Protein AF-0000000083546753 (afdb_homodimer)

Solvent-accessible surface area (backbone atoms only — not comparable to full-atom values): 28448 Å² total; per-residue (Å²): 101,85,80,46,68,73,35,27,36,40,30,31,33,17,38,48,45,69,28,29,32,39,50,53,44,33,37,75,46,47,21,32,36,35,38,24,19,70,50,57,69,47,28,52,51,40,44,52,54,43,42,73,73,68,28,55,70,45,72,44,77,36,45,56,66,38,57,67,43,42,48,49,50,51,51,54,47,34,72,73,65,68,55,67,28,33,40,32,42,44,43,65,61,69,55,68,35,44,56,52,64,50,51,69,38,54,48,51,48,38,37,33,32,36,33,40,20,42,50,36,48,43,39,54,46,46,61,53,35,60,70,66,68,46,74,28,39,36,36,39,51,48,25,37,47,32,62,42,79,60,64,45,26,14,56,36,22,14,22,19,13,19,33,46,32,32,49,51,16,37,48,36,37,38,60,75,74,39,88,40,59,46,55,26,40,35,24,42,57,51,45,39,46,62,57,72,53,42,73,80,68,59,52,76,92,41,56,72,69,62,82,40,67,53,68,68,33,67,63,45,54,48,41,53,50,48,46,42,50,48,26,68,66,28,45,74,50,86,55,50,23,57,53,52,52,51,32,44,50,66,65,24,18,31,43,69,73,50,74,85,49,45,64,59,38,51,47,53,53,52,20,51,77,71,19,36,64,84,48,61,71,57,51,58,70,72,97,101,86,79,46,67,73,35,28,36,40,28,31,33,18,38,47,44,70,28,29,32,39,49,51,43,34,37,74,46,46,20,34,36,34,37,24,19,69,50,56,69,47,27,51,53,40,43,52,53,44,43,73,72,68,29,56,70,45,71,44,76,35,45,57,68,36,57,68,42,43,48,49,50,52,50,54,46,34,72,73,64,69,53,67,30,32,37,32,40,44,40,64,60,72,54,69,32,45,55,50,65,50,50,70,35,54,49,50,48,40,37,34,32,34,32,39,20,44,50,36,46,42,39,54,46,47,60,52,35,60,70,65,69,48,74,28,39,37,36,39,50,47,24,36,46,32,62,42,80,59,64,43,26,13,55,37,22,15,22,19,13,18,34,46,31,34,48,52,15,36,47,36,36,36,60,76,73,42,88,40,59,45,55,28,40,36,24,41,58,50,44,40,47,62,56,74,54,42,73,81,69,60,52,76,92,41,58,72,71,62,82,40,66,52,68,69,32,66,64,44,54,48,43,54,50,47,47,43,50,48,25,67,67,27,46,74,48,85,56,49,23,58,51,54,51,50,32,45,52,66,64,24,17,32,43,71,72,49,74,86,50,46,64,56,39,51,46,52,53,51,20,52,77,70,18,36,62,83,49,59,71,57,50,59,69,72,98

Organism: NCBI:txid360422

Secondary structure (DSSP, 8-state):
----TT-EEEEES-SSHHHHHHHHHHHHTT-EEEEEES-HHHHHHHHHHHHHTT--EEEEE--TT-HHHHHHHHHHHHHHHS---EEEE-------B-TTTS-HHHHHHHHIIIIIHHHHHHHHHHHHHHHHTS-EEEEEE--GGGTS--TTBHHHHHHHHHHHHHHHHHHHHHHTT-SSEEEEEEE--SB-SSGGGGGGG--GGG---TTSGGGGSHHHHHHHHHHHHHHHTSB-GGGHHHHHHHHHHTT-SEEES-GGGHHHHHHHHHHHHHT----HHHHHHH-/----TT-EEEEES-SSHHHHHHHHHHHHTT-EEEEEES-HHHHHHHHHHHHHTT--EEEEE--TT-HHHHHHHHHHHHHHHS---EEEE-------B-TTTS-HHHHHHHHIIIIIHHHHHHHHHHHHHHHHTS-EEEEEE--GGGTS--TTBHHHHHHHHHHHHHHHHHHHHHHTT-SSEEEEEEE--SB-SSGGGGGGG--GGG---TTSGGGGSHHHHHHHHHHHHHHHTSB-GGGHHHHHHHHHHTT-SEEES-GGGHHHHHHHHHHHHHT----HHHHHHH-

Structure (mmCIF, N/CA/C/O backbone):
data_AF-0000000083546753-model_v1
#
loop_
_entity.id
_entity.type
_entity.pdbx_description
1 polymer 'Short-chain dehydrogenase'
#
loop_
_atom_site.group_PDB
_atom_site.id
_atom_site.type_symbol
_atom_site.label_atom_id
_atom_site.label_alt_id
_atom_site.label_comp_id
_atom_site.label_asym_id
_atom_site.label_entity_id
_atom_site.label_seq_id
_atom_site.pdbx_PDB_ins_code
_atom_site.Cartn_x
_atom_site.Cartn_y
_atom_site.Cartn_z
_atom_site.occupancy
_atom_site.B_iso_or_equiv
_atom_site.auth_seq_id
_atom_site.auth_comp_id
_atom_site.auth_asym_id
_atom_site.auth_atom_id
_atom_site.pdbx_PDB_model_num
ATOM 1 N N . MET A 1 1 ? -2.4 -28.109 -0.722 1 92.06 1 MET A N 1
ATOM 2 C CA . MET A 1 1 ? -2.131 -28.906 -1.922 1 92.06 1 MET A CA 1
ATOM 3 C C . MET A 1 1 ? -0.886 -29.766 -1.739 1 92.06 1 MET A C 1
ATOM 5 O O . MET A 1 1 ? 0.179 -29.25 -1.384 1 92.06 1 MET A O 1
ATOM 9 N N . LYS A 1 2 ? -0.934 -30.969 -1.98 1 91.19 2 LYS A N 1
ATOM 10 C CA . LYS A 1 2 ? 0.187 -31.891 -1.77 1 91.19 2 LYS A CA 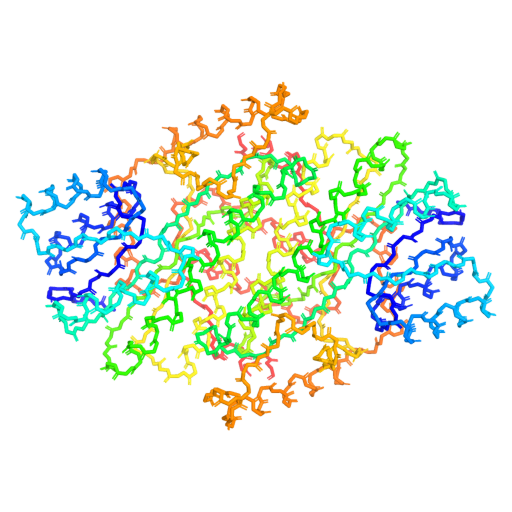1
ATOM 11 C C . LYS A 1 2 ? 0.514 -32.656 -3.043 1 91.19 2 LYS A C 1
ATOM 13 O O . LYS A 1 2 ? 1.597 -33.25 -3.166 1 91.19 2 LYS A O 1
ATOM 18 N N . GLU A 1 3 ? -0.398 -32.688 -3.908 1 94 3 GLU A N 1
ATOM 19 C CA . GLU A 1 3 ? -0.203 -33.312 -5.211 1 94 3 GLU A CA 1
ATOM 20 C C . GLU A 1 3 ? -0.16 -32.281 -6.324 1 94 3 GLU A C 1
ATOM 22 O O . GLU A 1 3 ? -1.09 -31.484 -6.473 1 94 3 GLU A O 1
ATOM 27 N N . PHE A 1 4 ? 0.877 -32.344 -7.16 1 97.38 4 PHE A N 1
ATOM 28 C CA . PHE A 1 4 ? 1.122 -31.25 -8.086 1 97.38 4 PHE A CA 1
ATOM 29 C C . PHE A 1 4 ? 1.083 -31.734 -9.531 1 97.38 4 PHE A C 1
ATOM 31 O O . PHE A 1 4 ? 0.921 -30.938 -10.453 1 97.38 4 PHE A O 1
ATOM 38 N N . LYS A 1 5 ? 1.349 -33.062 -9.703 1 97 5 LYS A N 1
ATOM 39 C CA . LYS A 1 5 ? 1.415 -33.594 -11.062 1 97 5 LYS A CA 1
ATOM 40 C C . LYS A 1 5 ? 0.145 -33.25 -11.844 1 97 5 LYS A C 1
ATOM 42 O O . LYS A 1 5 ? -0.964 -33.5 -11.375 1 97 5 LYS A O 1
ATOM 47 N N . GLY A 1 6 ? 0.341 -32.656 -12.969 1 97.19 6 GLY A N 1
ATOM 48 C CA . GLY A 1 6 ? -0.778 -32.344 -13.852 1 97.19 6 GLY A CA 1
ATOM 49 C C . GLY A 1 6 ? -1.472 -31.047 -13.516 1 97.19 6 GLY A C 1
ATOM 50 O O . GLY A 1 6 ? -2.309 -30.562 -14.289 1 97.19 6 GLY A O 1
ATOM 51 N N . LYS A 1 7 ? -1.14 -30.438 -12.406 1 98.19 7 LYS A N 1
ATOM 52 C CA . LYS A 1 7 ? -1.691 -29.125 -12.07 1 98.19 7 LYS A CA 1
ATOM 53 C C . LYS A 1 7 ? -1.203 -28.062 -13.047 1 98.19 7 LYS A C 1
ATOM 55 O O . LYS A 1 7 ? -0.251 -28.281 -13.797 1 98.19 7 LYS A O 1
ATOM 60 N N . VAL A 1 8 ? -1.862 -26.953 -13.094 1 98.75 8 VAL A N 1
ATOM 61 C CA . VAL A 1 8 ? -1.519 -25.859 -13.992 1 98.75 8 VAL A CA 1
ATOM 62 C C . VAL A 1 8 ? -1.139 -24.625 -13.172 1 98.75 8 VAL A C 1
ATOM 64 O O . VAL A 1 8 ? -1.901 -24.188 -12.312 1 98.75 8 VAL A O 1
ATOM 67 N N . ALA A 1 9 ? 0.019 -24.078 -13.461 1 98.88 9 ALA A N 1
ATOM 68 C CA . ALA A 1 9 ? 0.524 -22.891 -12.781 1 98.88 9 ALA A CA 1
ATOM 69 C C . ALA A 1 9 ? 0.661 -21.719 -13.75 1 98.88 9 ALA A C 1
ATOM 71 O O . ALA A 1 9 ? 1.163 -21.891 -14.867 1 98.88 9 ALA A O 1
ATOM 72 N N . VAL A 1 10 ? 0.171 -20.578 -13.367 1 98.94 10 VAL A N 1
ATOM 73 C CA . VAL A 1 10 ? 0.388 -19.312 -14.062 1 98.94 10 VAL A CA 1
ATOM 74 C C . VAL A 1 10 ? 1.339 -18.438 -13.258 1 98.94 10 VAL A C 1
ATOM 76 O O . VAL A 1 10 ? 1.092 -18.156 -12.078 1 98.94 10 VAL A O 1
ATOM 79 N N . ILE A 1 11 ? 2.434 -18.031 -13.898 1 98.88 11 ILE A N 1
ATOM 80 C CA . ILE A 1 11 ? 3.477 -17.281 -13.203 1 98.88 11 ILE A CA 1
ATOM 81 C C . ILE A 1 11 ? 3.768 -15.984 -13.953 1 98.88 11 ILE A C 1
ATOM 83 O O . ILE A 1 11 ? 4.215 -16.016 -15.102 1 98.88 11 ILE A O 1
ATOM 87 N N . THR A 1 12 ? 3.535 -14.859 -13.32 1 98.69 12 THR A N 1
ATOM 88 C CA . THR A 1 12 ? 3.914 -13.578 -13.914 1 98.69 12 THR A CA 1
ATOM 89 C C . THR A 1 12 ? 5.336 -13.203 -13.516 1 98.69 12 THR A C 1
ATOM 91 O O . THR A 1 12 ? 5.805 -13.578 -12.438 1 98.69 12 THR A O 1
ATOM 94 N N . GLY A 1 13 ? 5.973 -12.383 -14.359 1 97 13 GLY A N 1
ATOM 95 C CA . GLY A 1 13 ? 7.375 -12.086 -14.117 1 97 13 GLY A CA 1
ATOM 96 C C . GLY A 1 13 ? 8.258 -13.32 -14.109 1 97 13 GLY A C 1
ATOM 97 O O . GLY A 1 13 ? 9.062 -13.508 -13.195 1 97 13 GLY A O 1
ATOM 98 N N . ALA A 1 14 ? 8.086 -14.164 -15.078 1 97.38 14 ALA A N 1
ATOM 99 C CA . ALA A 1 14 ? 8.641 -15.508 -14.984 1 97.38 14 ALA A CA 1
ATOM 100 C C . ALA A 1 14 ? 9.867 -15.664 -15.875 1 97.38 14 ALA A C 1
ATOM 102 O O . ALA A 1 14 ? 10.484 -16.734 -15.922 1 97.38 14 ALA A O 1
ATOM 103 N N . ALA A 1 15 ? 10.234 -14.609 -16.594 1 94.69 15 ALA A N 1
ATOM 104 C CA . ALA A 1 15 ? 11.336 -14.727 -17.547 1 94.69 15 ALA A CA 1
ATOM 105 C C . ALA A 1 15 ? 12.68 -14.852 -16.828 1 94.69 15 ALA A C 1
ATOM 107 O O . ALA A 1 15 ? 13.625 -15.422 -17.359 1 94.69 15 ALA A O 1
ATOM 108 N N . ASN A 1 16 ? 12.75 -14.266 -15.656 1 91.25 16 ASN A N 1
ATOM 109 C CA . ASN A 1 16 ? 14 -14.25 -14.898 1 91.25 16 ASN A CA 1
ATOM 110 C C . ASN A 1 16 ? 13.742 -14.367 -13.398 1 91.25 16 ASN A C 1
ATOM 112 O O . ASN A 1 16 ? 12.594 -14.414 -12.961 1 91.25 16 ASN A O 1
ATOM 116 N N . GLY A 1 17 ? 14.781 -14.555 -12.688 1 93.31 17 GLY A N 1
ATOM 117 C CA . GLY A 1 17 ? 14.766 -14.406 -11.242 1 93.31 17 GLY A CA 1
ATOM 118 C C . GLY A 1 17 ? 13.875 -15.414 -10.547 1 93.31 17 GLY A C 1
ATOM 119 O O . GLY A 1 17 ? 13.938 -16.609 -10.828 1 93.31 17 GLY A O 1
ATOM 120 N N . ILE A 1 18 ? 13.133 -14.922 -9.602 1 95.44 18 ILE A N 1
ATOM 121 C CA . ILE A 1 18 ? 12.297 -15.742 -8.727 1 95.44 18 ILE A CA 1
ATOM 122 C C . ILE A 1 18 ? 11.219 -16.438 -9.555 1 95.44 18 ILE A C 1
ATOM 124 O O . ILE A 1 18 ? 10.945 -17.625 -9.352 1 95.44 18 ILE A O 1
ATOM 128 N N . GLY A 1 19 ? 10.609 -15.727 -10.516 1 97.62 19 GLY A N 1
ATOM 129 C CA . GLY A 1 19 ? 9.578 -16.328 -11.352 1 97.62 19 GLY A CA 1
ATOM 130 C C . GLY A 1 19 ? 10.078 -17.516 -12.141 1 97.62 19 GLY A C 1
ATOM 131 O O . GLY A 1 19 ? 9.383 -18.531 -12.25 1 97.62 19 GLY A O 1
ATOM 132 N N . PHE A 1 20 ? 11.258 -17.359 -12.672 1 97.62 20 PHE A N 1
ATOM 133 C CA . PHE A 1 20 ? 11.836 -18.453 -13.43 1 97.62 20 PHE A CA 1
ATOM 134 C C . PHE A 1 20 ? 12.18 -19.625 -12.516 1 97.62 20 PHE A C 1
ATOM 136 O O . PHE A 1 20 ? 12.008 -20.781 -12.883 1 97.62 20 PHE A O 1
ATOM 143 N N . ALA A 1 21 ? 12.664 -19.297 -11.312 1 97.38 21 ALA A N 1
ATOM 144 C CA . ALA A 1 21 ? 12.961 -20.344 -10.328 1 97.38 21 ALA A CA 1
ATOM 145 C C . ALA A 1 21 ? 11.695 -21.109 -9.953 1 97.38 21 ALA A C 1
ATOM 147 O O . ALA A 1 21 ? 11.742 -22.328 -9.781 1 97.38 21 ALA A O 1
ATOM 148 N N . ILE A 1 22 ? 10.602 -20.438 -9.82 1 98.25 22 ILE A N 1
ATOM 149 C CA . ILE A 1 22 ? 9.32 -21.078 -9.547 1 98.25 22 ILE A CA 1
ATOM 150 C C . ILE A 1 22 ? 8.938 -21.984 -10.711 1 98.25 22 ILE A C 1
ATOM 152 O O . ILE A 1 22 ? 8.531 -23.125 -10.508 1 98.25 22 ILE A O 1
ATOM 156 N N . ALA A 1 23 ? 9.109 -21.5 -11.93 1 98.5 23 ALA A N 1
ATOM 157 C CA . ALA A 1 23 ? 8.773 -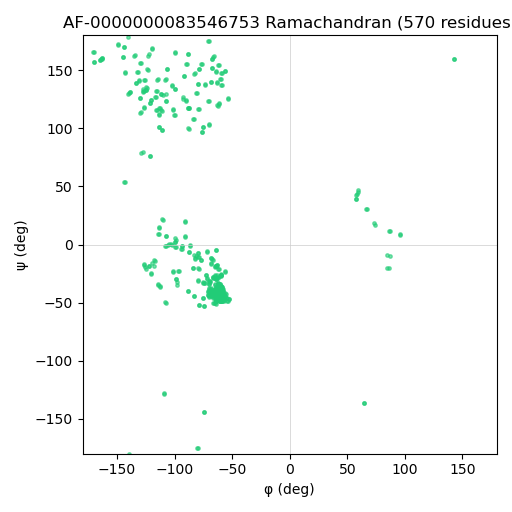22.266 -13.117 1 98.5 23 ALA A CA 1
ATOM 158 C C . ALA A 1 23 ? 9.602 -23.547 -13.203 1 98.5 23 ALA A C 1
ATOM 160 O O . ALA A 1 23 ? 9.078 -24.609 -13.547 1 98.5 23 ALA A O 1
ATOM 161 N N . LYS A 1 24 ? 10.852 -23.422 -12.891 1 98.06 24 LYS A N 1
ATOM 162 C CA . LYS A 1 24 ? 11.727 -24.594 -12.898 1 98.06 24 LYS A CA 1
ATOM 163 C C . LYS A 1 24 ? 11.25 -25.641 -11.883 1 98.06 24 LYS A C 1
ATOM 165 O O . LYS A 1 24 ? 11.258 -26.828 -12.172 1 98.06 24 LYS A O 1
ATOM 170 N N . GLU A 1 25 ? 10.898 -25.156 -10.734 1 98.06 25 GLU A N 1
ATOM 171 C CA . GLU A 1 25 ? 10.383 -26.078 -9.719 1 98.06 25 GLU A CA 1
ATOM 172 C C . GLU A 1 25 ? 9.078 -26.719 -10.164 1 98.06 25 GLU A C 1
ATOM 174 O O . GLU A 1 25 ? 8.828 -27.891 -9.891 1 98.06 25 GLU A O 1
ATOM 179 N N . CYS A 1 26 ? 8.234 -25.969 -10.852 1 98.31 26 CYS A N 1
ATOM 180 C CA . CYS A 1 26 ? 7.02 -26.516 -11.438 1 98.31 26 CYS A CA 1
ATOM 181 C C . CYS A 1 26 ? 7.34 -27.656 -12.391 1 98.31 26 CYS A C 1
ATOM 183 O O . CYS A 1 26 ? 6.691 -28.703 -12.352 1 98.31 26 CYS A O 1
ATOM 185 N N . ALA A 1 27 ? 8.305 -27.438 -13.234 1 98.06 27 ALA A N 1
ATOM 186 C CA . ALA A 1 27 ? 8.703 -28.453 -14.195 1 98.06 27 ALA A CA 1
ATOM 187 C C . ALA A 1 27 ? 9.125 -29.734 -13.492 1 98.06 27 ALA A C 1
ATOM 189 O O . ALA A 1 27 ? 8.719 -30.828 -13.891 1 98.06 27 ALA A O 1
ATOM 190 N N . ARG A 1 28 ? 9.875 -29.562 -12.453 1 97 28 ARG A N 1
ATOM 191 C CA . ARG A 1 28 ? 10.359 -30.703 -11.688 1 97 28 ARG A CA 1
ATOM 192 C C . ARG A 1 28 ? 9.195 -31.484 -11.078 1 97 28 ARG A C 1
ATOM 194 O O . ARG A 1 28 ? 9.273 -32.688 -10.914 1 97 28 ARG A O 1
ATOM 201 N N . ARG A 1 29 ? 8.148 -30.844 -10.82 1 97.06 29 ARG A N 1
ATOM 202 C CA . ARG A 1 29 ? 7.004 -31.438 -10.148 1 97.06 29 ARG A CA 1
ATOM 203 C C . ARG A 1 29 ? 5.926 -31.844 -11.148 1 97.06 29 ARG A C 1
ATOM 205 O O . ARG A 1 29 ? 4.809 -32.188 -10.766 1 97.06 29 ARG A O 1
ATOM 212 N N . GLU A 1 30 ? 6.246 -31.672 -12.445 1 97.81 30 GLU A N 1
ATOM 213 C CA . GLU A 1 30 ? 5.398 -32.094 -13.555 1 97.81 30 GLU A CA 1
ATOM 214 C C . GLU A 1 30 ? 4.105 -31.281 -13.602 1 97.81 30 GLU A C 1
ATOM 216 O O . GLU A 1 30 ? 3.029 -31.828 -13.836 1 97.81 30 GLU A O 1
ATOM 221 N N . ILE A 1 31 ? 4.199 -30.078 -13.164 1 98.25 31 ILE A N 1
ATOM 222 C CA . ILE A 1 31 ? 3.131 -29.094 -13.32 1 98.25 31 ILE A CA 1
ATOM 223 C C . ILE A 1 31 ? 3.158 -28.5 -14.727 1 98.25 31 ILE A C 1
ATOM 225 O O . ILE A 1 31 ? 4.234 -28.281 -15.289 1 98.25 31 ILE A O 1
ATOM 229 N N . LYS A 1 32 ? 2.004 -28.328 -15.344 1 98.69 32 LYS A N 1
ATOM 230 C CA . LYS A 1 32 ? 1.903 -27.562 -16.578 1 98.69 32 LYS A CA 1
ATOM 231 C C . LYS A 1 32 ? 2.049 -26.062 -16.328 1 98.69 32 LYS A C 1
ATOM 233 O O . LYS A 1 32 ? 1.502 -25.547 -15.352 1 98.69 32 LYS A O 1
ATOM 238 N N . ILE A 1 33 ? 2.811 -25.422 -17.219 1 98.75 33 ILE A N 1
ATOM 239 C CA . ILE A 1 33 ? 3.289 -24.094 -16.797 1 98.75 33 ILE A CA 1
ATOM 240 C C . ILE A 1 33 ? 2.883 -23.062 -17.844 1 98.75 33 ILE A C 1
ATOM 242 O O . ILE A 1 33 ? 3.082 -23.25 -19.047 1 98.75 33 ILE A O 1
ATOM 246 N N . VAL A 1 34 ? 2.342 -21.953 -17.406 1 98.81 34 VAL A N 1
ATOM 247 C CA . VAL A 1 34 ? 2.195 -20.719 -18.188 1 98.81 34 VAL A CA 1
ATOM 248 C C . VAL A 1 34 ? 3.08 -19.625 -17.594 1 98.81 34 VAL A C 1
ATOM 250 O O . VAL A 1 34 ? 2.85 -19.172 -16.469 1 98.81 34 VAL A O 1
ATOM 253 N N . ILE A 1 35 ? 4.109 -19.25 -18.344 1 98.75 35 ILE A N 1
ATOM 254 C CA . ILE A 1 35 ? 4.984 -18.172 -17.906 1 98.75 35 ILE A CA 1
ATOM 255 C C . ILE A 1 35 ? 4.633 -16.891 -18.656 1 98.75 35 ILE A C 1
ATOM 257 O O . ILE A 1 35 ? 4.355 -16.922 -19.859 1 98.75 35 ILE A O 1
ATOM 261 N N . ALA A 1 36 ? 4.574 -15.797 -17.938 1 98.69 36 ALA A N 1
ATOM 262 C CA . ALA A 1 36 ? 4.227 -14.492 -18.516 1 98.69 36 ALA A CA 1
ATOM 263 C C . ALA A 1 36 ? 5.23 -13.43 -18.094 1 98.69 36 ALA A C 1
ATOM 265 O O . ALA A 1 36 ? 5.695 -13.422 -16.938 1 98.69 36 ALA A O 1
ATOM 266 N N . ASP A 1 37 ? 5.555 -12.562 -19 1 97.56 37 ASP A N 1
ATOM 267 C CA . ASP A 1 37 ? 6.527 -11.5 -18.75 1 97.56 37 ASP A CA 1
ATOM 268 C C . ASP A 1 37 ? 6.453 -10.422 -19.828 1 97.56 37 ASP A C 1
ATOM 270 O O . ASP A 1 37 ? 5.934 -10.672 -20.922 1 97.56 37 ASP A O 1
ATOM 274 N N . ILE A 1 38 ? 6.953 -9.289 -19.453 1 95.5 38 ILE A N 1
ATOM 275 C CA . ILE A 1 38 ? 6.965 -8.188 -20.422 1 95.5 38 ILE A CA 1
ATOM 276 C C . ILE A 1 38 ? 8.188 -8.297 -21.312 1 95.5 38 ILE A C 1
ATOM 278 O O . ILE A 1 38 ? 8.211 -7.738 -22.422 1 95.5 38 ILE A O 1
ATOM 282 N N . ASP A 1 39 ? 9.211 -9.023 -20.891 1 94.25 39 ASP A N 1
ATOM 283 C CA . ASP A 1 39 ? 10.461 -9.18 -21.641 1 94.25 39 ASP A CA 1
ATOM 284 C C . ASP A 1 39 ? 10.367 -10.344 -22.609 1 94.25 39 ASP A C 1
ATOM 286 O O . ASP A 1 39 ? 10.719 -11.477 -22.281 1 94.25 39 ASP A O 1
ATOM 290 N N . ALA A 1 40 ? 10.133 -10.047 -23.828 1 95.31 40 ALA A N 1
ATOM 291 C CA . ALA A 1 40 ? 9.875 -11.07 -24.828 1 95.31 40 ALA A CA 1
ATOM 292 C C . ALA A 1 40 ? 11.109 -11.945 -25.047 1 95.31 40 ALA A C 1
ATOM 294 O O . ALA A 1 40 ? 11 -13.164 -25.172 1 95.31 40 ALA A O 1
ATOM 295 N N . LYS A 1 41 ? 12.227 -11.336 -25.109 1 95.94 41 LYS A N 1
ATOM 296 C CA . LYS A 1 41 ? 13.461 -12.07 -25.391 1 95.94 41 LYS A CA 1
ATOM 297 C C . LYS A 1 41 ? 13.773 -13.062 -24.281 1 95.94 41 LYS A C 1
ATOM 299 O O . LYS A 1 41 ? 13.984 -14.25 -24.547 1 95.94 41 LYS A O 1
ATOM 304 N N . ASP A 1 42 ? 13.766 -12.617 -23.078 1 96 42 ASP A N 1
ATOM 305 C CA . ASP A 1 42 ? 14.078 -13.492 -21.938 1 96 42 ASP A CA 1
ATOM 306 C C . ASP A 1 42 ? 12.969 -14.523 -21.719 1 96 42 ASP A C 1
ATOM 308 O O . ASP A 1 42 ? 13.234 -15.641 -21.281 1 96 42 ASP A O 1
ATOM 312 N N . LEU A 1 43 ? 11.766 -14.125 -22.047 1 97.75 43 LEU A N 1
ATOM 313 C CA . LEU A 1 43 ? 10.633 -15.031 -21.922 1 97.75 43 LEU A CA 1
ATOM 314 C C . LEU A 1 43 ? 10.789 -16.219 -22.875 1 97.75 43 LEU A C 1
ATOM 316 O O . LEU A 1 43 ? 10.539 -17.359 -22.484 1 97.75 43 LEU A O 1
ATOM 320 N N . LYS A 1 44 ? 11.172 -15.93 -24.078 1 97.81 44 LYS A N 1
ATOM 321 C CA . LYS A 1 44 ? 11.398 -17 -25.047 1 97.81 44 LYS A CA 1
ATOM 322 C C . LYS A 1 44 ? 12.531 -17.922 -24.609 1 97.81 44 LYS A C 1
ATOM 324 O O . LYS A 1 44 ? 12.43 -19.141 -24.719 1 97.81 44 LYS A O 1
ATOM 329 N N . ARG A 1 45 ? 13.555 -17.312 -24.109 1 97.81 45 ARG A N 1
ATOM 330 C CA . ARG A 1 45 ? 14.664 -18.094 -23.578 1 97.81 45 ARG A CA 1
ATOM 331 C C . ARG A 1 45 ? 14.195 -19.016 -22.453 1 97.81 45 ARG A C 1
ATOM 333 O O . ARG A 1 45 ? 14.555 -20.203 -22.406 1 97.81 45 ARG A O 1
ATOM 340 N N . ALA A 1 46 ? 13.414 -18.484 -21.516 1 97.81 46 ALA A N 1
ATOM 341 C CA . ALA A 1 46 ? 12.883 -19.266 -20.406 1 97.81 46 ALA A CA 1
ATOM 342 C C . ALA A 1 46 ? 12.008 -20.406 -20.891 1 97.81 46 ALA A C 1
ATOM 344 O O . ALA A 1 46 ? 12.125 -21.531 -20.406 1 97.81 46 ALA A O 1
ATOM 345 N N . GLU A 1 47 ? 11.172 -20.141 -21.828 1 98.38 47 GLU A N 1
ATOM 346 C CA . GLU A 1 47 ? 10.297 -21.172 -22.391 1 98.38 47 GLU A CA 1
ATOM 347 C C . GLU A 1 47 ? 11.109 -22.312 -23 1 98.38 47 GLU A C 1
ATOM 349 O O . GLU A 1 47 ? 10.805 -23.484 -22.75 1 98.38 47 GLU A O 1
ATOM 354 N N . GLU A 1 48 ? 12.094 -21.953 -23.781 1 98.25 48 GLU A N 1
ATOM 355 C CA . GLU A 1 48 ? 12.93 -22.953 -24.438 1 98.25 48 GLU A CA 1
ATOM 356 C C . GLU A 1 48 ? 13.656 -23.828 -23.422 1 98.25 48 GLU A C 1
ATOM 358 O O . GLU A 1 48 ? 13.742 -25.031 -23.594 1 98.25 48 GLU A O 1
ATOM 363 N N . GLN A 1 49 ? 14.133 -23.188 -22.438 1 97.94 49 GLN A N 1
ATOM 364 C CA . GLN A 1 49 ? 14.844 -23.922 -21.406 1 97.94 49 GLN A CA 1
ATOM 365 C C . GLN A 1 49 ? 13.906 -24.906 -20.688 1 97.94 49 GLN A C 1
ATOM 367 O O . GLN A 1 49 ? 14.273 -26.047 -20.438 1 97.94 49 GLN A O 1
ATOM 372 N N . LEU A 1 50 ? 12.742 -24.469 -20.328 1 98.12 50 LEU A N 1
ATOM 373 C CA . LEU A 1 50 ? 11.773 -25.297 -19.641 1 98.12 50 LEU A CA 1
ATOM 374 C C . LEU A 1 50 ? 11.328 -26.453 -20.531 1 98.12 50 LEU A C 1
ATOM 376 O O . LEU A 1 50 ? 11.18 -27.594 -20.047 1 98.12 50 LEU A O 1
ATOM 380 N N . LYS A 1 51 ? 11.141 -26.234 -21.766 1 97.69 51 LYS A N 1
ATOM 381 C CA . LYS A 1 51 ? 10.773 -27.281 -22.719 1 97.69 51 LYS A CA 1
ATOM 382 C C . LYS A 1 51 ? 11.883 -28.328 -22.844 1 97.69 51 LYS A C 1
ATOM 384 O O . LYS A 1 51 ? 11.609 -29.516 -22.922 1 97.69 51 LYS A O 1
ATOM 389 N N . ALA A 1 52 ? 13.047 -27.766 -22.875 1 97.06 52 ALA A N 1
ATOM 390 C CA . ALA A 1 52 ? 14.195 -28.656 -22.969 1 97.06 52 ALA A CA 1
ATOM 391 C C . ALA A 1 52 ? 14.258 -29.594 -21.766 1 97.06 52 ALA A C 1
ATOM 393 O O . ALA A 1 52 ? 14.719 -30.734 -21.875 1 97.06 52 ALA A O 1
ATOM 394 N N . ASP A 1 53 ? 13.711 -29.156 -20.672 1 93.94 53 ASP A N 1
ATOM 395 C CA . ASP A 1 53 ? 13.68 -29.953 -19.453 1 93.94 53 ASP A CA 1
ATOM 396 C C . ASP A 1 53 ? 12.469 -30.875 -19.422 1 93.94 53 ASP A C 1
ATOM 398 O O . ASP A 1 53 ? 12.242 -31.594 -18.453 1 93.94 53 ASP A O 1
ATOM 402 N N . GLY A 1 54 ? 11.641 -30.828 -20.453 1 95.81 54 GLY A N 1
ATOM 403 C CA . GLY A 1 54 ? 10.531 -31.75 -20.609 1 95.81 54 GLY A CA 1
ATOM 404 C C . GLY A 1 54 ? 9.219 -31.203 -20.094 1 95.81 54 GLY A C 1
ATOM 405 O O . GLY A 1 54 ? 8.219 -31.922 -20.016 1 95.81 54 GLY A O 1
ATOM 406 N N . ALA A 1 55 ? 9.195 -29.969 -19.766 1 97 55 ALA A N 1
ATOM 407 C CA . ALA A 1 55 ? 7.992 -29.375 -19.188 1 97 55 ALA A CA 1
ATOM 408 C C . ALA A 1 55 ? 7 -28.984 -20.281 1 97 55 ALA A C 1
ATOM 410 O O . ALA A 1 55 ? 7.398 -28.672 -21.406 1 97 55 ALA A O 1
ATOM 411 N N . GLU A 1 56 ? 5.754 -29.062 -19.984 1 97.88 56 GLU A N 1
ATOM 412 C CA . GLU A 1 56 ? 4.719 -28.422 -20.812 1 97.88 56 GLU A CA 1
ATOM 413 C C . GLU A 1 56 ? 4.555 -26.953 -20.438 1 97.88 56 GLU A C 1
ATOM 415 O O . GLU A 1 56 ? 4 -26.625 -19.391 1 97.88 56 GLU A O 1
ATOM 420 N N . VAL A 1 57 ? 5.023 -26.125 -21.328 1 98.06 57 VAL A N 1
ATOM 421 C CA . VAL A 1 57 ? 5.09 -24.703 -20.969 1 98.06 57 VAL A CA 1
ATOM 422 C C . VAL A 1 57 ? 4.535 -23.844 -22.109 1 98.06 57 VAL A C 1
ATOM 424 O O . VAL A 1 57 ? 4.734 -24.156 -23.281 1 98.06 57 VAL A O 1
ATOM 427 N N . LEU A 1 58 ? 3.807 -22.859 -21.766 1 97.88 58 LEU A N 1
ATOM 428 C CA . LEU A 1 58 ? 3.303 -21.797 -22.641 1 97.88 58 LEU A CA 1
ATOM 429 C C . LEU A 1 58 ? 3.801 -20.438 -22.172 1 97.88 58 LEU A C 1
ATOM 431 O O . LEU A 1 58 ? 3.672 -20.094 -21 1 97.88 58 LEU A O 1
ATOM 435 N N . ALA A 1 59 ? 4.477 -19.719 -23.109 1 98.56 59 ALA A N 1
ATOM 436 C CA . ALA A 1 59 ? 4.953 -18.375 -22.797 1 98.56 59 ALA A CA 1
ATOM 437 C C . ALA A 1 59 ? 4.016 -17.312 -23.359 1 98.56 59 ALA A C 1
ATOM 439 O O . ALA A 1 59 ? 3.582 -17.422 -24.516 1 98.56 59 ALA A O 1
ATOM 440 N N . VAL A 1 60 ? 3.676 -16.312 -22.562 1 98.62 60 VAL A N 1
ATOM 441 C CA . VAL A 1 60 ? 2.785 -15.242 -22.984 1 98.62 60 VAL A CA 1
ATOM 442 C C . VAL A 1 60 ? 3.418 -13.891 -22.656 1 98.62 60 VAL A C 1
ATOM 444 O O . VAL A 1 60 ? 3.637 -13.562 -21.5 1 98.62 60 VAL A O 1
ATOM 447 N N . GLU A 1 61 ? 3.762 -13.141 -23.688 1 98.31 61 GLU A N 1
ATOM 448 C CA . GLU A 1 61 ? 4.219 -11.773 -23.469 1 98.31 61 GLU A CA 1
ATOM 449 C C . GLU A 1 61 ? 3.072 -10.867 -23.016 1 98.31 61 GLU A C 1
ATOM 451 O O . GLU A 1 61 ? 2.057 -10.758 -23.719 1 98.31 61 GLU A O 1
ATOM 456 N N . MET A 1 62 ? 3.26 -10.242 -21.891 1 97.94 62 MET A N 1
ATOM 457 C CA . MET A 1 62 ? 2.191 -9.398 -21.359 1 97.94 62 MET A CA 1
ATOM 458 C C . MET A 1 62 ? 2.725 -8.445 -20.297 1 97.94 62 MET A C 1
ATOM 460 O O . MET A 1 62 ? 3.852 -8.602 -19.828 1 97.94 62 MET A O 1
ATOM 464 N N . ASP A 1 63 ? 1.965 -7.422 -20.062 1 97.81 63 ASP A N 1
ATOM 465 C CA . ASP A 1 63 ? 2.238 -6.418 -19.031 1 97.81 63 ASP A CA 1
ATOM 466 C C . ASP A 1 63 ? 1.208 -6.484 -17.906 1 97.81 63 ASP A C 1
ATOM 468 O O . ASP A 1 63 ? 0.031 -6.188 -18.125 1 97.81 63 ASP A O 1
ATOM 472 N N . VAL A 1 64 ? 1.716 -6.84 -16.719 1 98.06 64 VAL A N 1
ATOM 473 C CA . VAL A 1 64 ? 0.801 -7.059 -15.609 1 98.06 64 VAL A CA 1
ATOM 474 C C . VAL A 1 64 ? 0.071 -5.762 -15.273 1 98.06 64 VAL A C 1
ATOM 476 O O . VAL A 1 64 ? -0.956 -5.777 -14.586 1 98.06 64 VAL A O 1
ATOM 479 N N . MET A 1 65 ? 0.574 -4.605 -15.711 1 97.5 65 MET A N 1
ATOM 480 C CA . MET A 1 65 ? -0.046 -3.316 -15.422 1 97.5 65 MET A CA 1
ATOM 481 C C . MET A 1 65 ? -1.273 -3.09 -16.297 1 97.5 65 MET A C 1
ATOM 483 O O . MET A 1 65 ? -2.061 -2.176 -16.047 1 97.5 65 MET A O 1
ATOM 487 N N . LYS A 1 66 ? -1.44 -3.875 -17.312 1 97.56 66 LYS A N 1
ATOM 488 C CA . LYS A 1 66 ? -2.602 -3.807 -18.203 1 97.56 66 LYS A CA 1
ATOM 489 C C . LYS A 1 66 ? -3.609 -4.902 -17.859 1 97.56 66 LYS A C 1
ATOM 491 O O . LYS A 1 66 ? -3.35 -6.086 -18.094 1 97.56 66 LYS A O 1
ATOM 496 N N . PHE A 1 67 ? -4.742 -4.547 -17.453 1 98.38 67 PHE A N 1
ATOM 497 C CA . PHE A 1 67 ? -5.766 -5.504 -17.031 1 98.38 67 PHE A CA 1
ATOM 498 C C . PHE A 1 67 ? -6.145 -6.426 -18.188 1 98.38 67 PHE A C 1
ATOM 500 O O . PHE A 1 67 ? -6.332 -7.629 -18 1 98.38 67 PHE A O 1
ATOM 507 N N . GLU A 1 68 ? -6.27 -5.863 -19.344 1 98.44 68 GLU A N 1
ATOM 508 C CA . GLU A 1 68 ? -6.66 -6.641 -20.516 1 98.44 68 GLU A CA 1
ATOM 509 C C . GLU A 1 68 ? -5.629 -7.719 -20.828 1 98.44 68 GLU A C 1
ATOM 511 O O . GLU A 1 68 ? -5.98 -8.797 -21.312 1 98.44 68 GLU A O 1
ATOM 516 N N . ASP A 1 69 ? -4.367 -7.426 -20.578 1 98.69 69 ASP A N 1
ATOM 517 C CA . ASP A 1 69 ? -3.332 -8.438 -20.766 1 98.69 69 ASP A CA 1
ATOM 518 C C . ASP A 1 69 ? -3.521 -9.602 -19.797 1 98.69 69 ASP A C 1
ATOM 520 O O . ASP A 1 69 ? -3.281 -10.758 -20.156 1 98.69 69 ASP A O 1
ATOM 524 N N . MET A 1 70 ? -3.908 -9.297 -18.562 1 98.69 70 MET A N 1
ATOM 525 C CA . MET A 1 70 ? -4.145 -10.344 -17.562 1 98.69 70 MET A CA 1
ATOM 526 C C . MET A 1 70 ? -5.324 -11.219 -17.969 1 98.69 70 MET A C 1
ATOM 528 O O . MET A 1 70 ? -5.273 -12.445 -17.812 1 98.69 70 MET A O 1
ATOM 532 N N . GLU A 1 71 ? -6.359 -10.578 -18.484 1 98.69 71 GLU A N 1
ATOM 533 C CA . GLU A 1 71 ? -7.496 -11.336 -19 1 98.69 71 GLU A CA 1
ATOM 534 C C . GLU A 1 71 ? -7.074 -12.258 -20.141 1 98.69 71 GLU A C 1
ATOM 536 O O . GLU A 1 71 ? -7.492 -13.414 -20.203 1 98.69 71 GLU A O 1
ATOM 541 N N . MET A 1 72 ? -6.289 -11.68 -21 1 98.75 72 MET A N 1
ATOM 542 C CA . MET A 1 72 ? -5.777 -12.453 -22.125 1 98.75 72 MET A CA 1
ATOM 543 C C . MET A 1 72 ? -4.953 -13.641 -21.641 1 98.75 72 MET A C 1
ATOM 545 O O . MET A 1 72 ? -5.094 -14.75 -22.156 1 98.75 72 MET A O 1
ATOM 549 N N . LEU A 1 73 ? -4.148 -13.438 -20.625 1 98.81 73 LEU A N 1
ATOM 550 C CA . LEU A 1 73 ? -3.328 -14.5 -20.047 1 98.81 73 LEU A CA 1
ATOM 551 C C . LEU A 1 73 ? -4.195 -15.648 -19.547 1 98.81 73 LEU A C 1
ATOM 553 O O . LEU A 1 73 ? -3.902 -16.812 -19.812 1 98.81 73 LEU A O 1
ATOM 557 N N . ALA A 1 74 ? -5.238 -15.32 -18.859 1 98.81 74 ALA A N 1
ATOM 558 C CA . ALA A 1 74 ? -6.148 -16.328 -18.328 1 98.81 74 ALA A CA 1
ATOM 559 C C . ALA A 1 74 ? -6.84 -17.094 -19.453 1 98.81 74 ALA A C 1
ATOM 561 O O . ALA A 1 74 ? -6.98 -18.312 -19.391 1 98.81 74 ALA A O 1
ATOM 562 N N . LYS A 1 75 ? -7.281 -16.312 -20.406 1 98.62 75 LYS A N 1
ATOM 563 C CA . LYS A 1 75 ? -7.961 -16.922 -21.547 1 98.62 75 LYS A CA 1
ATOM 564 C C . LYS A 1 75 ? -7.059 -17.953 -22.234 1 98.62 75 LYS A C 1
ATOM 566 O O . LYS A 1 75 ? -7.477 -19.078 -22.5 1 98.62 75 LYS A O 1
ATOM 571 N N . ILE A 1 76 ? -5.828 -17.594 -22.516 1 98.38 76 ILE A N 1
ATOM 572 C CA . ILE A 1 76 ? -4.871 -18.438 -23.203 1 98.38 76 ILE A CA 1
ATOM 573 C C . ILE A 1 76 ? -4.566 -19.672 -22.359 1 98.38 76 ILE A C 1
ATOM 575 O O . ILE A 1 76 ? -4.512 -20.797 -22.859 1 98.38 76 ILE A O 1
ATOM 579 N N . ALA A 1 77 ? -4.383 -19.469 -21.047 1 98.5 77 ALA A N 1
ATOM 580 C CA . ALA A 1 77 ? -4.102 -20.578 -20.141 1 98.5 77 ALA A CA 1
ATOM 581 C C . ALA A 1 77 ? -5.246 -21.578 -20.125 1 98.5 77 ALA A C 1
ATOM 583 O O . ALA A 1 77 ? -5.02 -22.797 -20.203 1 98.5 77 ALA A O 1
ATOM 584 N N . LEU A 1 78 ? -6.465 -21.109 -20.078 1 98.44 78 LEU A N 1
ATOM 585 C CA . LEU A 1 78 ? -7.641 -21.969 -20 1 98.44 78 LEU A CA 1
ATOM 586 C C . LEU A 1 78 ? -7.875 -22.703 -21.328 1 98.44 78 LEU A C 1
ATOM 588 O O . LEU A 1 78 ? -8.328 -23.844 -21.328 1 98.44 78 LEU A O 1
ATOM 592 N N . GLU A 1 79 ? -7.66 -21.953 -22.375 1 98.25 79 GLU A N 1
ATOM 593 C CA . GLU A 1 79 ? -7.809 -22.594 -23.672 1 98.25 79 GLU A CA 1
ATOM 594 C C . GLU A 1 79 ? -6.848 -23.766 -23.828 1 98.25 79 GLU A C 1
ATOM 596 O O . GLU A 1 79 ? -7.207 -24.797 -24.391 1 98.25 79 GLU A O 1
ATOM 601 N N . ARG A 1 80 ? -5.695 -23.594 -23.281 1 97.94 80 ARG A N 1
ATOM 602 C CA . ARG A 1 80 ? -4.656 -24.609 -23.453 1 97.94 80 ARG A CA 1
ATOM 603 C C . ARG A 1 80 ? -4.816 -25.734 -22.453 1 97.94 80 ARG A C 1
ATOM 605 O O . ARG A 1 80 ? -4.668 -26.906 -22.797 1 97.94 80 ARG A O 1
ATOM 612 N N . PHE A 1 81 ? -5.086 -25.422 -21.172 1 97.94 81 PHE A N 1
ATOM 613 C CA . PHE A 1 81 ? -4.922 -26.422 -20.125 1 97.94 81 PHE A CA 1
ATOM 614 C C . PHE A 1 81 ? -6.246 -26.688 -19.422 1 97.94 81 PHE A C 1
ATOM 616 O O . PHE A 1 81 ? -6.34 -27.594 -18.594 1 97.94 81 PHE A O 1
ATOM 623 N N . LYS A 1 82 ? -7.238 -25.812 -19.578 1 97.5 82 LYS A N 1
ATOM 624 C CA . LYS A 1 82 ? -8.641 -26.016 -19.219 1 97.5 82 LYS A CA 1
ATOM 625 C C . LYS A 1 82 ? -8.883 -25.703 -17.734 1 97.5 82 LYS A C 1
ATOM 627 O O . LYS A 1 82 ? -10.023 -25.547 -17.312 1 97.5 82 LYS A O 1
ATOM 632 N N . HIS A 1 83 ? -7.891 -25.703 -16.938 1 97.62 83 HIS A N 1
ATOM 633 C CA . HIS A 1 83 ? -8.023 -25.344 -15.531 1 97.62 83 HIS A CA 1
ATOM 634 C C . HIS A 1 83 ? -6.785 -24.594 -15.031 1 97.62 83 HIS A C 1
ATOM 636 O O . HIS A 1 83 ? -5.758 -24.562 -15.719 1 97.62 83 HIS A O 1
ATOM 642 N N . ILE A 1 84 ? -6.891 -23.891 -13.938 1 98.44 84 ILE A N 1
ATOM 643 C CA . ILE A 1 84 ? -5.805 -23.172 -13.281 1 98.44 84 ILE A CA 1
ATOM 644 C C . ILE A 1 84 ? -5.77 -23.531 -11.797 1 98.44 84 ILE A C 1
ATOM 646 O O . ILE A 1 84 ? -6.742 -23.297 -11.078 1 98.44 84 ILE A O 1
ATOM 650 N N . ASP A 1 85 ? -4.637 -23.969 -11.32 1 98.69 85 ASP A N 1
ATOM 651 C CA . ASP A 1 85 ? -4.547 -24.469 -9.953 1 98.69 85 ASP A CA 1
ATOM 652 C C . ASP A 1 85 ? -3.648 -23.578 -9.102 1 98.69 85 ASP A C 1
ATOM 654 O O . ASP A 1 85 ? -3.85 -23.453 -7.891 1 98.69 85 ASP A O 1
ATOM 658 N N . LEU A 1 86 ? -2.621 -23.031 -9.734 1 98.81 86 LEU A N 1
ATOM 659 C CA . LEU A 1 86 ? -1.644 -22.203 -9.047 1 98.81 86 LEU A CA 1
ATOM 660 C C . LEU A 1 86 ? -1.472 -20.859 -9.758 1 98.81 86 LEU A C 1
ATOM 662 O O . LEU A 1 86 ? -1.359 -20.828 -10.984 1 98.81 86 LEU A O 1
ATOM 666 N N . LEU A 1 87 ? -1.521 -19.812 -9.023 1 98.94 87 LEU A N 1
ATOM 667 C CA . LEU A 1 87 ? -1.215 -18.484 -9.523 1 98.94 87 LEU A CA 1
ATOM 668 C C . LEU A 1 87 ? -0.065 -17.859 -8.734 1 98.94 87 LEU A C 1
ATOM 670 O O . LEU A 1 87 ? -0.111 -17.797 -7.504 1 98.94 87 LEU A O 1
ATOM 674 N N . PHE A 1 88 ? 0.955 -17.516 -9.445 1 98.88 88 PHE A N 1
ATOM 675 C CA . PHE A 1 88 ? 2.064 -16.781 -8.852 1 98.88 88 PHE A CA 1
ATOM 676 C C . PHE A 1 88 ? 2.117 -15.359 -9.391 1 98.88 88 PHE A C 1
ATOM 678 O O . PHE A 1 88 ? 2.617 -15.125 -10.492 1 98.88 88 PHE A O 1
ATOM 685 N N . ASN A 1 89 ? 1.572 -14.43 -8.633 1 98.75 89 ASN A N 1
ATOM 686 C CA . ASN A 1 89 ? 1.805 -13.016 -8.906 1 98.75 89 ASN A CA 1
ATOM 687 C C . ASN A 1 89 ? 3.193 -12.578 -8.453 1 98.75 89 ASN A C 1
ATOM 689 O O . ASN A 1 89 ? 3.385 -12.211 -7.293 1 98.75 89 ASN A O 1
ATOM 693 N N . ASN A 1 90 ? 4.109 -12.562 -9.406 1 98 90 ASN A N 1
ATOM 694 C CA . ASN A 1 90 ? 5.512 -12.43 -9.031 1 98 90 ASN A CA 1
ATOM 695 C C . ASN A 1 90 ? 6.156 -11.211 -9.68 1 98 90 ASN A C 1
ATOM 697 O O . ASN A 1 90 ? 7.188 -10.727 -9.211 1 98 90 ASN A O 1
ATOM 701 N N . ALA A 1 91 ? 5.543 -10.68 -10.742 1 94.75 91 ALA A N 1
ATOM 702 C CA . ALA A 1 91 ? 6.121 -9.531 -11.438 1 94.75 91 ALA A CA 1
ATOM 703 C C . ALA A 1 91 ? 6.27 -8.336 -10.492 1 94.75 91 ALA A C 1
ATOM 705 O O . ALA A 1 91 ? 5.391 -8.078 -9.672 1 94.75 91 ALA A O 1
ATOM 706 N N . GLY A 1 92 ? 7.406 -7.664 -10.594 1 93.19 92 GLY A N 1
ATOM 707 C CA . GLY A 1 92 ? 7.629 -6.484 -9.766 1 93.19 92 GLY A CA 1
ATOM 708 C C . GLY A 1 92 ? 8.867 -5.707 -10.164 1 93.19 92 GLY A C 1
ATOM 709 O O . GLY A 1 92 ? 9.672 -6.18 -10.969 1 93.19 92 GLY A O 1
ATOM 710 N N . VAL A 1 93 ? 8.953 -4.52 -9.664 1 93.75 93 VAL A N 1
ATOM 711 C CA . VAL A 1 93 ? 10.094 -3.646 -9.922 1 93.75 93 VAL A CA 1
ATOM 712 C C . VAL A 1 93 ? 10.555 -2.994 -8.617 1 93.75 93 VAL A C 1
ATOM 714 O O . VAL A 1 93 ? 9.844 -3.029 -7.613 1 93.75 93 VAL A O 1
ATOM 717 N N . VAL A 1 94 ? 11.758 -2.486 -8.664 1 92.75 94 VAL A N 1
ATOM 718 C CA . VAL A 1 94 ? 12.312 -1.803 -7.496 1 92.75 94 VAL A CA 1
ATOM 719 C C . VAL A 1 94 ? 12.812 -0.417 -7.898 1 92.75 94 VAL A C 1
ATOM 721 O O . VAL A 1 94 ? 13.367 -0.241 -8.984 1 92.75 94 VAL A O 1
ATOM 724 N N . ILE A 1 95 ? 12.461 0.555 -7.152 1 90.12 95 ILE A N 1
ATOM 725 C CA . ILE A 1 95 ? 12.914 1.932 -7.305 1 90.12 95 ILE A CA 1
ATOM 726 C C . ILE A 1 95 ? 13.555 2.41 -6.004 1 90.12 95 ILE A C 1
ATOM 728 O O . ILE A 1 95 ? 13.008 2.191 -4.918 1 90.12 95 ILE A O 1
ATOM 732 N N . ALA A 1 96 ? 14.703 3.066 -6.156 1 90 96 ALA A N 1
ATOM 733 C CA . ALA A 1 96 ? 15.406 3.572 -4.977 1 90 96 ALA A CA 1
ATOM 734 C C . ALA A 1 96 ? 15.297 5.094 -4.887 1 90 96 ALA A C 1
ATOM 736 O O . ALA A 1 96 ? 15.359 5.785 -5.906 1 90 96 ALA A O 1
ATOM 737 N N . GLY A 1 97 ? 15.148 5.598 -3.645 1 93.12 97 GLY A N 1
ATOM 738 C CA . GLY A 1 97 ? 15.156 7.031 -3.398 1 93.12 97 GLY A CA 1
ATOM 739 C C . GLY A 1 97 ? 14.172 7.453 -2.324 1 93.12 97 GLY A C 1
ATOM 740 O O . GLY A 1 97 ? 13.211 6.738 -2.033 1 93.12 97 GLY A O 1
ATOM 741 N N . PRO A 1 98 ? 14.422 8.633 -1.76 1 95.12 98 PRO A N 1
ATOM 742 C CA . PRO A 1 98 ? 13.477 9.18 -0.785 1 95.12 98 PRO A CA 1
ATOM 743 C C . PRO A 1 98 ? 12.141 9.57 -1.413 1 95.12 98 PRO A C 1
ATOM 745 O O . PRO A 1 98 ? 12.094 9.953 -2.584 1 95.12 98 PRO A O 1
ATOM 748 N N . ALA A 1 99 ? 11.133 9.516 -0.623 1 95.69 99 ALA A N 1
ATOM 749 C CA . ALA A 1 99 ? 9.758 9.688 -1.091 1 95.69 99 ALA A CA 1
ATOM 750 C C . ALA A 1 99 ? 9.594 11.016 -1.828 1 95.69 99 ALA A C 1
ATOM 752 O O . ALA A 1 99 ? 8.969 11.07 -2.887 1 95.69 99 ALA A O 1
ATOM 753 N N . TRP A 1 100 ? 10.188 12.07 -1.31 1 97.06 100 TRP A N 1
ATOM 754 C CA . TRP A 1 100 ? 9.891 13.406 -1.812 1 97.06 100 TRP A CA 1
ATOM 755 C C . TRP A 1 100 ? 10.789 13.75 -2.998 1 97.06 100 TRP A C 1
ATOM 757 O O . TRP A 1 100 ? 10.57 14.758 -3.676 1 97.06 100 TRP A O 1
ATOM 767 N N . LEU A 1 101 ? 11.766 12.891 -3.312 1 96.12 101 LEU A N 1
ATOM 768 C CA . LEU A 1 101 ? 12.68 13.156 -4.418 1 96.12 101 LEU A CA 1
ATOM 769 C C . LEU A 1 101 ? 12.289 12.352 -5.652 1 96.12 101 LEU A C 1
ATOM 771 O O . LEU A 1 101 ? 12.625 12.727 -6.777 1 96.12 101 LEU A O 1
ATOM 775 N N . LEU A 1 102 ? 11.594 11.266 -5.453 1 96.12 102 LEU A N 1
ATOM 776 C CA . LEU A 1 102 ? 11.18 10.414 -6.562 1 96.12 102 LEU A CA 1
ATOM 777 C C . LEU A 1 102 ? 10.148 11.117 -7.434 1 96.12 102 LEU A C 1
ATOM 779 O O . LEU A 1 102 ? 9.266 11.812 -6.926 1 96.12 102 LEU A O 1
ATOM 783 N N . SER A 1 103 ? 10.273 10.945 -8.711 1 96.56 103 SER A N 1
ATOM 784 C CA . SER A 1 103 ? 9.289 11.516 -9.633 1 96.56 103 SER A CA 1
ATOM 785 C C . SER A 1 103 ? 7.934 10.836 -9.477 1 96.56 103 SER A C 1
ATOM 787 O O . SER A 1 103 ? 7.844 9.727 -8.953 1 96.56 103 SER A O 1
ATOM 789 N N . LEU A 1 104 ? 6.922 11.539 -9.93 1 96.75 104 LEU A N 1
ATOM 790 C CA . LEU A 1 104 ? 5.598 10.922 -9.938 1 96.75 104 LEU A CA 1
ATOM 791 C C . LEU A 1 104 ? 5.562 9.719 -10.875 1 96.75 104 LEU A C 1
ATOM 793 O O . LEU A 1 104 ? 4.824 8.766 -10.633 1 96.75 104 LEU A O 1
ATOM 797 N N . ASN A 1 105 ? 6.363 9.734 -11.914 1 96.94 105 ASN A N 1
ATOM 798 C CA . ASN A 1 105 ? 6.469 8.578 -12.797 1 96.94 105 ASN A CA 1
ATOM 799 C C . ASN A 1 105 ? 7.039 7.363 -12.07 1 96.94 105 ASN A C 1
ATOM 801 O O . ASN A 1 105 ? 6.598 6.234 -12.297 1 96.94 105 ASN A O 1
ATOM 805 N N . ASP A 1 106 ? 8.031 7.602 -11.227 1 96.62 106 ASP A N 1
ATOM 806 C CA . ASP A 1 106 ? 8.578 6.527 -10.398 1 96.62 106 ASP A CA 1
ATOM 807 C C . ASP A 1 106 ? 7.492 5.914 -9.516 1 96.62 106 ASP A C 1
ATOM 809 O O . ASP A 1 106 ? 7.336 4.691 -9.477 1 96.62 106 ASP A O 1
ATOM 813 N N . TRP A 1 107 ? 6.777 6.781 -8.867 1 97.62 107 TRP A N 1
ATOM 814 C CA . TRP A 1 107 ? 5.723 6.336 -7.961 1 97.62 107 TRP A CA 1
ATOM 815 C C . TRP A 1 107 ? 4.656 5.547 -8.711 1 97.62 107 TRP A C 1
ATOM 817 O O . TRP A 1 107 ? 4.254 4.465 -8.273 1 97.62 107 TRP A O 1
ATOM 827 N N . GLU A 1 108 ? 4.227 6.09 -9.789 1 97 108 GLU A N 1
ATOM 828 C CA . GLU A 1 108 ? 3.174 5.434 -10.562 1 97 108 GLU A CA 1
ATOM 829 C C . GLU A 1 108 ? 3.633 4.074 -11.07 1 97 108 GLU A C 1
ATOM 831 O O . GLU A 1 108 ? 2.893 3.09 -10.984 1 97 108 GLU A O 1
ATOM 836 N N . TRP A 1 109 ? 4.82 4.016 -11.602 1 96.81 109 TRP A N 1
ATOM 837 C CA . TRP A 1 109 ? 5.336 2.775 -12.18 1 96.81 109 TRP A CA 1
ATOM 838 C C . TRP A 1 109 ? 5.41 1.676 -11.125 1 96.81 109 TRP A C 1
ATOM 840 O O . TRP A 1 109 ? 4.891 0.575 -11.328 1 96.81 109 TRP A O 1
ATOM 850 N N . VAL A 1 110 ? 5.965 1.974 -9.977 1 97 110 VAL A N 1
ATOM 851 C CA . VAL A 1 110 ? 6.199 0.956 -8.953 1 97 110 VAL A CA 1
ATOM 852 C C . VAL A 1 110 ? 4.867 0.503 -8.359 1 97 110 VAL A C 1
ATOM 854 O O . VAL A 1 110 ? 4.66 -0.688 -8.117 1 97 110 VAL A O 1
ATOM 857 N N . MET A 1 111 ? 3.938 1.392 -8.133 1 97.75 111 MET A N 1
ATOM 858 C CA . MET A 1 111 ? 2.646 1.031 -7.559 1 97.75 111 MET A CA 1
ATOM 859 C C . MET A 1 111 ? 1.82 0.206 -8.539 1 97.75 111 MET A C 1
ATOM 861 O O . MET A 1 111 ? 1.165 -0.76 -8.148 1 97.75 111 MET A O 1
ATOM 865 N N . ARG A 1 112 ? 1.867 0.6 -9.773 1 97.25 112 ARG A N 1
ATOM 866 C CA . ARG A 1 112 ? 1.098 -0.124 -10.781 1 97.25 112 ARG A CA 1
ATOM 867 C C . ARG A 1 112 ? 1.662 -1.524 -11 1 97.25 112 ARG A C 1
ATOM 869 O O . ARG A 1 112 ? 0.907 -2.486 -11.148 1 97.25 112 ARG A O 1
ATOM 876 N N . ALA A 1 113 ? 2.912 -1.646 -11.008 1 97.44 113 ALA A N 1
ATOM 877 C CA . ALA A 1 113 ? 3.547 -2.936 -11.258 1 97.44 113 ALA A CA 1
ATOM 878 C C . ALA A 1 113 ? 3.418 -3.855 -10.047 1 97.44 113 ALA A C 1
ATOM 880 O O . ALA A 1 113 ? 2.941 -4.988 -10.172 1 97.44 113 ALA A O 1
ATOM 881 N N . ASN A 1 114 ? 3.832 -3.334 -8.875 1 98.06 114 ASN A N 1
ATOM 882 C CA . ASN A 1 114 ? 3.988 -4.176 -7.691 1 98.06 114 ASN A CA 1
ATOM 883 C C . ASN A 1 114 ? 2.646 -4.449 -7.016 1 98.06 114 ASN A C 1
ATOM 885 O O . ASN A 1 114 ? 2.473 -5.484 -6.371 1 98.06 114 ASN A O 1
ATOM 889 N N . VAL A 1 115 ? 1.708 -3.49 -7.109 1 98.38 115 VAL A N 1
ATOM 890 C CA . VAL A 1 115 ? 0.412 -3.633 -6.453 1 98.38 115 VAL A CA 1
ATOM 891 C C . VAL A 1 115 ? -0.67 -3.893 -7.5 1 98.38 115 VAL A C 1
ATOM 893 O O . VAL A 1 115 ? -1.441 -4.848 -7.383 1 98.38 115 VAL A O 1
ATOM 896 N N . GLY A 1 116 ? -0.672 -3.055 -8.516 1 98.25 116 GLY A N 1
ATOM 897 C CA . GLY A 1 116 ? -1.653 -3.209 -9.578 1 98.25 116 GLY A CA 1
ATOM 898 C C . GLY A 1 116 ? -1.594 -4.566 -10.25 1 98.25 116 GLY A C 1
ATOM 899 O O . GLY A 1 116 ? -2.629 -5.145 -10.594 1 98.25 116 GLY A O 1
ATOM 900 N N . GLY A 1 117 ? -0.417 -5.074 -10.477 1 98.5 117 GLY A N 1
ATOM 901 C CA . GLY A 1 117 ? -0.264 -6.391 -11.07 1 98.5 117 GLY A CA 1
ATOM 902 C C . GLY A 1 117 ? -0.93 -7.488 -10.266 1 98.5 117 GLY A C 1
ATOM 903 O O . GLY A 1 117 ? -1.564 -8.383 -10.828 1 98.5 117 GLY A O 1
ATOM 904 N N . ILE A 1 118 ? -0.801 -7.461 -8.953 1 98.69 118 ILE A N 1
ATOM 905 C CA . ILE A 1 118 ? -1.414 -8.453 -8.078 1 98.69 118 ILE A CA 1
ATOM 906 C C . ILE A 1 118 ? -2.934 -8.305 -8.109 1 98.69 118 ILE A C 1
ATOM 908 O O . ILE A 1 118 ? -3.66 -9.297 -8.188 1 98.69 118 ILE A O 1
ATOM 912 N N . VAL A 1 119 ? -3.406 -7.039 -8.055 1 98.69 119 VAL A N 1
ATOM 913 C CA . VAL A 1 119 ? -4.84 -6.77 -8.109 1 98.69 119 VAL A CA 1
ATOM 914 C C . VAL A 1 119 ? -5.43 -7.352 -9.391 1 98.69 119 VAL A C 1
ATOM 916 O O . VAL A 1 119 ? -6.457 -8.031 -9.359 1 98.69 119 VAL A O 1
ATOM 919 N N . HIS A 1 120 ? -4.766 -7.094 -10.516 1 98.75 120 HIS A N 1
ATOM 920 C CA . HIS A 1 120 ? -5.23 -7.621 -11.789 1 98.75 120 HIS A CA 1
ATOM 921 C C . HIS A 1 120 ? -5.281 -9.141 -11.773 1 98.75 120 HIS A C 1
ATOM 923 O O . HIS A 1 120 ? -6.258 -9.742 -12.234 1 98.75 120 HIS A O 1
ATOM 929 N N . GLY A 1 121 ? -4.238 -9.758 -11.242 1 98.81 121 GLY A N 1
ATOM 930 C CA . GLY A 1 121 ? -4.211 -11.203 -11.141 1 98.81 121 GLY A CA 1
ATOM 931 C C . GLY A 1 121 ? -5.355 -11.766 -10.32 1 98.81 121 GLY A C 1
ATOM 932 O O . GLY A 1 121 ? -6.043 -12.695 -10.75 1 98.81 121 GLY A O 1
ATOM 933 N N . GLU A 1 122 ? -5.555 -11.188 -9.164 1 98.56 122 GLU A N 1
ATOM 934 C CA . GLU A 1 122 ? -6.609 -11.672 -8.281 1 98.56 122 GLU A CA 1
ATOM 935 C C . GLU A 1 122 ? -7.988 -11.469 -8.898 1 98.56 122 GLU A C 1
ATOM 937 O O . GLU A 1 122 ? -8.859 -12.336 -8.789 1 98.56 122 GLU A O 1
ATOM 942 N N . LYS A 1 123 ? -8.188 -10.352 -9.547 1 98.25 123 LYS A N 1
ATOM 943 C CA . LYS A 1 123 ? -9.477 -10.047 -10.164 1 98.25 123 LYS A CA 1
ATOM 944 C C . LYS A 1 123 ? -9.797 -11.031 -11.289 1 98.25 123 LYS A C 1
ATOM 946 O O . LYS A 1 123 ? -10.961 -11.391 -11.492 1 98.25 123 LYS A O 1
ATOM 951 N N . VAL A 1 124 ? -8.805 -11.438 -11.977 1 98.75 124 VAL A N 1
ATOM 952 C CA . VAL A 1 124 ? -9.039 -12.266 -13.148 1 98.75 124 VAL A CA 1
ATOM 953 C C . VAL A 1 124 ? -9.086 -13.742 -12.734 1 98.75 124 VAL A C 1
ATOM 955 O O . VAL A 1 124 ? -9.977 -14.477 -13.164 1 98.75 124 VAL A O 1
ATOM 958 N N . PHE A 1 125 ? -8.234 -14.18 -11.828 1 98.88 125 PHE A N 1
ATOM 959 C CA . PHE A 1 125 ? -8.016 -15.609 -11.664 1 98.88 125 PHE A CA 1
ATOM 960 C C . PHE A 1 125 ? -8.836 -16.141 -10.492 1 98.88 125 PHE A C 1
ATOM 962 O O . PHE A 1 125 ? -9.219 -17.312 -10.492 1 98.88 125 PHE A O 1
ATOM 969 N N . ILE A 1 126 ? -9.117 -15.336 -9.469 1 98.69 126 ILE A N 1
ATOM 970 C CA . ILE A 1 126 ? -9.859 -15.836 -8.312 1 98.69 126 ILE A CA 1
ATOM 971 C C . ILE A 1 126 ? -11.25 -16.297 -8.75 1 98.69 1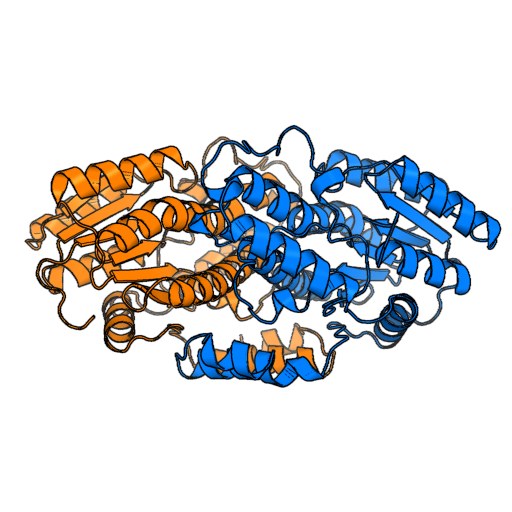26 ILE A C 1
ATOM 973 O O . ILE A 1 126 ? -11.68 -17.406 -8.414 1 98.69 126 ILE A O 1
ATOM 977 N N . PRO A 1 127 ? -11.984 -15.461 -9.594 1 98.31 127 PRO A N 1
ATOM 978 C CA . PRO A 1 127 ? -13.289 -15.938 -10.031 1 98.31 127 PRO A CA 1
ATOM 979 C C . PRO A 1 127 ? -13.211 -17.266 -10.805 1 98.31 127 PRO A C 1
ATOM 981 O O . PRO A 1 127 ? -14.094 -18.109 -10.68 1 98.31 127 PRO A O 1
ATOM 984 N N . ILE A 1 128 ? -12.195 -17.453 -11.57 1 98.62 128 ILE A N 1
ATOM 985 C CA . ILE A 1 128 ? -11.992 -18.672 -12.328 1 98.62 128 ILE A CA 1
ATOM 986 C C . ILE A 1 128 ? -11.797 -19.844 -11.367 1 98.62 128 ILE A C 1
ATOM 988 O O . ILE A 1 128 ? -12.438 -20.891 -11.508 1 98.62 128 ILE A O 1
ATOM 992 N N . MET A 1 129 ? -10.969 -19.672 -10.375 1 98.69 129 MET A N 1
ATOM 993 C CA . MET A 1 129 ? -10.664 -20.719 -9.391 1 98.69 129 MET A CA 1
ATOM 994 C C . MET A 1 129 ? -11.891 -21.062 -8.562 1 98.69 129 MET A C 1
ATOM 996 O O . MET A 1 129 ? -12.125 -22.234 -8.242 1 98.69 129 MET A O 1
ATOM 1000 N N . LEU A 1 130 ? -12.617 -20.016 -8.203 1 98.19 130 LEU A N 1
ATOM 1001 C CA . LEU A 1 130 ? -13.844 -20.25 -7.449 1 98.19 130 LEU A CA 1
ATOM 1002 C C . LEU A 1 130 ? -14.82 -21.094 -8.242 1 98.19 130 LEU A C 1
ATOM 1004 O O . LEU A 1 130 ? -15.438 -22.016 -7.695 1 98.19 130 LEU A O 1
ATOM 1008 N N . LYS A 1 131 ? -14.914 -20.766 -9.508 1 97.75 131 LYS A N 1
ATOM 1009 C CA . LYS A 1 131 ? -15.812 -21.516 -10.383 1 97.75 131 LYS A CA 1
ATOM 1010 C C . LYS A 1 131 ? -15.352 -22.953 -10.539 1 97.75 131 LYS A C 1
ATOM 1012 O O . LYS A 1 131 ? -16.172 -23.875 -10.578 1 97.75 131 LYS A O 1
ATOM 1017 N N . GLN A 1 132 ? -14.055 -23.188 -10.656 1 97.44 132 GLN A N 1
ATOM 1018 C CA . GLN A 1 132 ? -13.469 -24.516 -10.781 1 97.44 132 GLN A CA 1
ATOM 1019 C C . GLN A 1 132 ? -13.773 -25.375 -9.547 1 97.44 132 GLN A C 1
ATOM 1021 O O . GLN A 1 132 ? -13.891 -26.594 -9.648 1 97.44 132 GLN A O 1
ATOM 1026 N N . ASP A 1 133 ? -13.797 -24.75 -8.414 1 97.44 133 ASP A N 1
ATOM 1027 C CA . ASP A 1 133 ? -14.117 -25.391 -7.148 1 97.44 133 ASP A CA 1
ATOM 1028 C C . ASP A 1 133 ? -13.164 -26.547 -6.867 1 97.44 133 ASP A C 1
ATOM 1030 O O . ASP A 1 133 ? -13.602 -27.641 -6.477 1 97.44 133 ASP A O 1
ATOM 1034 N N . THR A 1 134 ? -11.938 -26.359 -7.184 1 96.81 134 THR A N 1
ATOM 1035 C CA . THR A 1 134 ? -10.867 -27.312 -6.895 1 96.81 134 THR A CA 1
ATOM 1036 C C . THR A 1 134 ? -9.812 -26.688 -6 1 96.81 134 THR A C 1
ATOM 1038 O O . THR A 1 134 ? -9.844 -25.484 -5.746 1 96.81 134 THR A O 1
ATOM 1041 N N . ASP A 1 135 ? -8.93 -27.531 -5.496 1 97.62 135 ASP A N 1
ATOM 1042 C CA . ASP A 1 135 ? -7.836 -27 -4.684 1 97.62 135 ASP A CA 1
ATOM 1043 C C . ASP A 1 135 ? -6.941 -26.078 -5.5 1 97.62 135 ASP A C 1
ATOM 1045 O O . ASP A 1 135 ? -6.391 -26.484 -6.527 1 97.62 135 ASP A O 1
ATOM 1049 N N . CYS A 1 136 ? -6.863 -24.859 -5.055 1 98.5 136 CYS A N 1
ATOM 1050 C CA . CYS A 1 136 ? -6.02 -23.859 -5.703 1 98.5 136 CYS A CA 1
ATOM 1051 C C . CYS A 1 136 ? -5.137 -23.156 -4.688 1 98.5 136 CYS A C 1
ATOM 1053 O O . CYS A 1 136 ? -5.406 -23.203 -3.484 1 98.5 136 CYS A O 1
ATOM 1055 N N . HIS A 1 137 ? -4.027 -22.609 -5.148 1 98.81 137 HIS A N 1
ATOM 1056 C CA . HIS A 1 137 ? -3.141 -21.828 -4.301 1 98.81 137 HIS A CA 1
ATOM 1057 C C . HIS A 1 137 ? -2.631 -20.578 -5.035 1 98.81 137 HIS A C 1
ATOM 1059 O O . HIS A 1 137 ? -2.244 -20.672 -6.203 1 98.81 137 HIS A O 1
ATOM 1065 N N . ILE A 1 138 ? -2.723 -19.484 -4.402 1 98.81 138 ILE A N 1
ATOM 1066 C CA . ILE A 1 138 ? -2.213 -18.234 -4.938 1 98.81 138 ILE A CA 1
ATOM 1067 C C . ILE A 1 138 ? -1.015 -17.766 -4.109 1 98.81 138 ILE A C 1
ATOM 1069 O O . ILE A 1 138 ? -1.064 -17.766 -2.877 1 98.81 138 ILE A O 1
ATOM 1073 N N . VAL A 1 139 ? 0.084 -17.438 -4.758 1 98.88 139 VAL A N 1
ATOM 1074 C CA . VAL A 1 139 ? 1.239 -16.844 -4.094 1 98.88 139 VAL A CA 1
ATOM 1075 C C . VAL A 1 139 ? 1.471 -15.438 -4.625 1 98.88 139 VAL A C 1
ATOM 1077 O O . VAL A 1 139 ? 1.702 -15.25 -5.82 1 98.88 139 VAL A O 1
ATOM 1080 N N . ASN A 1 140 ? 1.328 -14.445 -3.773 1 98.62 140 ASN A N 1
ATOM 1081 C CA . ASN A 1 140 ? 1.731 -13.07 -4.078 1 98.62 140 ASN A CA 1
ATOM 1082 C C . ASN A 1 140 ? 3.154 -12.789 -3.602 1 98.62 140 ASN A C 1
ATOM 1084 O O . ASN A 1 140 ? 3.48 -13.016 -2.436 1 98.62 140 ASN A O 1
ATOM 1088 N N . THR A 1 141 ? 3.957 -12.305 -4.527 1 96.62 141 THR A N 1
ATOM 1089 C CA . THR A 1 141 ? 5.324 -11.969 -4.145 1 96.62 141 THR A CA 1
ATOM 1090 C C . THR A 1 141 ? 5.406 -10.531 -3.639 1 96.62 141 THR A C 1
ATOM 1092 O O . THR A 1 141 ? 5.09 -9.594 -4.371 1 96.62 141 THR A O 1
ATOM 1095 N N . SER A 1 142 ? 5.758 -10.414 -2.443 1 94.69 142 SER A N 1
ATOM 1096 C CA . SER A 1 142 ? 6.113 -9.133 -1.842 1 94.69 142 SER A CA 1
ATOM 1097 C C . SER A 1 142 ? 7.609 -9.055 -1.561 1 94.69 142 SER A C 1
ATOM 1099 O O . SER A 1 142 ? 8.43 -9.18 -2.475 1 94.69 142 SER A O 1
ATOM 1101 N N . SER A 1 143 ? 8 -8.727 -0.396 1 88.5 143 SER A N 1
ATOM 1102 C CA . SER A 1 143 ? 9.375 -8.586 0.08 1 88.5 143 SER A CA 1
ATOM 1103 C C . SER A 1 143 ? 9.422 -8.414 1.595 1 88.5 143 SER A C 1
ATOM 1105 O O . SER A 1 143 ? 8.398 -8.117 2.221 1 88.5 143 SER A O 1
ATOM 1107 N N . VAL A 1 144 ? 10.555 -8.75 2.109 1 85.88 144 VAL A N 1
ATOM 1108 C CA . VAL A 1 144 ? 10.75 -8.352 3.5 1 85.88 144 VAL A CA 1
ATOM 1109 C C . VAL A 1 144 ? 10.562 -6.844 3.643 1 85.88 144 VAL A C 1
ATOM 1111 O O . VAL A 1 144 ? 10.172 -6.359 4.703 1 85.88 144 VAL A O 1
ATOM 1114 N N . ALA A 1 145 ? 10.742 -6.148 2.578 1 84.25 145 ALA A N 1
ATOM 1115 C CA . ALA A 1 145 ? 10.492 -4.711 2.512 1 84.25 145 ALA A CA 1
ATOM 1116 C C . ALA A 1 145 ? 9.016 -4.395 2.727 1 84.25 145 ALA A C 1
ATOM 1118 O O . ALA A 1 145 ? 8.641 -3.23 2.869 1 84.25 145 ALA A O 1
ATOM 1119 N N . GLY A 1 146 ? 8.188 -5.355 2.838 1 90.25 146 GLY A N 1
ATOM 1120 C CA . GLY A 1 146 ? 6.785 -5.199 3.184 1 90.25 146 GLY A CA 1
ATOM 1121 C C . GLY A 1 146 ? 6.492 -5.492 4.645 1 90.25 146 GLY A C 1
ATOM 1122 O O . GLY A 1 146 ? 5.34 -5.449 5.07 1 90.25 146 GLY A O 1
ATOM 1123 N N . LEU A 1 147 ? 7.59 -5.797 5.395 1 87.38 147 LEU A N 1
ATOM 1124 C CA . LEU A 1 147 ? 7.426 -6.18 6.793 1 87.38 147 LEU A CA 1
ATOM 1125 C C . LEU A 1 147 ? 8.297 -5.316 7.699 1 87.38 147 LEU A C 1
ATOM 1127 O O . LEU A 1 147 ? 8.094 -5.289 8.914 1 87.38 147 LEU A O 1
ATOM 1131 N N . LEU A 1 148 ? 9.273 -4.68 7.02 1 83.38 148 LEU A N 1
ATOM 1132 C CA . LEU A 1 148 ? 10.188 -3.779 7.715 1 83.38 148 LEU A CA 1
ATOM 1133 C C . LEU A 1 148 ? 10.656 -2.666 6.785 1 83.38 148 LEU A C 1
ATOM 1135 O O . LEU A 1 148 ? 10.359 -2.68 5.59 1 83.38 148 LEU A O 1
ATOM 1139 N N . HIS A 1 149 ? 11.367 -1.7 7.43 1 86.62 149 HIS A N 1
ATOM 1140 C CA . HIS A 1 149 ? 11.789 -0.575 6.605 1 86.62 149 HIS A CA 1
ATOM 1141 C C . HIS A 1 149 ? 13.297 -0.352 6.703 1 86.62 149 HIS A C 1
ATOM 1143 O O . HIS A 1 149 ? 13.891 -0.554 7.762 1 86.62 149 HIS A O 1
ATOM 1149 N N . LEU A 1 150 ? 13.781 -0.029 5.551 1 81.38 150 LEU A N 1
ATOM 1150 C CA . LEU A 1 150 ? 15.102 0.571 5.422 1 81.38 150 LEU A CA 1
ATOM 1151 C C . LEU A 1 150 ? 15.023 1.92 4.719 1 81.38 150 LEU A C 1
ATOM 1153 O O . LEU A 1 150 ? 13.992 2.252 4.121 1 81.38 150 LEU A O 1
ATOM 1157 N N . ASN A 1 151 ? 16.062 2.67 4.848 1 84.44 151 ASN A N 1
ATOM 1158 C CA . ASN A 1 151 ? 16.062 3.963 4.172 1 84.44 151 ASN A CA 1
ATOM 1159 C C . ASN A 1 151 ? 16.344 3.811 2.678 1 84.44 151 ASN A C 1
ATOM 1161 O O . ASN A 1 151 ? 16.938 2.818 2.246 1 84.44 151 ASN A O 1
ATOM 1165 N N . GLY A 1 152 ? 15.875 4.805 1.944 1 88.12 152 GLY A N 1
ATOM 1166 C CA . GLY A 1 152 ? 16.266 4.98 0.557 1 88.12 152 GLY A CA 1
ATOM 1167 C C . GLY A 1 152 ? 15.414 4.188 -0.414 1 88.12 152 GLY A C 1
ATOM 1168 O O . GLY A 1 152 ? 15.766 4.051 -1.589 1 88.12 152 GLY A O 1
ATOM 1169 N N . MET A 1 153 ? 14.312 3.643 0.031 1 91.38 153 MET A N 1
ATOM 1170 C CA . MET A 1 153 ? 13.453 2.846 -0.843 1 91.38 153 MET A CA 1
ATOM 1171 C C . MET A 1 153 ? 11.984 3.062 -0.505 1 91.38 153 MET A C 1
ATOM 1173 O O . MET A 1 153 ? 11.234 2.1 -0.339 1 91.38 153 MET A O 1
ATOM 1177 N N . SER A 1 154 ? 11.625 4.254 -0.503 1 93.56 154 SER A N 1
ATOM 1178 C CA . SER A 1 154 ? 10.32 4.645 0.031 1 93.56 154 SER A CA 1
ATOM 1179 C C . SER A 1 154 ? 9.188 4.086 -0.821 1 93.56 154 SER A C 1
ATOM 1181 O O . SER A 1 154 ? 8.258 3.467 -0.299 1 93.56 154 SER A O 1
ATOM 1183 N N . ALA A 1 155 ? 9.273 4.301 -2.15 1 94.88 155 ALA A N 1
ATOM 1184 C CA . ALA A 1 155 ? 8.203 3.832 -3.027 1 94.88 155 ALA A CA 1
ATOM 1185 C C . ALA A 1 155 ? 8.125 2.307 -3.035 1 94.88 155 ALA A C 1
ATOM 1187 O O . ALA A 1 155 ? 7.035 1.734 -3.068 1 94.88 155 ALA A O 1
ATOM 1188 N N . TYR A 1 156 ? 9.266 1.698 -3.027 1 94.38 156 TYR A N 1
ATOM 1189 C CA . TYR A 1 156 ? 9.312 0.24 -3.008 1 94.38 156 TYR A CA 1
ATOM 1190 C C . TYR A 1 156 ? 8.703 -0.309 -1.723 1 94.38 156 TYR A C 1
ATOM 1192 O O . TYR A 1 156 ? 7.84 -1.189 -1.764 1 94.38 156 TYR A O 1
ATOM 1200 N N . HIS A 1 157 ? 9.094 0.22 -0.553 1 94.56 157 HIS A N 1
ATOM 1201 C CA . HIS A 1 157 ? 8.508 -0.192 0.716 1 94.56 157 HIS A CA 1
ATOM 1202 C C . HIS A 1 157 ? 6.996 0.019 0.715 1 94.56 157 HIS A C 1
ATOM 1204 O O . HIS A 1 157 ? 6.238 -0.864 1.13 1 94.56 157 HIS A O 1
ATOM 1210 N N . THR A 1 158 ? 6.59 1.171 0.279 1 96.62 158 THR A N 1
ATOM 1211 C CA . THR A 1 158 ? 5.168 1.483 0.198 1 96.62 158 THR A CA 1
ATOM 1212 C C . THR A 1 158 ? 4.422 0.408 -0.585 1 96.62 158 THR A C 1
ATOM 1214 O O . THR A 1 158 ? 3.402 -0.11 -0.123 1 96.62 158 THR A O 1
ATOM 1217 N N . SER A 1 159 ? 4.941 0.024 -1.724 1 97.12 159 SER A N 1
ATOM 1218 C CA . SER A 1 159 ? 4.297 -0.946 -2.602 1 97.12 159 SER A CA 1
ATOM 1219 C C . SER A 1 159 ? 4.273 -2.334 -1.971 1 97.12 159 SER A C 1
ATOM 1221 O O . SER A 1 159 ? 3.285 -3.062 -2.092 1 97.12 159 SER A O 1
ATOM 1223 N N . LYS A 1 160 ? 5.324 -2.68 -1.371 1 96.5 160 LYS A N 1
ATOM 1224 C CA . LYS A 1 160 ? 5.418 -4.035 -0.831 1 96.5 160 LYS A CA 1
ATOM 1225 C C . LYS A 1 160 ? 4.59 -4.176 0.444 1 96.5 160 LYS A C 1
ATOM 1227 O O . LYS A 1 160 ? 4.035 -5.238 0.714 1 96.5 160 LYS A O 1
ATOM 1232 N N . PHE A 1 161 ? 4.484 -3.115 1.248 1 96.38 161 PHE A N 1
ATOM 1233 C CA . PHE A 1 161 ? 3.523 -3.115 2.344 1 96.38 161 PHE A CA 1
ATOM 1234 C C . PHE A 1 161 ? 2.102 -3.258 1.813 1 96.38 161 PHE A C 1
ATOM 1236 O O . PHE A 1 161 ? 1.298 -4.008 2.373 1 96.38 161 PHE A O 1
ATOM 1243 N N . ALA A 1 162 ? 1.838 -2.541 0.795 1 97.5 162 ALA A N 1
ATOM 1244 C CA . ALA A 1 162 ? 0.53 -2.654 0.154 1 97.5 162 ALA A CA 1
ATOM 1245 C C . ALA A 1 162 ? 0.256 -4.09 -0.283 1 97.5 162 ALA A C 1
ATOM 1247 O O . ALA A 1 162 ? -0.851 -4.602 -0.096 1 97.5 162 ALA A O 1
ATOM 1248 N N . ALA A 1 163 ? 1.262 -4.73 -0.859 1 97.81 163 ALA A N 1
ATOM 1249 C CA . ALA A 1 163 ? 1.122 -6.102 -1.347 1 97.81 163 ALA A CA 1
ATOM 1250 C C . ALA A 1 163 ? 0.797 -7.059 -0.205 1 97.81 163 ALA A C 1
ATOM 1252 O O . ALA A 1 163 ? -0.042 -7.953 -0.354 1 97.81 163 ALA A O 1
ATOM 1253 N N . VAL A 1 164 ? 1.472 -6.887 0.911 1 97.25 164 VAL A N 1
ATOM 1254 C CA . VAL A 1 164 ? 1.207 -7.73 2.07 1 97.25 164 VAL A CA 1
ATOM 1255 C C . VAL A 1 164 ? -0.218 -7.496 2.566 1 97.25 164 VAL A C 1
ATOM 1257 O O . VAL A 1 164 ? -0.965 -8.453 2.799 1 97.25 164 VAL A O 1
ATOM 1260 N N . GLY A 1 165 ? -0.609 -6.219 2.73 1 96.44 165 GLY A N 1
ATOM 1261 C CA . GLY A 1 165 ? -1.962 -5.902 3.162 1 96.44 165 GLY A CA 1
ATOM 1262 C C . GLY A 1 165 ? -3.027 -6.453 2.234 1 96.44 165 GLY A C 1
ATOM 1263 O O . GLY A 1 165 ? -4.035 -7 2.689 1 96.44 165 GLY A O 1
ATOM 1264 N N . LEU A 1 166 ? -2.789 -6.328 0.959 1 97.31 166 LEU A N 1
ATOM 1265 C CA . LEU A 1 166 ? -3.691 -6.859 -0.057 1 97.31 166 LEU A CA 1
ATOM 1266 C C . LEU A 1 166 ? -3.846 -8.367 0.087 1 97.31 166 LEU A C 1
ATOM 1268 O O . LEU A 1 166 ? -4.961 -8.891 0.039 1 97.31 166 LEU A O 1
ATOM 1272 N N . SER A 1 167 ? -2.746 -9.039 0.278 1 97.81 167 SER A N 1
ATOM 1273 C CA . SER A 1 167 ? -2.75 -10.5 0.385 1 97.81 167 SER A CA 1
ATOM 1274 C C . SER A 1 167 ? -3.533 -10.961 1.609 1 97.81 167 SER A C 1
ATOM 1276 O O . SER A 1 167 ? -4.363 -11.867 1.516 1 97.81 167 SER A O 1
ATOM 1278 N N . GLU A 1 168 ? -3.27 -10.367 2.734 1 96.38 168 GLU A N 1
ATOM 1279 C CA . GLU A 1 168 ? -3.951 -10.742 3.969 1 96.38 168 GLU A CA 1
ATOM 1280 C C . GLU A 1 168 ? -5.457 -10.523 3.859 1 96.38 168 GLU A C 1
ATOM 1282 O O . GLU A 1 168 ? -6.246 -11.398 4.227 1 96.38 168 GLU A O 1
ATOM 1287 N N . SER A 1 169 ? -5.82 -9.375 3.396 1 95.38 169 SER A N 1
ATOM 1288 C CA . SER A 1 169 ? -7.234 -9.039 3.289 1 95.38 169 SER A CA 1
ATOM 1289 C C . SER A 1 169 ? -7.949 -9.961 2.305 1 95.38 169 SER A C 1
ATOM 1291 O O . SER A 1 169 ? -9.062 -10.422 2.568 1 95.38 169 SER A O 1
ATOM 1293 N N . THR A 1 170 ? -7.348 -10.211 1.185 1 97.12 170 THR A N 1
ATOM 1294 C CA . THR A 1 170 ? -7.938 -11.094 0.18 1 97.12 170 THR A CA 1
ATOM 1295 C C . THR A 1 170 ? -8.141 -12.492 0.742 1 97.12 170 THR A C 1
ATOM 1297 O O . THR A 1 170 ? -9.18 -13.117 0.508 1 97.12 170 THR A O 1
ATOM 1300 N N . TYR A 1 171 ? -7.145 -12.977 1.438 1 97.62 171 TYR A N 1
ATOM 1301 C CA . TYR A 1 171 ? -7.25 -14.328 1.974 1 97.62 171 TYR A CA 1
ATOM 1302 C C . TYR A 1 171 ? -8.398 -14.43 2.965 1 97.62 171 TYR A C 1
ATOM 1304 O O . TYR A 1 171 ? -9.109 -15.438 2.996 1 97.62 171 TYR A O 1
ATOM 1312 N N . LEU A 1 172 ? -8.578 -13.406 3.805 1 95.56 172 LEU A N 1
ATOM 1313 C CA . LEU A 1 172 ? -9.719 -13.391 4.719 1 95.56 172 LEU A CA 1
ATOM 1314 C C . LEU A 1 172 ? -11.031 -13.422 3.953 1 95.56 172 LEU A C 1
ATOM 1316 O O . LEU A 1 172 ? -11.953 -14.156 4.328 1 95.56 172 LEU A O 1
ATOM 1320 N N . ASP A 1 173 ? -11.117 -12.695 2.902 1 95.62 173 ASP A N 1
ATOM 1321 C CA . ASP A 1 173 ? -12.32 -12.695 2.08 1 95.62 173 ASP A CA 1
ATOM 1322 C C . ASP A 1 173 ? -12.555 -14.062 1.441 1 95.62 173 ASP A C 1
ATOM 1324 O O . ASP A 1 173 ? -13.688 -14.523 1.352 1 95.62 173 ASP A O 1
ATOM 1328 N N . LEU A 1 174 ? -11.484 -14.656 0.975 1 96.94 174 LEU A N 1
ATOM 1329 C CA . LEU A 1 174 ? -11.586 -15.977 0.366 1 96.94 174 LEU A CA 1
ATOM 1330 C C . LEU A 1 174 ? -12.109 -17 1.371 1 96.94 174 LEU A C 1
ATOM 1332 O O . LEU A 1 174 ? -12.906 -17.875 1.019 1 96.94 174 LEU A O 1
ATOM 1336 N N . GLN A 1 175 ? -11.664 -16.891 2.619 1 96.19 175 GLN A N 1
ATOM 1337 C CA . GLN A 1 175 ? -12.109 -17.812 3.66 1 96.19 175 GLN A CA 1
ATOM 1338 C C . GLN A 1 175 ? -13.625 -17.734 3.84 1 96.19 175 GLN A C 1
ATOM 1340 O O . GLN A 1 175 ? -14.25 -18.703 4.262 1 96.19 175 GLN A O 1
ATOM 1345 N N . CYS A 1 176 ? -14.172 -16.578 3.488 1 94.31 176 CYS A N 1
ATOM 1346 C CA . CYS A 1 176 ? -15.617 -16.406 3.59 1 94.31 176 CYS A CA 1
ATOM 1347 C C . CYS A 1 176 ? -16.328 -17.047 2.4 1 94.31 176 CYS A C 1
ATOM 1349 O O . CYS A 1 176 ? -17.547 -17.219 2.422 1 94.31 176 CYS A O 1
ATOM 1351 N N . GLU A 1 177 ? -15.555 -17.438 1.393 1 95.06 177 GLU A N 1
ATOM 1352 C CA . GLU A 1 177 ? -16.156 -17.938 0.155 1 95.06 177 GLU A CA 1
ATOM 1353 C C . GLU A 1 177 ? -15.875 -19.422 -0.032 1 95.06 177 GLU A C 1
ATOM 1355 O O . GLU A 1 177 ? -16.703 -20.156 -0.576 1 95.06 177 GLU A O 1
ATOM 1360 N N . THR A 1 178 ? -14.688 -19.859 0.39 1 96.88 178 THR A N 1
ATOM 1361 C CA . THR A 1 178 ? -14.281 -21.234 0.12 1 96.88 178 THR A CA 1
ATOM 1362 C C . THR A 1 178 ? -13.109 -21.641 1.015 1 96.88 178 THR A C 1
ATOM 1364 O O . THR A 1 178 ? -12.406 -20.781 1.553 1 96.88 178 THR A O 1
ATOM 1367 N N . ASP A 1 179 ? -12.914 -22.859 1.181 1 95.44 179 ASP A N 1
ATOM 1368 C CA . ASP A 1 179 ? -11.734 -23.375 1.872 1 95.44 179 ASP A CA 1
ATOM 1369 C C . ASP A 1 179 ? -10.766 -24.031 0.891 1 95.44 179 ASP A C 1
ATOM 1371 O O . ASP A 1 179 ? -9.727 -24.562 1.295 1 95.44 179 ASP A O 1
ATOM 1375 N N . LYS A 1 180 ? -11.062 -23.891 -0.406 1 97.5 180 LYS A N 1
ATOM 1376 C CA . LYS A 1 180 ? -10.289 -24.625 -1.408 1 97.5 180 LYS A CA 1
ATOM 1377 C C . LYS A 1 180 ? -9.188 -23.734 -1.993 1 97.5 180 LYS A C 1
ATOM 1379 O O . LYS A 1 180 ? -8.227 -24.25 -2.586 1 97.5 180 LYS A O 1
ATOM 1384 N N . ILE A 1 181 ? -9.367 -22.484 -1.91 1 98.19 181 ILE A N 1
ATOM 1385 C CA . ILE A 1 181 ? -8.344 -21.578 -2.412 1 98.19 181 ILE A CA 1
ATOM 1386 C C . ILE A 1 181 ? -7.508 -21.062 -1.248 1 98.19 181 ILE A C 1
ATOM 1388 O O . ILE A 1 181 ? -8.008 -20.312 -0.403 1 98.19 181 ILE A O 1
ATOM 1392 N N . LYS A 1 182 ? -6.262 -21.484 -1.221 1 98.31 182 LYS A N 1
ATOM 1393 C CA . LYS A 1 182 ? -5.312 -21 -0.223 1 98.31 182 LYS A CA 1
ATOM 1394 C C . LYS A 1 182 ? -4.418 -19.906 -0.8 1 98.31 182 LYS A C 1
ATOM 1396 O O . LYS A 1 182 ? -4.395 -19.703 -2.014 1 98.31 182 LYS A O 1
ATOM 1401 N N . MET A 1 183 ? -3.77 -19.234 0.132 1 98.19 183 MET A N 1
ATOM 1402 C CA . MET A 1 183 ? -2.936 -18.125 -0.316 1 98.19 183 MET A CA 1
ATOM 1403 C C . MET A 1 183 ? -1.666 -18.031 0.524 1 98.19 183 MET A C 1
ATOM 1405 O O . MET A 1 183 ? -1.666 -18.391 1.702 1 98.19 183 MET A O 1
ATOM 1409 N N . SER A 1 184 ? -0.628 -17.578 -0.13 1 98.56 184 SER A N 1
ATOM 1410 C CA . SER A 1 184 ? 0.62 -17.234 0.538 1 98.56 184 SER A CA 1
ATOM 1411 C C . SER A 1 184 ? 1.13 -15.867 0.07 1 98.56 184 SER A C 1
ATOM 1413 O O . SER A 1 184 ? 0.831 -15.438 -1.046 1 98.56 184 SER A O 1
ATOM 1415 N N . VAL A 1 185 ? 1.771 -15.211 0.96 1 98.25 185 VAL A N 1
ATOM 1416 C CA . VAL A 1 185 ? 2.557 -14.039 0.594 1 98.25 185 VAL A CA 1
ATOM 1417 C C . VAL A 1 185 ? 4.043 -14.32 0.811 1 98.25 185 VAL A C 1
ATOM 1419 O O . VAL A 1 185 ? 4.457 -14.664 1.918 1 98.25 185 VAL A O 1
ATOM 1422 N N . PHE A 1 186 ? 4.816 -14.281 -0.308 1 98.19 186 PHE A N 1
ATOM 1423 C CA . PHE A 1 186 ? 6.25 -14.547 -0.291 1 98.19 186 PHE A CA 1
ATOM 1424 C C . PHE A 1 186 ? 7.031 -13.266 -0.011 1 98.19 186 PHE A C 1
ATOM 1426 O O . PHE A 1 186 ? 6.969 -12.312 -0.789 1 98.19 186 PHE A O 1
ATOM 1433 N N . CYS A 1 187 ? 7.75 -13.227 1.077 1 96.44 187 CYS A N 1
ATOM 1434 C CA . CYS A 1 187 ? 8.477 -12.047 1.538 1 96.44 187 CYS A CA 1
ATOM 1435 C C . CYS A 1 187 ? 9.961 -12.336 1.668 1 96.44 187 CYS A C 1
ATOM 1437 O O . CYS A 1 187 ? 10.508 -12.344 2.775 1 96.44 187 CYS A O 1
ATOM 1439 N N . PRO A 1 188 ? 10.609 -12.375 0.55 1 93.88 188 PRO A N 1
ATOM 1440 C CA . PRO A 1 188 ? 12.047 -12.672 0.593 1 93.88 188 PRO A CA 1
ATOM 1441 C C . PRO A 1 188 ? 12.891 -11.461 0.986 1 93.88 188 PRO A C 1
ATOM 1443 O O . PRO A 1 188 ? 12.477 -10.32 0.766 1 93.88 188 PRO A O 1
ATOM 1446 N N . GLY A 1 189 ? 14.016 -11.766 1.608 1 91.38 189 GLY A N 1
ATOM 1447 C CA . GLY A 1 189 ? 15.062 -10.75 1.675 1 91.38 189 GLY A CA 1
ATOM 1448 C C . GLY A 1 189 ? 15.781 -10.547 0.355 1 91.38 189 GLY A C 1
ATOM 1449 O O . GLY A 1 189 ? 15.148 -10.539 -0.706 1 91.38 189 GLY A O 1
ATOM 1450 N N . PHE A 1 190 ? 17.016 -10.305 0.435 1 87.06 190 PHE A N 1
ATOM 1451 C CA . PHE A 1 190 ? 17.766 -10.086 -0.79 1 87.06 190 PHE A CA 1
ATOM 1452 C C . PHE A 1 190 ? 18.109 -11.406 -1.468 1 87.06 190 PHE A C 1
ATOM 1454 O O . PHE A 1 190 ? 18.719 -12.289 -0.859 1 87.06 190 PHE A O 1
ATOM 1461 N N . ILE A 1 191 ? 17.562 -11.547 -2.639 1 88.06 191 ILE A N 1
ATOM 1462 C CA . ILE A 1 191 ? 17.828 -12.711 -3.475 1 88.06 191 ILE A CA 1
ATOM 1463 C C . ILE A 1 191 ? 18.562 -12.289 -4.738 1 88.06 191 ILE A C 1
ATOM 1465 O O . ILE A 1 191 ? 18.266 -11.242 -5.32 1 88.06 191 ILE A O 1
ATOM 1469 N N . GLN A 1 192 ? 19.453 -13.094 -5.133 1 86.88 192 GLN A N 1
ATOM 1470 C CA . GLN A 1 192 ? 20.188 -12.805 -6.355 1 86.88 192 GLN A CA 1
ATOM 1471 C C . GLN A 1 192 ? 19.297 -12.945 -7.586 1 86.88 192 GLN A C 1
ATOM 1473 O O . GLN A 1 192 ? 18.969 -14.062 -7.984 1 86.88 192 GLN A O 1
ATOM 1478 N N . THR A 1 193 ? 18.891 -11.82 -8.102 1 88.12 193 THR A N 1
ATOM 1479 C CA . THR A 1 193 ? 18.047 -11.75 -9.289 1 88.12 193 THR A CA 1
ATOM 1480 C C . THR A 1 193 ? 18.484 -10.602 -10.195 1 88.12 193 THR A C 1
ATOM 1482 O O . THR A 1 193 ? 19.484 -9.938 -9.922 1 88.12 193 THR A O 1
ATOM 1485 N N . ASP A 1 194 ? 17.797 -10.516 -11.242 1 83.62 194 ASP A N 1
ATOM 1486 C CA . ASP A 1 194 ? 18.031 -9.406 -12.156 1 83.62 194 ASP A CA 1
ATOM 1487 C C . ASP A 1 194 ? 17.141 -8.211 -11.828 1 83.62 194 ASP A C 1
ATOM 1489 O O . ASP A 1 194 ? 16.938 -7.328 -12.656 1 83.62 194 ASP A O 1
ATOM 1493 N N . LEU A 1 195 ? 16.641 -8.164 -10.641 1 80.94 195 LEU A N 1
ATOM 1494 C CA . LEU A 1 195 ? 15.711 -7.125 -10.227 1 80.94 195 LEU A CA 1
ATOM 1495 C C . LEU A 1 195 ? 16.375 -5.754 -10.25 1 80.94 195 LEU A C 1
ATOM 1497 O O . LEU A 1 195 ? 15.719 -4.746 -10.516 1 80.94 195 LEU A O 1
ATOM 1501 N N . ASP A 1 196 ? 17.656 -5.695 -10.047 1 84.81 196 ASP A N 1
ATOM 1502 C CA . ASP A 1 196 ? 18.406 -4.441 -10.016 1 84.81 196 ASP A CA 1
ATOM 1503 C C . ASP A 1 196 ? 18.453 -3.799 -11.398 1 84.81 196 ASP A C 1
ATOM 1505 O O . ASP A 1 196 ? 18.781 -2.619 -11.531 1 84.81 196 ASP A O 1
ATOM 1509 N N . ASN A 1 197 ? 18.047 -4.539 -12.414 1 86.06 197 ASN A N 1
ATOM 1510 C CA . ASN A 1 197 ? 18.094 -4.031 -13.781 1 86.06 197 ASN A CA 1
ATOM 1511 C C . ASN A 1 197 ? 16.688 -3.795 -14.328 1 86.06 197 ASN A C 1
ATOM 1513 O O . ASN A 1 197 ? 16.5 -3.717 -15.547 1 86.06 197 ASN A O 1
ATOM 1517 N N . CYS A 1 198 ? 15.773 -3.641 -13.5 1 85.31 198 CYS A N 1
ATOM 1518 C CA . CYS A 1 198 ? 14.383 -3.541 -13.93 1 85.31 198 CYS A CA 1
ATOM 1519 C C . CYS A 1 198 ? 14.156 -2.285 -14.766 1 85.31 198 CYS A C 1
ATOM 1521 O O . CYS A 1 198 ? 13.227 -2.227 -15.57 1 85.31 198 CYS A O 1
ATOM 1523 N N . GLU A 1 199 ? 15 -1.312 -14.688 1 88.81 199 GLU A N 1
ATOM 1524 C CA . GLU A 1 199 ? 14.859 -0.062 -15.43 1 88.81 199 GLU A CA 1
ATOM 1525 C C . GLU A 1 199 ? 14.828 -0.316 -16.938 1 88.81 199 GLU A C 1
ATOM 1527 O O . GLU A 1 199 ? 14.234 0.459 -17.688 1 88.81 199 GLU A O 1
ATOM 1532 N N . ARG A 1 200 ? 15.422 -1.406 -17.328 1 86.81 200 ARG A N 1
ATOM 1533 C CA . ARG A 1 200 ? 15.492 -1.758 -18.75 1 86.81 200 ARG A CA 1
ATOM 1534 C C . ARG A 1 200 ? 14.094 -2.014 -19.312 1 86.81 200 ARG A C 1
ATOM 1536 O O . ARG A 1 200 ? 13.898 -1.967 -20.531 1 86.81 200 ARG A O 1
ATOM 1543 N N . HIS A 1 201 ? 13.117 -2.256 -18.438 1 89 201 HIS A N 1
ATOM 1544 C CA . HIS A 1 201 ? 11.789 -2.633 -18.875 1 89 201 HIS A CA 1
ATOM 1545 C C . HIS A 1 201 ? 10.758 -1.56 -18.531 1 89 201 HIS A C 1
ATOM 1547 O O . HIS A 1 201 ? 9.555 -1.786 -18.641 1 89 201 HIS A O 1
ATOM 1553 N N . ARG A 1 202 ? 11.258 -0.435 -18.078 1 92.31 202 ARG A N 1
ATOM 1554 C CA . ARG A 1 202 ? 10.352 0.668 -17.781 1 92.31 202 ARG A CA 1
ATOM 1555 C C . ARG A 1 202 ? 9.602 1.115 -19.031 1 92.31 202 ARG A C 1
ATOM 1557 O O . ARG A 1 202 ? 10.227 1.487 -20.031 1 92.31 202 ARG A O 1
ATOM 1564 N N . PRO A 1 203 ? 8.328 1.044 -18.969 1 93.12 203 PRO A N 1
ATOM 1565 C CA . PRO A 1 203 ? 7.578 1.527 -20.125 1 93.12 203 PRO A CA 1
ATOM 1566 C C . PRO A 1 203 ? 7.801 3.014 -20.406 1 93.12 203 PRO A C 1
ATOM 1568 O O . PRO A 1 203 ? 7.969 3.797 -19.453 1 93.12 203 PRO A O 1
ATOM 1571 N N . ASP A 1 204 ? 7.633 3.451 -21.641 1 93.38 204 ASP A N 1
ATOM 1572 C CA . ASP A 1 204 ? 7.887 4.824 -22.062 1 93.38 204 ASP A CA 1
ATOM 1573 C C . ASP A 1 204 ? 6.992 5.809 -21.312 1 93.38 204 ASP A C 1
ATOM 1575 O O . ASP A 1 204 ? 7.414 6.918 -20.984 1 93.38 204 ASP A O 1
ATOM 1579 N N . ILE A 1 205 ? 5.844 5.387 -21.031 1 92.88 205 ILE A N 1
ATOM 1580 C CA . ILE A 1 205 ? 4.875 6.285 -20.422 1 92.88 205 ILE A CA 1
ATOM 1581 C C . ILE A 1 205 ? 5.316 6.633 -19 1 92.88 205 ILE A C 1
ATOM 1583 O O . ILE A 1 205 ? 4.859 7.625 -18.422 1 92.88 205 ILE A O 1
ATOM 1587 N N . TYR A 1 206 ? 6.242 5.867 -18.438 1 94.88 206 TYR A N 1
ATOM 1588 C CA . TYR A 1 206 ? 6.707 6.109 -17.078 1 94.88 206 TYR A CA 1
ATOM 1589 C C . TYR A 1 206 ? 8.172 6.551 -17.078 1 94.88 206 TYR A C 1
ATOM 1591 O O . TYR A 1 206 ? 8.836 6.5 -16.031 1 94.88 206 TYR A O 1
ATOM 1599 N N . LYS A 1 207 ? 8.695 6.941 -18.203 1 93.75 207 LYS A N 1
ATOM 1600 C CA . LYS A 1 207 ? 10.07 7.41 -18.281 1 93.75 207 LYS A CA 1
ATOM 1601 C C . LYS A 1 207 ? 10.289 8.641 -17.406 1 93.75 207 LYS A C 1
ATOM 1603 O O . LYS A 1 207 ? 9.422 9.508 -17.312 1 93.75 207 LYS A O 1
ATOM 1608 N N . ASN A 1 208 ? 11.422 8.648 -16.828 1 92.12 208 ASN A N 1
ATOM 1609 C CA . ASN A 1 208 ? 11.773 9.797 -15.984 1 92.12 208 ASN A CA 1
ATOM 1610 C C . ASN A 1 208 ? 12.508 10.867 -16.781 1 92.12 208 ASN A C 1
ATOM 1612 O O . ASN A 1 208 ? 13.25 10.555 -17.719 1 92.12 208 ASN A O 1
ATOM 1616 N N . ASP A 1 209 ? 12.219 12.062 -16.391 1 91.38 209 ASP A N 1
ATOM 1617 C CA . ASP A 1 209 ? 13.086 13.141 -16.859 1 91.38 209 ASP A CA 1
ATOM 1618 C C . ASP A 1 209 ? 14.422 13.141 -16.109 1 91.38 209 ASP A C 1
ATOM 1620 O O . ASP A 1 209 ? 14.531 13.711 -15.031 1 91.38 209 ASP A O 1
ATOM 1624 N N . MET A 1 210 ? 15.391 12.625 -16.75 1 91.44 210 MET A N 1
ATOM 1625 C CA . MET A 1 210 ? 16.688 12.383 -16.109 1 91.44 210 MET A CA 1
ATOM 1626 C C . MET A 1 210 ? 17.422 13.695 -15.859 1 91.44 210 MET A C 1
ATOM 1628 O O . MET A 1 210 ? 18.438 13.719 -15.164 1 91.44 210 MET A O 1
ATOM 1632 N N . SER A 1 211 ? 16.875 14.828 -16.344 1 92.25 211 SER A N 1
ATOM 1633 C CA . SER A 1 211 ? 17.5 16.125 -16.125 1 92.25 211 SER A CA 1
ATOM 1634 C C . SER A 1 211 ? 17.109 16.688 -14.758 1 92.25 211 SER A C 1
ATOM 1636 O O . SER A 1 211 ? 17.719 17.656 -14.281 1 92.25 211 SER A O 1
ATOM 1638 N N . GLN A 1 212 ? 16.172 16.047 -14.117 1 91.12 212 GLN A N 1
ATOM 1639 C CA . GLN A 1 212 ? 15.781 16.484 -12.789 1 91.12 212 GLN A CA 1
ATOM 1640 C C . GLN A 1 212 ? 16.938 16.344 -11.797 1 91.12 212 GLN A C 1
ATOM 1642 O O . GLN A 1 212 ? 17.719 15.398 -11.891 1 91.12 212 GLN A O 1
ATOM 1647 N N . SER A 1 213 ? 16.953 17.188 -10.859 1 91.75 213 SER A N 1
ATOM 1648 C CA . SER A 1 213 ? 18.094 17.344 -9.945 1 91.75 213 SER A CA 1
ATOM 1649 C C . SER A 1 213 ? 18.391 16.047 -9.211 1 91.75 213 SER A C 1
ATOM 1651 O O . SER A 1 213 ? 19.547 15.688 -9.023 1 91.75 213 SER A O 1
ATOM 1653 N N . TYR A 1 214 ? 17.391 15.375 -8.852 1 92.69 214 TYR A N 1
ATOM 1654 C CA . TYR A 1 214 ? 17.609 14.148 -8.094 1 92.69 214 TYR A CA 1
ATOM 1655 C C . TYR A 1 214 ? 18.375 13.117 -8.922 1 92.69 214 TYR A C 1
ATOM 1657 O O . TYR A 1 214 ? 19.344 12.531 -8.453 1 92.69 214 TYR A O 1
ATOM 1665 N N . TYR A 1 215 ? 18.062 12.977 -10.148 1 93.56 215 TYR A N 1
ATOM 1666 C CA . TYR A 1 215 ? 18.609 11.914 -10.984 1 93.56 215 TYR A CA 1
ATOM 1667 C C . TYR A 1 215 ? 20 12.266 -11.469 1 93.56 215 TYR A C 1
ATOM 1669 O O . TYR A 1 215 ? 20.703 11.422 -12.031 1 93.56 215 TYR A O 1
ATOM 1677 N N . GLN A 1 216 ? 20.406 13.5 -11.188 1 94.06 216 GLN A N 1
ATOM 1678 C CA . GLN A 1 216 ? 21.766 13.945 -11.477 1 94.06 216 GLN A CA 1
ATOM 1679 C C . GLN A 1 216 ? 22.625 13.969 -10.203 1 94.06 216 GLN A C 1
ATOM 1681 O O . GLN A 1 216 ? 23.812 14.289 -10.258 1 94.06 216 GLN A O 1
ATOM 1686 N N . SER A 1 217 ? 22.078 13.625 -9.133 1 94.12 217 SER A N 1
ATOM 1687 C CA . SER A 1 217 ? 22.719 13.812 -7.832 1 94.12 217 SER A CA 1
ATOM 1688 C C . SER A 1 217 ? 23.594 12.617 -7.477 1 94.12 217 SER A C 1
ATOM 1690 O O . SER A 1 217 ? 23.422 11.523 -8.016 1 94.12 217 SER A O 1
ATOM 1692 N N . ASP A 1 218 ? 24.469 12.82 -6.5 1 93.69 218 ASP A N 1
ATOM 1693 C CA . ASP A 1 218 ? 25.281 11.742 -5.941 1 93.69 218 ASP A CA 1
ATOM 1694 C C . ASP A 1 218 ? 24.406 10.766 -5.141 1 93.69 218 ASP A C 1
ATOM 1696 O O . ASP A 1 218 ? 24.688 9.57 -5.113 1 93.69 218 ASP A O 1
ATOM 1700 N N . LEU A 1 219 ? 23.469 11.352 -4.609 1 91.75 219 LEU A N 1
ATOM 1701 C CA . LEU A 1 219 ? 22.562 10.508 -3.832 1 91.75 219 LEU A CA 1
ATOM 1702 C C . LEU A 1 219 ? 21.922 9.438 -4.715 1 91.75 219 LEU A C 1
ATOM 1704 O O . LEU A 1 219 ? 21.844 8.273 -4.328 1 91.75 219 LEU A O 1
ATOM 1708 N N . TYR A 1 220 ? 21.422 9.852 -5.824 1 91.88 220 TYR A N 1
ATOM 1709 C CA . TYR A 1 220 ? 20.812 8.914 -6.758 1 91.88 220 TYR A CA 1
ATOM 1710 C C . TYR A 1 220 ? 21.797 7.82 -7.156 1 91.88 220 TYR A C 1
ATOM 1712 O O . TYR A 1 220 ? 21.453 6.637 -7.156 1 91.88 220 TYR A O 1
ATOM 1720 N N . LYS A 1 221 ? 23.016 8.203 -7.473 1 92.44 221 LYS A N 1
ATOM 1721 C CA . LYS A 1 221 ? 24.047 7.25 -7.863 1 92.44 221 LYS A CA 1
ATOM 1722 C C . LYS A 1 221 ? 24.359 6.266 -6.734 1 92.44 221 LYS A C 1
ATOM 1724 O O . LYS A 1 221 ? 24.531 5.07 -6.977 1 92.44 221 LYS A O 1
ATOM 1729 N N . GLU A 1 222 ? 24.391 6.797 -5.605 1 91.81 222 GLU A N 1
ATOM 1730 C CA . GLU A 1 222 ? 24.672 5.969 -4.438 1 91.81 222 GLU A CA 1
ATOM 1731 C C . GLU A 1 222 ? 23.547 4.965 -4.195 1 91.81 222 GLU A C 1
ATOM 1733 O O . GLU A 1 222 ? 23.812 3.797 -3.887 1 91.81 222 GLU A O 1
ATOM 1738 N N . GLU A 1 223 ? 22.406 5.453 -4.277 1 88.56 223 GLU A N 1
ATOM 1739 C CA . GLU A 1 223 ? 21.25 4.578 -4.074 1 88.56 223 GLU A CA 1
ATOM 1740 C C . GLU A 1 223 ? 21.203 3.475 -5.129 1 88.56 223 GLU A C 1
ATOM 1742 O O . GLU A 1 223 ? 20.891 2.324 -4.82 1 88.56 223 GLU A O 1
ATOM 1747 N N . GLU A 1 224 ? 21.469 3.779 -6.332 1 88 224 GLU A N 1
ATOM 1748 C CA . GLU A 1 224 ? 21.5 2.799 -7.414 1 88 224 GLU A CA 1
ATOM 1749 C C . GLU A 1 224 ? 22.578 1.754 -7.188 1 88 224 GLU A C 1
ATOM 1751 O O . GLU A 1 224 ? 22.375 0.563 -7.422 1 88 224 GLU A O 1
ATOM 1756 N N . GLN A 1 225 ? 23.719 2.221 -6.734 1 89.19 225 GLN A N 1
ATOM 1757 C CA . GLN A 1 225 ? 24.812 1.299 -6.453 1 89.19 225 GLN A CA 1
ATOM 1758 C C . GLN A 1 225 ? 24.469 0.355 -5.309 1 89.19 225 GLN A C 1
ATOM 1760 O O . GLN A 1 225 ? 24.781 -0.834 -5.355 1 89.19 225 GLN A O 1
ATOM 1765 N N . LYS A 1 226 ? 23.891 0.917 -4.32 1 86.75 226 LYS A N 1
ATOM 1766 C CA . LYS A 1 226 ? 23.484 0.108 -3.18 1 86.75 226 LYS A CA 1
ATOM 1767 C C . LYS A 1 226 ? 22.469 -0.962 -3.602 1 86.75 226 LYS A C 1
ATOM 1769 O O . LYS A 1 226 ? 22.547 -2.107 -3.152 1 86.75 226 LYS A O 1
ATOM 1774 N N . LYS A 1 227 ? 21.562 -0.529 -4.402 1 85.69 227 LYS A N 1
ATOM 1775 C CA . LYS A 1 227 ? 20.562 -1.451 -4.941 1 85.69 227 LYS A CA 1
ATOM 1776 C C . LYS A 1 227 ? 21.234 -2.633 -5.641 1 85.69 227 LYS A C 1
ATOM 1778 O O . LYS A 1 227 ? 20.875 -3.787 -5.391 1 85.69 227 LYS A O 1
ATOM 1783 N N . HIS A 1 228 ? 22.188 -2.408 -6.445 1 87.94 228 HIS A N 1
ATOM 1784 C CA . HIS A 1 228 ? 22.922 -3.457 -7.152 1 87.94 228 HIS A CA 1
ATOM 1785 C C . HIS A 1 228 ? 23.688 -4.348 -6.18 1 87.94 228 HIS A C 1
ATOM 1787 O O . HIS A 1 228 ? 23.656 -5.574 -6.301 1 87.94 228 HIS A O 1
ATOM 1793 N N . LYS A 1 229 ? 24.297 -3.689 -5.242 1 87.31 229 LYS A N 1
ATOM 1794 C CA . LYS A 1 229 ? 25.141 -4.41 -4.293 1 87.31 229 LYS A CA 1
ATOM 1795 C C . LYS A 1 229 ? 24.328 -5.371 -3.443 1 87.31 229 LYS A C 1
ATOM 1797 O O . LYS A 1 229 ? 24.703 -6.527 -3.26 1 87.31 229 LYS A O 1
ATOM 1802 N N . VAL A 1 230 ? 23.172 -4.922 -2.98 1 84.19 230 VAL A N 1
ATOM 1803 C CA . VAL A 1 230 ? 22.391 -5.727 -2.049 1 84.19 230 VAL A CA 1
ATOM 1804 C C . VAL A 1 230 ? 21.734 -6.891 -2.793 1 84.19 230 VAL A C 1
ATOM 1806 O O . VAL A 1 230 ? 21.609 -7.988 -2.248 1 84.19 230 VAL A O 1
ATOM 1809 N N . ILE A 1 231 ? 21.375 -6.715 -3.979 1 86.06 231 ILE A N 1
ATOM 1810 C CA . ILE A 1 231 ? 20.734 -7.773 -4.75 1 86.06 231 ILE A CA 1
ATOM 1811 C C . ILE A 1 231 ? 21.781 -8.805 -5.176 1 86.06 231 ILE A C 1
ATOM 1813 O O . ILE A 1 231 ? 21.578 -10.008 -4.992 1 86.06 231 ILE A O 1
ATOM 1817 N N . LYS A 1 232 ? 22.891 -8.375 -5.66 1 86.06 232 LYS A N 1
ATOM 1818 C CA . LYS A 1 232 ? 23.953 -9.281 -6.109 1 86.06 232 LYS A CA 1
ATOM 1819 C C . LYS A 1 232 ? 24.547 -10.055 -4.934 1 86.06 232 LYS A C 1
ATOM 1821 O O . LYS A 1 232 ? 25.016 -11.188 -5.102 1 86.06 232 LYS A O 1
ATOM 1826 N N . GLY A 1 233 ? 24.5 -9.43 -3.781 1 85.81 233 GLY A N 1
ATOM 1827 C CA . GLY A 1 233 ? 25.047 -10.055 -2.59 1 85.81 233 GLY A CA 1
ATOM 1828 C C . GLY A 1 233 ? 24.031 -10.883 -1.825 1 85.81 233 GLY A C 1
ATOM 1829 O O . GLY A 1 233 ? 24.328 -11.406 -0.752 1 85.81 233 GLY A O 1
ATOM 1830 N N . GLY A 1 234 ? 22.859 -11.062 -2.348 1 88.69 234 GLY A N 1
ATOM 1831 C CA . GLY A 1 234 ? 21.797 -11.75 -1.646 1 88.69 234 GLY A CA 1
ATOM 1832 C C . GLY A 1 234 ? 21.922 -13.266 -1.697 1 88.69 234 GLY A C 1
ATOM 1833 O O . GLY A 1 234 ? 22.938 -13.789 -2.15 1 88.69 234 GLY A O 1
ATOM 1834 N N . MET A 1 235 ? 20.891 -13.93 -1.138 1 90.75 235 MET A N 1
ATOM 1835 C CA . MET A 1 235 ? 20.812 -15.383 -1.109 1 90.75 235 MET A CA 1
ATOM 1836 C C . MET A 1 235 ? 20.734 -15.953 -2.521 1 90.75 235 MET A C 1
ATOM 1838 O O . MET A 1 235 ? 20.062 -15.391 -3.387 1 90.75 235 MET A O 1
ATOM 1842 N N . PRO A 1 236 ? 21.422 -17.047 -2.74 1 92.31 236 PRO A N 1
ATOM 1843 C CA . PRO A 1 236 ? 21.297 -17.688 -4.051 1 92.31 236 PRO A CA 1
ATOM 1844 C C . PRO A 1 236 ? 19.859 -18.109 -4.367 1 92.31 236 PRO A C 1
ATOM 1846 O O . PRO A 1 236 ? 19.125 -18.516 -3.467 1 92.31 236 PRO A O 1
ATOM 1849 N N . ILE A 1 237 ? 19.531 -18.062 -5.625 1 93.75 237 ILE A N 1
ATOM 1850 C CA . ILE A 1 237 ? 18.156 -18.203 -6.098 1 93.75 237 ILE A CA 1
ATOM 1851 C C . ILE A 1 237 ? 17.781 -19.688 -6.176 1 93.75 237 ILE A C 1
ATOM 1853 O O . ILE A 1 237 ? 16.609 -20.047 -6.246 1 93.75 237 ILE A O 1
ATOM 1857 N N . ASP A 1 238 ? 18.656 -20.625 -6.094 1 91.81 238 ASP A N 1
ATOM 1858 C CA . ASP A 1 238 ? 18.516 -22.031 -6.469 1 91.81 238 ASP A CA 1
ATOM 1859 C C . ASP A 1 238 ? 17.516 -22.75 -5.574 1 91.81 238 ASP A C 1
ATOM 1861 O O . ASP A 1 238 ? 16.859 -23.703 -6.004 1 91.81 238 ASP A O 1
ATOM 1865 N N . THR A 1 239 ? 17.375 -22.25 -4.324 1 93.5 239 THR A N 1
ATOM 1866 C CA . THR A 1 239 ? 16.531 -22.969 -3.391 1 93.5 239 THR A CA 1
ATOM 1867 C C . THR A 1 239 ? 15.156 -22.328 -3.295 1 93.5 239 THR A C 1
ATOM 1869 O O . THR A 1 239 ? 14.258 -22.844 -2.621 1 93.5 239 THR A O 1
ATOM 1872 N N . ILE A 1 240 ? 14.93 -21.25 -3.99 1 95.69 240 ILE A N 1
ATOM 1873 C CA . ILE A 1 240 ? 13.758 -20.422 -3.762 1 95.69 240 ILE A CA 1
ATOM 1874 C C . ILE A 1 240 ? 12.5 -21.156 -4.23 1 95.69 240 ILE A C 1
ATOM 1876 O O . ILE A 1 240 ? 11.484 -21.156 -3.533 1 95.69 240 ILE A O 1
ATOM 1880 N N . GLY A 1 241 ? 12.547 -21.781 -5.41 1 97.44 241 GLY A N 1
ATOM 1881 C CA . GLY A 1 241 ? 11.406 -22.547 -5.883 1 97.44 241 GLY A CA 1
ATOM 1882 C C . GLY A 1 241 ? 10.945 -23.594 -4.895 1 97.44 241 GLY A C 1
ATOM 1883 O O . GLY A 1 241 ? 9.766 -23.672 -4.559 1 97.44 241 GLY A O 1
ATOM 1884 N N . ALA A 1 242 ? 11.906 -24.359 -4.402 1 97.31 242 ALA A N 1
ATOM 1885 C CA . ALA A 1 242 ? 11.609 -25.422 -3.443 1 97.31 242 ALA A CA 1
ATOM 1886 C C . ALA A 1 242 ? 11.031 -24.844 -2.152 1 97.31 242 ALA A C 1
ATOM 1888 O O . ALA A 1 242 ? 10.133 -25.438 -1.55 1 97.31 242 ALA A O 1
ATOM 1889 N N . THR A 1 243 ? 11.602 -23.766 -1.753 1 97.12 243 THR A N 1
ATOM 1890 C CA . THR A 1 243 ? 11.133 -23.094 -0.54 1 97.12 243 THR A CA 1
ATOM 1891 C C . THR A 1 243 ? 9.664 -22.719 -0.664 1 97.12 243 THR A C 1
ATOM 1893 O O . THR A 1 243 ? 8.875 -22.938 0.255 1 97.12 243 THR A O 1
ATOM 1896 N N . ILE A 1 244 ? 9.266 -22.188 -1.756 1 98.06 244 ILE A N 1
ATOM 1897 C CA . ILE A 1 244 ? 7.902 -21.719 -1.979 1 98.06 244 ILE A CA 1
ATOM 1898 C C . ILE A 1 244 ? 6.953 -22.922 -2.023 1 98.06 244 ILE A C 1
ATOM 1900 O O . ILE A 1 244 ? 5.898 -22.906 -1.39 1 98.06 244 ILE A O 1
ATOM 1904 N N . PHE A 1 245 ? 7.301 -23.984 -2.705 1 98.56 245 PHE A N 1
ATOM 1905 C CA . PHE A 1 245 ? 6.41 -25.141 -2.842 1 98.56 245 PHE A CA 1
ATOM 1906 C C . PHE A 1 245 ? 6.281 -25.891 -1.521 1 98.56 245 PHE A C 1
ATOM 1908 O O . PHE A 1 245 ? 5.223 -26.438 -1.213 1 98.56 245 PHE A O 1
ATOM 1915 N N . LYS A 1 246 ? 7.395 -25.906 -0.743 1 98.06 246 LYS A N 1
ATOM 1916 C CA . LYS A 1 246 ? 7.273 -26.469 0.599 1 98.06 246 LYS A CA 1
ATOM 1917 C C . LYS A 1 246 ? 6.25 -25.703 1.426 1 98.06 246 LYS A C 1
ATOM 1919 O O . LYS A 1 246 ? 5.461 -26.297 2.16 1 98.06 246 LYS A O 1
ATOM 1924 N N . ALA A 1 247 ? 6.312 -24.422 1.324 1 97.88 247 ALA A N 1
ATOM 1925 C CA . ALA A 1 247 ? 5.348 -23.578 2.037 1 97.88 247 ALA A CA 1
ATOM 1926 C C . ALA A 1 247 ? 3.926 -23.859 1.564 1 97.88 247 ALA A C 1
ATOM 1928 O O . ALA A 1 247 ? 2.988 -23.875 2.367 1 97.88 247 ALA A O 1
ATOM 1929 N N . ILE A 1 248 ? 3.719 -24.047 0.245 1 98.25 248 ILE A N 1
ATOM 1930 C CA . ILE A 1 248 ? 2.408 -24.375 -0.31 1 98.25 248 ILE A CA 1
ATOM 1931 C C . ILE A 1 248 ? 1.912 -25.688 0.281 1 98.25 248 ILE A C 1
ATOM 1933 O O . ILE A 1 248 ? 0.769 -25.781 0.733 1 98.25 248 ILE A O 1
ATOM 1937 N N . GLU A 1 249 ? 2.801 -26.672 0.333 1 98.06 249 GLU A N 1
ATOM 1938 C CA . GLU A 1 249 ? 2.461 -27.984 0.891 1 98.06 249 GLU A CA 1
ATOM 1939 C C . GLU A 1 249 ? 2.059 -27.859 2.359 1 98.06 249 GLU A C 1
ATOM 1941 O O . GLU A 1 249 ? 1.17 -28.578 2.822 1 98.06 249 GLU A O 1
ATOM 1946 N N . GLU A 1 250 ? 2.682 -26.953 3.002 1 97.44 250 GLU A N 1
ATOM 1947 C CA . GLU A 1 250 ? 2.451 -26.797 4.434 1 97.44 250 GLU A CA 1
ATOM 1948 C C . GLU A 1 250 ? 1.376 -25.75 4.707 1 97.44 250 GLU A C 1
ATOM 1950 O O . GLU A 1 250 ? 1.096 -25.422 5.863 1 97.44 250 GLU A O 1
ATOM 1955 N N . GLU A 1 251 ? 0.856 -25.156 3.693 1 97 251 GLU A N 1
ATOM 1956 C CA . GLU A 1 251 ? -0.194 -24.141 3.758 1 97 251 GLU A CA 1
ATOM 1957 C C . GLU A 1 251 ? 0.235 -22.953 4.609 1 97 251 GLU A C 1
ATOM 1959 O O . GLU A 1 251 ? -0.528 -22.484 5.457 1 97 251 GLU A O 1
ATOM 1964 N N . LYS A 1 252 ? 1.452 -22.578 4.395 1 97.62 252 LYS A N 1
ATOM 1965 C CA . LYS A 1 252 ? 1.956 -21.375 5.059 1 97.62 252 LYS A CA 1
ATOM 1966 C C . LYS A 1 252 ? 1.513 -20.109 4.32 1 97.62 252 LYS A C 1
ATOM 1968 O O . LYS A 1 252 ? 1.674 -20 3.104 1 97.62 252 LYS A O 1
ATOM 1973 N N . PHE A 1 253 ? 0.995 -19.219 5.098 1 98.12 253 PHE A N 1
ATOM 1974 C CA . PHE A 1 253 ? 0.612 -17.953 4.492 1 98.12 253 PHE A CA 1
ATOM 1975 C C . PHE A 1 253 ? 1.831 -17.062 4.285 1 98.12 253 PHE A C 1
ATOM 1977 O O . PHE A 1 253 ? 2.049 -16.531 3.191 1 98.12 253 PHE A O 1
ATOM 1984 N N . TYR A 1 254 ? 2.586 -16.875 5.332 1 97.62 254 TYR A N 1
ATOM 1985 C CA . TYR A 1 254 ? 3.822 -16.109 5.23 1 97.62 254 TYR A CA 1
ATOM 1986 C C . TYR A 1 254 ? 4.996 -17.016 4.883 1 97.62 254 TYR A C 1
ATOM 1988 O O . TYR A 1 254 ? 5.258 -18 5.574 1 97.62 254 TYR A O 1
ATOM 1996 N N . ILE A 1 255 ? 5.664 -16.656 3.799 1 97.62 255 ILE A N 1
ATOM 1997 C CA . ILE A 1 255 ? 6.895 -17.328 3.4 1 97.62 255 ILE A CA 1
ATOM 1998 C C . ILE A 1 255 ? 8.07 -16.359 3.518 1 97.62 255 ILE A C 1
ATOM 2000 O O . ILE A 1 255 ? 8.266 -15.508 2.652 1 97.62 255 ILE A O 1
ATOM 2004 N N . LEU A 1 256 ? 8.812 -16.484 4.539 1 95.56 256 LEU A N 1
ATOM 2005 C CA . LEU A 1 256 ? 9.992 -15.656 4.762 1 95.56 256 LEU A CA 1
ATOM 2006 C C . LEU A 1 256 ? 11.266 -16.453 4.531 1 95.56 256 LEU A C 1
ATOM 2008 O O . LEU A 1 256 ? 11.312 -17.656 4.789 1 95.56 256 LEU A O 1
ATOM 2012 N N . THR A 1 257 ? 12.305 -15.789 4.121 1 93.69 257 THR A N 1
ATOM 2013 C CA . THR A 1 257 ? 13.539 -16.5 3.791 1 93.69 257 THR A CA 1
ATOM 2014 C C . THR A 1 257 ? 14.672 -16.062 4.711 1 93.69 257 THR A C 1
ATOM 2016 O O . THR A 1 257 ? 15.727 -16.703 4.754 1 93.69 257 THR A O 1
ATOM 2019 N N . HIS A 1 258 ? 14.539 -14.969 5.473 1 92.19 258 HIS A N 1
ATOM 2020 C CA . HIS A 1 258 ? 15.625 -14.359 6.227 1 92.19 258 HIS A CA 1
ATOM 2021 C C . HIS A 1 258 ? 15.227 -14.141 7.684 1 92.19 258 HIS A C 1
ATOM 2023 O O . HIS A 1 258 ? 15.039 -13 8.109 1 92.19 258 HIS A O 1
ATOM 2029 N N . ALA A 1 259 ? 15.281 -15.211 8.43 1 89.75 259 ALA A N 1
ATOM 2030 C CA . ALA A 1 259 ? 14.844 -15.188 9.82 1 89.75 259 ALA A CA 1
ATOM 2031 C C . ALA A 1 259 ? 15.68 -14.211 10.641 1 89.75 259 ALA A C 1
ATOM 2033 O O . ALA A 1 259 ? 15.227 -13.727 11.688 1 89.75 259 ALA A O 1
ATOM 2034 N N . GLU A 1 260 ? 16.859 -13.891 10.148 1 88.62 260 GLU A N 1
ATOM 2035 C CA . GLU A 1 260 ? 17.734 -12.977 10.875 1 88.62 260 GLU A CA 1
ATOM 2036 C C . GLU A 1 260 ? 17.156 -11.57 10.914 1 88.62 260 GLU A C 1
ATOM 2038 O O . GLU A 1 260 ? 17.594 -10.734 11.711 1 88.62 260 GLU A O 1
ATOM 2043 N N . LEU A 1 261 ? 16.156 -11.289 10.125 1 89.62 261 LEU A N 1
ATOM 2044 C CA . LEU A 1 261 ? 15.531 -9.969 10.094 1 89.62 261 LEU A CA 1
ATOM 2045 C C . LEU A 1 261 ? 14.328 -9.914 11.023 1 89.62 261 LEU A C 1
ATOM 2047 O O . LEU A 1 261 ? 13.75 -8.844 11.242 1 89.62 261 LEU A O 1
ATOM 2051 N N . ASN A 1 262 ? 13.969 -11.031 11.648 1 90.56 262 ASN A N 1
ATOM 2052 C CA . ASN A 1 262 ? 12.781 -11.125 12.492 1 90.56 262 ASN A CA 1
ATOM 2053 C C . ASN A 1 262 ? 12.828 -10.125 13.641 1 90.56 262 ASN A C 1
ATOM 2055 O O . ASN A 1 262 ? 11.805 -9.523 13.992 1 90.56 262 ASN A O 1
ATOM 2059 N N . PRO A 1 263 ? 14.016 -9.898 14.234 1 88.75 263 PRO A N 1
ATOM 2060 C CA . PRO A 1 263 ? 14.047 -8.93 15.328 1 88.75 263 PRO A CA 1
ATOM 2061 C C . PRO A 1 263 ? 13.641 -7.523 14.891 1 88.75 263 PRO A C 1
ATOM 2063 O O . PRO A 1 263 ? 13 -6.793 15.648 1 88.75 263 PRO A O 1
ATOM 2066 N N . LEU A 1 264 ? 13.953 -7.16 13.68 1 90.75 264 LEU A N 1
ATOM 2067 C CA . LEU A 1 264 ? 13.555 -5.852 13.172 1 90.75 264 LEU A CA 1
ATOM 2068 C C . LEU A 1 264 ? 12.047 -5.789 12.961 1 90.75 264 LEU A C 1
ATOM 2070 O O . LEU A 1 264 ? 11.43 -4.75 13.203 1 90.75 264 LEU A O 1
ATOM 2074 N N . ILE A 1 265 ? 11.5 -6.887 12.492 1 92 265 ILE A N 1
ATOM 2075 C CA . ILE A 1 265 ? 10.055 -6.973 12.328 1 92 265 ILE A CA 1
ATOM 2076 C C . ILE A 1 265 ? 9.367 -6.863 13.688 1 92 265 ILE A C 1
ATOM 2078 O O . ILE A 1 265 ? 8.367 -6.156 13.828 1 92 265 ILE A O 1
ATOM 2082 N N . GLY A 1 266 ? 9.953 -7.559 14.656 1 90.69 266 GLY A N 1
ATOM 2083 C CA . GLY A 1 266 ? 9.414 -7.492 16 1 90.69 266 GLY A CA 1
ATOM 2084 C C . GLY A 1 266 ? 9.508 -6.105 16.609 1 90.69 266 GLY A C 1
ATOM 2085 O O . GLY A 1 266 ? 8.586 -5.664 17.312 1 90.69 266 GLY A O 1
ATOM 2086 N N . LEU A 1 267 ? 10.609 -5.422 16.359 1 91.19 267 LEU A N 1
ATOM 2087 C CA . LEU A 1 267 ? 10.812 -4.078 16.875 1 91.19 267 LEU A CA 1
ATOM 2088 C C . LEU A 1 267 ? 9.766 -3.115 16.328 1 91.19 267 LEU A C 1
ATOM 2090 O O . LEU A 1 267 ? 9.328 -2.197 17.031 1 91.19 267 LEU A O 1
ATOM 2094 N N . ARG A 1 268 ? 9.414 -3.291 15.141 1 92.25 268 ARG A N 1
ATOM 2095 C CA . ARG A 1 268 ? 8.375 -2.461 14.531 1 92.25 268 ARG A CA 1
ATOM 2096 C C . ARG A 1 268 ? 7.07 -2.559 15.32 1 92.25 268 ARG A C 1
ATOM 2098 O O . ARG A 1 268 ? 6.41 -1.547 15.562 1 92.25 268 ARG A O 1
ATOM 2105 N N . VAL A 1 269 ? 6.727 -3.703 15.719 1 91.38 269 VAL A N 1
ATOM 2106 C CA . VAL A 1 269 ? 5.492 -3.926 16.469 1 91.38 269 VAL A CA 1
ATOM 2107 C C . VAL A 1 269 ? 5.605 -3.309 17.859 1 91.38 269 VAL A C 1
ATOM 2109 O O . VAL A 1 269 ? 4.652 -2.713 18.359 1 91.38 269 VAL A O 1
ATOM 2112 N N . LYS A 1 270 ? 6.777 -3.514 18.438 1 91.06 270 LYS A N 1
ATOM 2113 C CA . LYS A 1 270 ? 7.008 -2.855 19.719 1 91.06 270 LYS A CA 1
ATOM 2114 C C . LYS A 1 270 ? 6.82 -1.345 19.594 1 91.06 270 LYS A C 1
ATOM 2116 O O . LYS A 1 270 ? 6.211 -0.721 20.469 1 91.06 270 LYS A O 1
ATOM 2121 N N . ASN A 1 271 ? 7.355 -0.781 18.562 1 93.62 271 ASN A N 1
ATOM 2122 C CA . ASN A 1 271 ? 7.203 0.651 18.328 1 93.62 271 ASN A CA 1
ATOM 2123 C C . ASN A 1 271 ? 5.734 1.047 18.219 1 93.62 271 ASN A C 1
ATOM 2125 O O . ASN A 1 271 ? 5.332 2.104 18.703 1 93.62 271 ASN A O 1
ATOM 2129 N N . MET A 1 272 ? 4.941 0.199 17.562 1 93.38 272 MET A N 1
ATOM 2130 C CA . MET A 1 272 ? 3.514 0.479 17.422 1 93.38 272 MET A CA 1
ATOM 2131 C C . MET A 1 272 ? 2.85 0.591 18.797 1 93.38 272 MET A C 1
ATOM 2133 O O . MET A 1 272 ? 2.094 1.531 19.047 1 93.38 272 MET A O 1
ATOM 2137 N N . PHE A 1 273 ? 3.145 -0.322 19.672 1 92.56 273 PHE A N 1
ATOM 2138 C CA . PHE A 1 273 ? 2.477 -0.41 20.969 1 92.56 273 PHE A CA 1
ATOM 2139 C C . PHE A 1 273 ? 2.928 0.717 21.891 1 92.56 273 PHE A C 1
ATOM 2141 O O . PHE A 1 273 ? 2.146 1.211 22.703 1 92.56 273 PHE A O 1
ATOM 2148 N N . GLU A 1 274 ? 4.141 1.21 21.656 1 92.94 274 GLU A N 1
ATOM 2149 C CA . GLU A 1 274 ? 4.719 2.162 22.594 1 92.94 274 GLU A CA 1
ATOM 2150 C C . GLU A 1 274 ? 4.75 3.57 22.016 1 92.94 274 GLU A C 1
ATOM 2152 O O . GLU A 1 274 ? 5.156 4.52 22.688 1 92.94 274 GLU A O 1
ATOM 2157 N N . GLY A 1 275 ? 4.285 3.654 20.781 1 93.81 275 GLY A N 1
ATOM 2158 C CA . GLY A 1 275 ? 4.391 4.93 20.094 1 93.81 275 GLY A CA 1
ATOM 2159 C C . GLY A 1 275 ? 5.805 5.258 19.641 1 93.81 275 GLY A C 1
ATOM 2160 O O . GLY A 1 275 ? 6.141 6.426 19.438 1 93.81 275 GLY A O 1
ATOM 2161 N N . GLY A 1 276 ? 6.641 4.238 19.609 1 94.44 276 GLY A N 1
ATOM 2162 C CA . GLY A 1 276 ? 8.023 4.422 19.203 1 94.44 276 GLY A CA 1
ATOM 2163 C C . GLY A 1 276 ? 8.18 4.73 17.719 1 94.44 276 GLY A C 1
ATOM 2164 O O . GLY A 1 276 ? 7.184 4.809 17 1 94.44 276 GLY A O 1
ATOM 2165 N N . SER A 1 277 ? 9.391 5.008 17.281 1 94.12 277 SER A N 1
ATOM 2166 C CA . SER A 1 277 ? 9.648 5.391 15.898 1 94.12 277 SER A CA 1
ATOM 2167 C C . SER A 1 277 ? 10.664 4.465 15.25 1 94.12 277 SER A C 1
ATOM 2169 O O . SER A 1 277 ? 11.484 3.85 15.938 1 94.12 277 SER A O 1
ATOM 2171 N N . PRO A 1 278 ? 10.5 4.309 13.922 1 92.94 278 PRO A N 1
ATOM 2172 C CA . PRO A 1 278 ? 11.672 3.75 13.242 1 92.94 278 PRO A CA 1
ATOM 2173 C C . PRO A 1 278 ? 12.938 4.57 13.469 1 92.94 278 PRO A C 1
ATOM 2175 O O . PRO A 1 278 ? 12.859 5.785 13.672 1 92.94 278 PRO A O 1
ATOM 2178 N N . SER A 1 279 ? 14.055 3.902 13.461 1 93.94 279 SER A N 1
ATOM 2179 C CA . SER A 1 279 ? 15.297 4.586 13.812 1 93.94 279 SER A CA 1
ATOM 2180 C C . SER A 1 279 ? 16.438 4.129 12.922 1 93.94 279 SER A C 1
ATOM 2182 O O . SER A 1 279 ? 16.719 2.934 12.805 1 93.94 279 SER A O 1
ATOM 2184 N N . MET A 1 280 ? 17.109 5.09 12.375 1 90.81 280 MET A N 1
ATOM 2185 C CA . MET A 1 280 ? 18.297 4.789 11.57 1 90.81 280 MET A CA 1
ATOM 2186 C C . MET A 1 280 ? 19.391 4.152 12.422 1 90.81 280 MET A C 1
ATOM 2188 O O . MET A 1 280 ? 20.172 3.344 11.922 1 90.81 280 MET A O 1
ATOM 2192 N N . ASP A 1 281 ? 19.375 4.5 13.68 1 88.44 281 ASP A N 1
ATOM 2193 C CA . ASP A 1 281 ? 20.359 3.916 14.578 1 88.44 281 ASP A CA 1
ATOM 2194 C C . ASP A 1 281 ? 20.172 2.406 14.695 1 88.44 281 ASP A C 1
ATOM 2196 O O . ASP A 1 281 ? 21.156 1.658 14.758 1 88.44 281 ASP A O 1
ATOM 2200 N N . VAL A 1 282 ? 18.969 2.039 14.711 1 85.25 282 VAL A N 1
ATOM 2201 C CA . VAL A 1 282 ? 18.656 0.614 14.797 1 85.25 282 VAL A CA 1
ATOM 2202 C C . VAL A 1 282 ? 19.016 -0.068 13.477 1 85.25 282 VAL A C 1
ATOM 2204 O O . VAL A 1 282 ? 19.656 -1.125 13.469 1 85.25 282 VAL A O 1
ATOM 2207 N N . ILE A 1 283 ? 18.672 0.557 12.383 1 82.5 283 ILE A N 1
ATOM 2208 C CA . ILE A 1 283 ? 18.891 -0.012 11.062 1 82.5 283 ILE A CA 1
ATOM 2209 C C . ILE A 1 283 ? 20.391 -0.178 10.812 1 82.5 283 ILE A C 1
ATOM 2211 O O . ILE A 1 283 ? 20.828 -1.208 10.289 1 82.5 283 ILE A O 1
ATOM 2215 N N . LYS A 1 284 ? 21.188 0.8 11.172 1 78.56 284 LYS A N 1
ATOM 2216 C CA . LYS A 1 284 ? 22.625 0.753 10.992 1 78.56 284 LYS A CA 1
ATOM 2217 C C . LYS A 1 284 ? 23.25 -0.345 11.844 1 78.56 284 LYS A C 1
ATOM 2219 O O . LYS A 1 284 ? 24.281 -0.922 11.469 1 78.56 284 LYS A O 1
ATOM 2224 N N . GLY A 1 285 ? 22.625 -0.683 12.906 1 67.88 285 GLY A N 1
ATOM 2225 C CA . GLY A 1 285 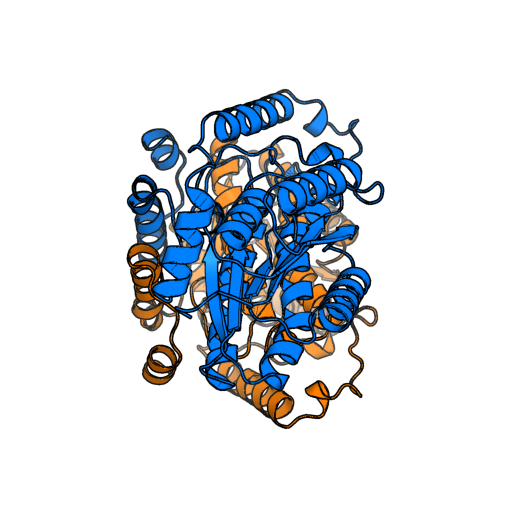? 23.141 -1.7 13.805 1 67.88 285 GLY A CA 1
ATOM 2226 C C . GLY A 1 285 ? 22.891 -3.115 13.32 1 67.88 285 GLY A C 1
ATOM 2227 O O . GLY A 1 285 ? 23.547 -4.059 13.758 1 67.88 285 GLY A O 1
ATOM 2228 N N . VAL A 1 286 ? 21.953 -3.189 12.484 1 66.31 286 VAL A N 1
ATOM 2229 C CA . VAL A 1 286 ? 21.562 -4.52 12.023 1 66.31 286 VAL A CA 1
ATOM 2230 C C . VAL A 1 286 ? 22.219 -4.812 10.68 1 66.31 286 VAL A C 1
ATOM 2232 O O . VAL A 1 286 ? 22.547 -5.965 10.375 1 66.31 286 VAL A O 1
ATOM 2235 N N . LYS A 1 287 ? 22.344 -3.619 9.969 1 59.19 287 LYS A N 1
ATOM 2236 C CA . LYS A 1 287 ? 23.016 -3.82 8.688 1 59.19 287 LYS A CA 1
ATOM 2237 C C . LYS A 1 287 ? 24.5 -4.055 8.883 1 59.19 287 LYS A C 1
ATOM 2239 O O . LYS A 1 287 ? 25.141 -3.4 9.711 1 59.19 287 LYS A O 1
ATOM 2244 N N . MET B 1 1 ? 8.078 19.141 19.047 1 92.25 1 MET B N 1
ATOM 2245 C CA . MET B 1 1 ? 7.5 20.484 19.094 1 92.25 1 MET B CA 1
ATOM 2246 C C . MET B 1 1 ? 6.648 20.656 20.344 1 92.25 1 MET B C 1
ATOM 2248 O O . MET B 1 1 ? 5.754 19.859 20.609 1 92.25 1 MET B O 1
ATOM 2252 N N . LYS B 1 2 ? 6.855 21.625 21.078 1 91.12 2 LYS B N 1
ATOM 2253 C CA . LYS B 1 2 ? 6.137 21.828 22.328 1 91.12 2 LYS B CA 1
ATOM 2254 C C . LYS B 1 2 ? 5.469 23.203 22.344 1 91.12 2 LYS B C 1
ATOM 2256 O O . LYS B 1 2 ? 4.566 23.453 23.156 1 91.12 2 LYS B O 1
ATOM 2261 N N . GLU B 1 3 ? 5.926 24.062 21.562 1 94.06 3 GLU B N 1
ATOM 2262 C CA . GLU B 1 3 ? 5.332 25.391 21.406 1 94.06 3 GLU B CA 1
ATOM 2263 C C . GLU B 1 3 ? 4.613 25.516 20.062 1 94.06 3 GLU B C 1
ATOM 2265 O O . GLU B 1 3 ? 5.211 25.281 19 1 94.06 3 GLU B O 1
ATOM 2270 N N . PHE B 1 4 ? 3.363 25.969 20.094 1 97.38 4 PHE B N 1
ATOM 2271 C CA . PHE B 1 4 ? 2.533 25.875 18.906 1 97.38 4 PHE B CA 1
ATOM 2272 C C . PHE B 1 4 ? 2.061 27.266 18.469 1 97.38 4 PHE B C 1
ATOM 2274 O O . PHE B 1 4 ? 1.649 27.453 17.328 1 97.38 4 PHE B O 1
ATOM 2281 N N . LYS B 1 5 ? 2.014 28.203 19.469 1 97 5 LYS B N 1
ATOM 2282 C CA . LYS B 1 5 ? 1.494 29.531 19.156 1 97 5 LYS B CA 1
ATOM 2283 C C . LYS B 1 5 ? 2.227 30.141 17.969 1 97 5 LYS B C 1
ATOM 2285 O O . LYS B 1 5 ? 3.459 30.188 17.938 1 97 5 LYS B O 1
ATOM 2290 N N . GLY B 1 6 ? 1.468 30.531 17 1 97.19 6 GLY B N 1
ATOM 2291 C CA . GLY B 1 6 ? 2.033 31.219 15.852 1 97.19 6 GLY B CA 1
ATOM 2292 C C . GLY B 1 6 ? 2.52 30.266 14.773 1 97.19 6 GLY B C 1
ATOM 2293 O O . GLY B 1 6 ? 2.842 30.703 13.656 1 97.19 6 GLY B O 1
ATOM 2294 N N . LYS B 1 7 ? 2.566 28.984 15.055 1 98.25 7 LYS B N 1
ATOM 2295 C CA . LYS B 1 7 ? 2.93 28 14.031 1 98.25 7 LYS B CA 1
ATOM 2296 C C . LYS B 1 7 ? 1.87 27.922 12.938 1 98.25 7 LYS B C 1
ATOM 2298 O O . LYS B 1 7 ? 0.757 28.422 13.109 1 98.25 7 LYS B O 1
ATOM 2303 N N . VAL B 1 8 ? 2.211 27.391 11.828 1 98.75 8 VAL B N 1
ATOM 2304 C CA . VAL B 1 8 ? 1.309 27.266 10.688 1 98.75 8 VAL B CA 1
ATOM 2305 C C . VAL B 1 8 ? 1.066 25.781 10.375 1 98.75 8 VAL B C 1
ATOM 2307 O O . VAL B 1 8 ? 2.016 25.016 10.188 1 98.75 8 VAL B O 1
ATOM 2310 N N . ALA B 1 9 ? -0.19 25.406 10.312 1 98.88 9 ALA B N 1
ATOM 2311 C CA . ALA B 1 9 ? -0.591 24.047 10.016 1 98.88 9 ALA B CA 1
ATOM 2312 C C . ALA B 1 9 ? -1.356 23.969 8.695 1 98.88 9 ALA B C 1
ATOM 2314 O O . ALA B 1 9 ? -2.234 24.797 8.438 1 98.88 9 ALA B O 1
ATOM 2315 N N . VAL B 1 10 ? -0.991 23.047 7.855 1 98.94 10 VAL B N 1
ATOM 2316 C CA . VAL B 1 10 ? -1.731 22.703 6.648 1 98.94 10 VAL B CA 1
ATOM 2317 C C . VAL B 1 10 ? -2.412 21.344 6.828 1 98.94 10 VAL B C 1
ATOM 2319 O O . VAL B 1 10 ? -1.754 20.344 7.148 1 98.94 10 VAL B O 1
ATOM 2322 N N . ILE B 1 11 ? -3.729 21.328 6.648 1 98.88 11 ILE B N 1
ATOM 2323 C CA . ILE B 1 11 ? -4.512 20.125 6.906 1 98.88 11 ILE B CA 1
ATOM 2324 C C . ILE B 1 11 ? -5.348 19.781 5.676 1 98.88 11 ILE B C 1
ATOM 2326 O O . ILE B 1 11 ? -6.219 20.547 5.273 1 98.88 11 ILE B O 1
ATOM 2330 N N . THR B 1 12 ? -5.113 18.625 5.09 1 98.69 12 THR B N 1
ATOM 2331 C CA . THR B 1 12 ? -5.957 18.156 3.994 1 98.69 12 THR B CA 1
ATOM 2332 C C . THR B 1 12 ? -7.121 17.328 4.527 1 98.69 12 THR B C 1
ATOM 2334 O O . THR B 1 12 ? -7.008 16.703 5.574 1 98.69 12 THR B O 1
ATOM 2337 N N . GLY B 1 13 ? -8.203 17.281 3.744 1 97.06 13 GLY B N 1
ATOM 2338 C CA . GLY B 1 13 ? -9.406 16.625 4.242 1 97.06 13 GLY B CA 1
ATOM 2339 C C . GLY B 1 13 ? -9.938 17.25 5.52 1 97.06 13 GLY B C 1
ATOM 2340 O O . GLY B 1 13 ? -10.227 16.547 6.484 1 97.06 13 GLY B O 1
ATOM 2341 N N . ALA B 1 14 ? -10 18.547 5.551 1 97.38 14 ALA B N 1
ATOM 2342 C CA . ALA B 1 14 ? -10.18 19.234 6.828 1 97.38 14 ALA B CA 1
ATOM 2343 C C . ALA B 1 14 ? -11.609 19.75 6.977 1 97.38 14 ALA B C 1
ATOM 2345 O O . ALA B 1 14 ? -11.961 20.344 7.996 1 97.38 14 ALA B O 1
ATOM 2346 N N . ALA B 1 15 ? -12.453 19.516 5.98 1 94.69 15 ALA B N 1
ATOM 2347 C CA . ALA B 1 15 ? -13.805 20.078 6.02 1 94.69 15 ALA B CA 1
ATOM 2348 C C . ALA B 1 15 ? -14.664 19.359 7.059 1 94.69 15 ALA B C 1
ATOM 2350 O O . ALA B 1 15 ? -15.609 19.938 7.594 1 94.69 15 ALA B O 1
ATOM 2351 N N . ASN B 1 16 ? -14.359 18.109 7.277 1 91.25 16 ASN B N 1
ATOM 2352 C CA . ASN B 1 16 ? -15.148 17.281 8.195 1 91.25 16 ASN B CA 1
ATOM 2353 C C . ASN B 1 16 ? -14.273 16.312 8.969 1 91.25 16 ASN B C 1
ATOM 2355 O O . ASN B 1 16 ? -13.055 16.25 8.758 1 91.25 16 ASN B O 1
ATOM 2359 N N . GLY B 1 17 ? -14.859 15.695 9.93 1 93.44 17 GLY B N 1
ATOM 2360 C CA . GLY B 1 17 ? -14.266 14.539 10.578 1 93.44 17 GLY B CA 1
ATOM 2361 C C . GLY B 1 17 ? -12.977 14.867 11.312 1 93.44 17 GLY B C 1
ATOM 2362 O O . GLY B 1 17 ? -12.914 15.836 12.07 1 93.44 17 GLY B O 1
ATOM 2363 N N . ILE B 1 18 ? -12.008 14.008 11.148 1 95.56 18 ILE B N 1
ATOM 2364 C CA . ILE B 1 18 ? -10.742 14.07 11.859 1 95.56 18 ILE B CA 1
ATOM 2365 C C . ILE B 1 18 ? -9.992 15.344 11.484 1 95.56 18 ILE B C 1
ATOM 2367 O O . ILE B 1 18 ? -9.43 16.016 12.352 1 95.56 18 ILE B O 1
ATOM 2371 N N . GLY B 1 19 ? -10.008 15.703 10.188 1 97.62 19 GLY B N 1
ATOM 2372 C CA . GLY B 1 19 ? -9.328 16.906 9.75 1 97.62 19 GLY B CA 1
ATOM 2373 C C . GLY B 1 19 ? -9.867 18.172 10.414 1 97.62 19 GLY B C 1
ATOM 2374 O O . GLY B 1 19 ? -9.094 19.047 10.805 1 97.62 19 GLY B O 1
ATOM 2375 N N . PHE B 1 20 ? -11.156 18.219 10.508 1 97.62 20 PHE B N 1
ATOM 2376 C CA . PHE B 1 20 ? -11.766 19.359 11.156 1 97.62 20 PHE B CA 1
ATOM 2377 C C . PHE B 1 20 ? -11.461 19.375 12.648 1 97.62 20 PHE B C 1
ATOM 2379 O O . PHE B 1 20 ? -11.227 20.438 13.234 1 97.62 20 PHE B O 1
ATOM 2386 N N . ALA B 1 21 ? -11.438 18.188 13.258 1 97.44 21 ALA B N 1
ATOM 2387 C CA . ALA B 1 21 ? -11.078 18.078 14.664 1 97.44 21 ALA B CA 1
ATOM 2388 C C . ALA B 1 21 ? -9.656 18.562 14.906 1 97.44 21 ALA B C 1
ATOM 2390 O O . ALA B 1 21 ? -9.375 19.219 15.914 1 97.44 21 ALA B O 1
ATOM 2391 N N . ILE B 1 22 ? -8.766 18.25 14.016 1 98.25 22 ILE B N 1
ATOM 2392 C CA . ILE B 1 22 ? -7.387 18.719 14.094 1 98.25 22 ILE B CA 1
ATOM 2393 C C . ILE B 1 22 ? -7.355 20.25 13.977 1 98.25 22 ILE B C 1
ATOM 2395 O O . ILE B 1 22 ? -6.676 20.922 14.758 1 98.25 22 ILE B O 1
ATOM 2399 N N . ALA B 1 23 ? -8.125 20.781 13.047 1 98.5 23 ALA B N 1
ATOM 2400 C CA . ALA B 1 23 ? -8.164 22.234 12.836 1 98.5 23 ALA B CA 1
ATOM 2401 C C . ALA B 1 23 ? -8.68 22.953 14.078 1 98.5 23 ALA B C 1
ATOM 2403 O O . ALA B 1 23 ? -8.148 24 14.461 1 98.5 23 ALA B O 1
ATOM 2404 N N . LYS B 1 24 ? -9.672 22.391 14.68 1 98.06 24 LYS B N 1
ATOM 2405 C CA . LYS B 1 24 ? -10.211 22.984 15.898 1 98.06 24 LYS B CA 1
ATOM 2406 C C . LYS B 1 24 ? -9.156 23 17 1 98.06 24 LYS B C 1
ATOM 2408 O O . LYS B 1 24 ? -9.039 23.984 17.734 1 98.06 24 LYS B O 1
ATOM 2413 N N . GLU B 1 25 ? -8.453 21.906 17.125 1 98.06 25 GLU B N 1
ATOM 2414 C CA . GLU B 1 25 ? -7.395 21.859 18.125 1 98.06 25 GLU B CA 1
ATOM 2415 C C . GLU B 1 25 ? -6.293 22.875 17.797 1 98.06 25 GLU B C 1
ATOM 2417 O O . GLU B 1 25 ? -5.723 23.484 18.719 1 98.06 25 GLU B O 1
ATOM 2422 N N . CYS B 1 26 ? -5.988 23.062 16.531 1 98.31 26 CYS B N 1
ATOM 2423 C CA . CYS B 1 26 ? -5.043 24.094 16.125 1 98.31 26 CYS B CA 1
ATOM 2424 C C . CYS B 1 26 ? -5.5 25.484 16.578 1 98.31 26 CYS B C 1
ATOM 2426 O O . CYS B 1 26 ? -4.699 26.266 17.109 1 98.31 26 CYS B O 1
ATOM 2428 N N . ALA B 1 27 ? -6.754 25.75 16.375 1 98.06 27 ALA B N 1
ATOM 2429 C CA . ALA B 1 27 ? -7.309 27.031 16.781 1 98.06 27 ALA B CA 1
ATOM 2430 C C . ALA B 1 27 ? -7.129 27.266 18.281 1 98.06 27 ALA B C 1
ATOM 2432 O O . ALA B 1 27 ? -6.711 28.344 18.703 1 98.06 27 ALA B O 1
ATOM 2433 N N . ARG B 1 28 ? -7.391 26.234 19 1 97 28 ARG B N 1
ATOM 2434 C CA . ARG B 1 28 ? -7.266 26.312 20.453 1 97 28 ARG B CA 1
ATOM 2435 C C . ARG B 1 28 ? -5.824 26.609 20.859 1 97 28 ARG B C 1
ATOM 2437 O O . ARG B 1 28 ? -5.578 27.25 21.891 1 97 28 ARG B O 1
ATOM 2444 N N . ARG B 1 29 ? -4.918 26.219 20.094 1 97 29 ARG B N 1
ATOM 2445 C CA . ARG B 1 29 ? -3.498 26.344 20.422 1 97 29 ARG B CA 1
ATOM 2446 C C . ARG B 1 29 ? -2.885 27.547 19.719 1 97 29 ARG B C 1
ATOM 2448 O O . ARG B 1 29 ? -1.662 27.719 19.719 1 97 29 ARG B O 1
ATOM 2455 N N . GLU B 1 30 ? -3.744 28.328 19.047 1 97.75 30 GLU B N 1
ATOM 2456 C CA . GLU B 1 30 ? -3.373 29.594 18.406 1 97.75 30 GLU B CA 1
ATOM 2457 C C . GLU B 1 30 ? -2.41 29.359 17.234 1 97.75 30 GLU B C 1
ATOM 2459 O O . GLU B 1 30 ? -1.444 30.094 17.062 1 97.75 30 GLU B O 1
ATOM 2464 N N . ILE B 1 31 ? -2.551 28.234 16.625 1 98.25 31 ILE B N 1
ATOM 2465 C CA . ILE B 1 31 ? -1.869 27.922 15.375 1 98.25 31 ILE B CA 1
ATOM 2466 C C . ILE B 1 31 ? -2.607 28.578 14.203 1 98.25 31 ILE B C 1
ATOM 2468 O O . ILE B 1 31 ? -3.84 28.609 14.188 1 98.25 31 ILE B O 1
ATOM 2472 N N . LYS B 1 32 ? -1.885 29.141 13.266 1 98.69 32 LYS B N 1
ATOM 2473 C CA . LYS B 1 32 ? -2.471 29.578 12 1 98.69 32 LYS B CA 1
ATOM 2474 C C . LYS B 1 32 ? -2.791 28.391 11.102 1 98.69 32 LYS B C 1
ATOM 2476 O O . LYS B 1 32 ? -2.004 27.438 11.008 1 98.69 32 LYS B O 1
ATOM 2481 N N . ILE B 1 33 ? -3.967 28.469 10.469 1 98.75 33 ILE B N 1
ATOM 2482 C CA . ILE B 1 33 ? -4.484 27.219 9.914 1 98.75 33 ILE B CA 1
ATOM 2483 C C . ILE B 1 33 ? -4.773 27.391 8.43 1 98.75 33 ILE B C 1
ATOM 2485 O O . ILE B 1 33 ? -5.418 28.359 8.023 1 98.75 33 ILE B O 1
ATOM 2489 N N . VAL B 1 34 ? -4.332 26.453 7.617 1 98.81 34 VAL B N 1
ATOM 2490 C CA . VAL B 1 34 ? -4.781 26.266 6.242 1 98.81 34 VAL B CA 1
ATOM 2491 C C . VAL B 1 34 ? -5.535 24.953 6.121 1 98.81 34 VAL B C 1
ATOM 2493 O O . VAL B 1 34 ? -4.953 23.875 6.285 1 98.81 34 VAL B O 1
ATOM 2496 N N . ILE B 1 35 ? -6.832 25.047 5.871 1 98.75 35 ILE B N 1
ATOM 2497 C CA . ILE B 1 35 ? -7.637 23.844 5.676 1 98.75 35 ILE B CA 1
ATOM 2498 C C . ILE B 1 35 ? -7.898 23.641 4.188 1 98.75 35 ILE B C 1
ATOM 2500 O O . ILE B 1 35 ? -8.148 24.594 3.451 1 98.75 35 ILE B O 1
ATOM 2504 N N . ALA B 1 36 ? -7.777 22.422 3.748 1 98.69 36 ALA B N 1
ATOM 2505 C CA . ALA B 1 36 ? -7.969 22.062 2.346 1 98.69 36 ALA B CA 1
ATOM 2506 C C . ALA B 1 36 ? -8.898 20.859 2.211 1 98.69 36 ALA B C 1
ATOM 2508 O O . ALA B 1 36 ? -8.828 19.922 3.01 1 98.69 36 ALA B O 1
ATOM 2509 N N . ASP B 1 37 ? -9.742 20.891 1.227 1 97.69 37 ASP B N 1
ATOM 2510 C CA . ASP B 1 37 ? -10.711 19.828 0.99 1 97.69 37 ASP B CA 1
ATOM 2511 C C . ASP B 1 37 ? -11.312 19.938 -0.409 1 97.69 37 ASP B C 1
ATOM 2513 O O . ASP B 1 37 ? -11.266 21 -1.031 1 97.69 37 ASP B O 1
ATOM 2517 N N . ILE B 1 38 ? -11.828 18.828 -0.837 1 95.56 38 ILE B N 1
ATOM 2518 C CA . ILE B 1 38 ? -12.461 18.812 -2.152 1 95.56 38 ILE B CA 1
ATOM 2519 C C . ILE B 1 38 ? -13.898 19.297 -2.039 1 95.56 38 ILE B C 1
ATOM 2521 O O . ILE B 1 38 ? -14.492 19.734 -3.027 1 95.56 38 ILE B O 1
ATOM 2525 N N . ASP B 1 39 ? -14.477 19.25 -0.857 1 94.38 39 ASP B N 1
ATOM 2526 C CA . ASP B 1 39 ? -15.859 19.656 -0.613 1 94.38 39 ASP B CA 1
ATOM 2527 C C . ASP B 1 39 ? -15.953 21.141 -0.318 1 94.38 39 ASP B C 1
ATOM 2529 O O . ASP B 1 39 ? -15.891 21.562 0.841 1 94.38 39 ASP B O 1
ATOM 2533 N N . ALA B 1 40 ? -16.312 21.891 -1.281 1 95.31 40 ALA B N 1
ATOM 2534 C CA . ALA B 1 40 ? -16.297 23.344 -1.166 1 95.31 40 ALA B CA 1
ATOM 2535 C C . ALA B 1 40 ? -17.312 23.828 -0.12 1 95.31 40 ALA B C 1
ATOM 2537 O O . ALA B 1 40 ? -17.016 24.734 0.662 1 95.31 40 ALA B O 1
ATOM 2538 N N . LYS B 1 41 ? -18.438 23.25 -0.131 1 95.88 41 LYS B N 1
ATOM 2539 C CA . LYS B 1 41 ? -19.5 23.688 0.77 1 95.88 41 LYS B CA 1
ATOM 2540 C C . LYS B 1 41 ? -19.125 23.453 2.229 1 95.88 41 LYS B C 1
ATOM 2542 O O . LYS B 1 41 ? -19.188 24.375 3.047 1 95.88 41 LYS B O 1
ATOM 2547 N N . ASP B 1 42 ? -18.703 22.281 2.541 1 96.06 42 ASP B N 1
ATOM 2548 C CA . ASP B 1 42 ? -18.328 21.953 3.914 1 96.06 42 ASP B CA 1
ATOM 2549 C C . ASP B 1 42 ? -17.047 22.672 4.32 1 96.06 42 ASP B C 1
ATOM 2551 O O . ASP B 1 42 ? -16.875 23.031 5.488 1 96.06 42 ASP B O 1
ATOM 2555 N N . LEU B 1 43 ? -16.203 22.891 3.35 1 97.75 43 LEU B N 1
ATOM 2556 C CA . LEU B 1 43 ? -14.961 23.625 3.605 1 97.75 43 LEU B CA 1
ATOM 2557 C C . LEU B 1 43 ? -15.258 25.062 4.043 1 97.75 43 LEU B C 1
ATOM 2559 O O . LEU B 1 43 ? -14.641 25.562 4.984 1 97.75 43 LEU B O 1
ATOM 2563 N N . LYS B 1 44 ? -16.156 25.688 3.352 1 97.81 44 LYS B N 1
ATOM 2564 C CA . LYS B 1 44 ? -16.547 27.047 3.713 1 97.81 44 LYS B CA 1
ATOM 2565 C C . LYS B 1 44 ? -17.172 27.094 5.102 1 97.81 44 LYS B C 1
ATOM 2567 O O . LYS B 1 44 ? -16.891 27.984 5.895 1 97.81 44 LYS B O 1
ATOM 2572 N N . ARG B 1 45 ? -18.016 26.125 5.352 1 97.81 45 ARG B N 1
ATOM 2573 C CA . ARG B 1 45 ? -18.609 26.016 6.68 1 97.81 45 ARG B CA 1
ATOM 2574 C C . ARG B 1 45 ? -17.531 25.875 7.754 1 97.81 45 ARG B C 1
ATOM 2576 O O . ARG B 1 45 ? -17.594 26.547 8.789 1 97.81 45 ARG B O 1
ATOM 2583 N N . ALA B 1 46 ? -16.562 25.016 7.539 1 97.81 46 ALA B N 1
ATOM 2584 C CA . ALA B 1 46 ? -15.461 24.797 8.477 1 97.81 46 ALA B CA 1
ATOM 2585 C C . ALA B 1 46 ? -14.664 26.078 8.695 1 97.81 46 ALA B C 1
ATOM 2587 O O . ALA B 1 46 ? -14.328 26.438 9.828 1 97.81 46 ALA B O 1
ATOM 2588 N N . GLU B 1 47 ? -14.367 26.766 7.652 1 98.38 47 GLU B N 1
ATOM 2589 C CA . GLU B 1 47 ? -13.625 28.031 7.727 1 98.38 47 GLU B CA 1
ATOM 2590 C C . GLU B 1 47 ? -14.359 29.047 8.594 1 98.38 47 GLU B C 1
ATOM 2592 O O . GLU B 1 47 ? -13.758 29.688 9.453 1 98.38 47 GLU B O 1
ATOM 2597 N N . GLU B 1 48 ? -15.633 29.172 8.328 1 98.19 48 GLU B N 1
ATOM 2598 C CA . GLU B 1 48 ? -16.453 30.141 9.055 1 98.19 48 GLU B CA 1
ATOM 2599 C C . GLU B 1 48 ? -16.5 29.812 10.547 1 98.19 48 GLU B C 1
ATOM 2601 O O . GLU B 1 48 ? -16.406 30.703 11.391 1 98.19 48 GLU B O 1
ATOM 2606 N N . GLN B 1 49 ? -16.641 28.578 10.805 1 97.94 49 GLN B N 1
ATOM 2607 C CA . GLN B 1 49 ? -16.672 28.172 12.203 1 97.94 49 GLN B CA 1
ATOM 2608 C C . GLN B 1 49 ? -15.359 28.469 12.906 1 97.94 49 GLN B C 1
ATOM 2610 O O . GLN B 1 49 ? -15.344 28.938 14.039 1 97.94 49 GLN B O 1
ATOM 2615 N N . LEU B 1 50 ? -14.266 28.141 12.273 1 98.12 50 LEU B N 1
ATOM 2616 C CA . LEU B 1 50 ? -12.945 28.375 12.852 1 98.12 50 LEU B CA 1
ATOM 2617 C C . LEU B 1 50 ? -12.688 29.859 13.047 1 98.12 50 LEU B C 1
ATOM 2619 O O . LEU B 1 50 ? -12.125 30.281 14.062 1 98.12 50 LEU B O 1
ATOM 2623 N N . LYS B 1 51 ? -13.094 30.656 12.133 1 97.69 51 LYS B N 1
ATOM 2624 C CA . LYS B 1 51 ? -12.953 32.125 12.25 1 97.69 51 LYS B CA 1
ATOM 2625 C C . LYS B 1 51 ? -13.773 32.656 13.414 1 97.69 51 LYS B C 1
ATOM 2627 O O . LYS B 1 51 ? -13.328 33.562 14.133 1 97.69 51 LYS B O 1
ATOM 2632 N N . ALA B 1 52 ? -14.938 32.094 13.477 1 97.06 52 ALA B N 1
ATOM 2633 C CA . ALA B 1 52 ? -15.805 32.5 14.57 1 97.06 52 ALA B CA 1
ATOM 2634 C C . ALA B 1 52 ? -15.172 32.219 15.922 1 97.06 52 ALA B C 1
ATOM 2636 O O . ALA B 1 52 ? -15.398 32.938 16.891 1 97.06 52 ALA B O 1
ATOM 2637 N N . ASP B 1 53 ? -14.32 31.25 15.945 1 94 53 ASP B N 1
ATOM 2638 C CA . ASP B 1 53 ? -13.617 30.859 17.172 1 94 53 ASP B CA 1
ATOM 2639 C C . ASP B 1 53 ? -12.352 31.688 17.359 1 94 53 ASP B C 1
ATOM 2641 O O . ASP B 1 53 ? -11.594 31.469 18.297 1 94 53 ASP B O 1
ATOM 2645 N N . GLY B 1 54 ? -12.062 32.594 16.422 1 95.69 54 GLY B N 1
ATOM 2646 C CA . GLY B 1 54 ? -10.953 33.5 16.562 1 95.69 54 GLY B CA 1
ATOM 2647 C C . GLY B 1 54 ? -9.68 33.031 15.875 1 95.69 54 GLY B C 1
ATOM 2648 O O . GLY B 1 54 ? -8.617 33.656 16.031 1 95.69 54 GLY B O 1
ATOM 2649 N N . ALA B 1 55 ? -9.773 32 15.125 1 97 55 ALA B N 1
ATOM 2650 C CA . ALA B 1 55 ? -8.586 31.438 14.484 1 97 55 ALA B CA 1
ATOM 2651 C C . ALA B 1 55 ? -8.25 32.188 13.195 1 97 55 ALA B C 1
ATOM 2653 O O . ALA B 1 55 ? -9.141 32.75 12.547 1 97 55 ALA B O 1
ATOM 2654 N N . GLU B 1 56 ? -7.008 32.281 12.898 1 97.88 56 GLU B N 1
ATOM 2655 C CA . GLU B 1 56 ? -6.566 32.688 11.562 1 97.88 56 GLU B CA 1
ATOM 2656 C C . GLU B 1 56 ? -6.559 31.484 10.609 1 97.88 56 GLU B C 1
ATOM 2658 O O . GLU B 1 56 ? -5.688 30.609 10.695 1 97.88 56 GLU B O 1
ATOM 2663 N N . VAL B 1 57 ? -7.527 31.5 9.711 1 98.06 57 VAL B N 1
ATOM 2664 C CA . VAL B 1 57 ? -7.715 30.312 8.906 1 98.06 57 VAL B CA 1
ATOM 2665 C C . VAL B 1 57 ? -7.871 30.703 7.434 1 98.06 57 VAL B C 1
ATOM 2667 O O . VAL B 1 57 ? -8.484 31.719 7.121 1 98.06 57 VAL B O 1
ATOM 2670 N N . LEU B 1 58 ? -7.277 29.953 6.586 1 97.88 58 LEU B N 1
ATOM 2671 C CA . LEU B 1 58 ? -7.41 30.016 5.133 1 97.88 58 LEU B CA 1
ATOM 2672 C C . LEU B 1 58 ? -7.934 28.688 4.586 1 97.88 58 LEU B C 1
ATOM 2674 O O . LEU B 1 58 ? -7.395 27.625 4.902 1 97.88 58 LEU B O 1
ATOM 2678 N N . ALA B 1 59 ? -9.062 28.766 3.846 1 98.56 59 ALA B N 1
ATOM 2679 C CA . ALA B 1 59 ? -9.625 27.578 3.223 1 98.56 59 ALA B CA 1
ATOM 2680 C C . ALA B 1 59 ? -9.25 27.5 1.745 1 98.56 59 ALA B C 1
ATOM 2682 O O . ALA B 1 59 ? -9.328 28.5 1.025 1 98.56 59 ALA B O 1
ATOM 2683 N N . VAL B 1 60 ? -8.812 26.328 1.299 1 98.62 60 VAL B N 1
ATOM 2684 C CA . VAL B 1 60 ? -8.422 26.125 -0.09 1 98.62 60 VAL B CA 1
ATOM 2685 C C . VAL B 1 60 ? -9.117 24.891 -0.644 1 98.62 60 VAL B C 1
ATOM 2687 O O . VAL B 1 60 ? -8.883 23.766 -0.166 1 98.62 60 VAL B O 1
ATOM 2690 N N . GLU B 1 61 ? -10 25.078 -1.604 1 98.31 61 GLU B N 1
ATOM 2691 C CA . GLU B 1 61 ? -10.586 23.938 -2.297 1 98.31 61 GLU B CA 1
ATOM 2692 C C . GLU B 1 61 ? -9.57 23.25 -3.207 1 98.31 61 GLU B C 1
ATOM 2694 O O . GLU B 1 61 ? -8.984 23.891 -4.082 1 98.31 61 GLU B O 1
ATOM 2699 N N . MET B 1 62 ? -9.383 21.969 -2.979 1 97.94 62 MET B N 1
ATOM 2700 C CA . MET B 1 62 ? -8.391 21.25 -3.77 1 97.94 62 MET B CA 1
ATOM 2701 C C . MET B 1 62 ? -8.602 19.75 -3.678 1 97.94 62 MET B C 1
ATOM 2703 O O . MET B 1 62 ? -9.375 19.281 -2.838 1 97.94 62 MET B O 1
ATOM 2707 N N . ASP B 1 63 ? -8.047 19.078 -4.633 1 97.88 63 ASP B N 1
ATOM 2708 C CA . ASP B 1 63 ? -8.055 17.609 -4.711 1 97.88 63 ASP B CA 1
ATOM 2709 C C . ASP B 1 63 ? -6.66 17.047 -4.492 1 97.88 63 ASP B C 1
ATOM 2711 O O . ASP B 1 63 ? -5.766 17.234 -5.316 1 97.88 63 ASP B O 1
ATOM 2715 N N . VAL B 1 64 ? -6.531 16.297 -3.377 1 98.12 64 VAL B N 1
ATOM 2716 C CA . VAL B 1 64 ? -5.211 15.805 -3.004 1 98.12 64 VAL B CA 1
ATOM 2717 C C . VAL B 1 64 ? -4.684 14.867 -4.086 1 98.12 64 VAL B C 1
ATOM 2719 O O . VAL B 1 64 ? -3.486 14.578 -4.141 1 98.12 64 VAL B O 1
ATOM 2722 N N . MET B 1 65 ? -5.551 14.336 -4.973 1 97.5 65 MET B N 1
ATOM 2723 C CA . MET B 1 65 ? -5.137 13.406 -6.02 1 97.5 65 MET B CA 1
ATOM 2724 C C . MET B 1 65 ? -4.465 14.148 -7.172 1 97.5 65 MET B C 1
ATOM 2726 O O . MET B 1 65 ? -3.848 13.531 -8.039 1 97.5 65 MET B O 1
ATOM 2730 N N . LYS B 1 66 ? -4.582 15.445 -7.203 1 97.62 66 LYS B N 1
ATOM 2731 C CA . LYS B 1 66 ? -3.941 16.281 -8.211 1 97.62 66 LYS B CA 1
ATOM 2732 C C . LYS B 1 66 ? -2.689 16.953 -7.652 1 97.62 66 LYS B C 1
ATOM 2734 O O . LYS B 1 66 ? -2.779 17.828 -6.797 1 97.62 66 LYS B O 1
ATOM 2739 N N . PHE B 1 67 ? -1.584 16.641 -8.172 1 98.38 67 PHE B N 1
ATOM 2740 C CA . PHE B 1 67 ? -0.314 17.172 -7.672 1 98.38 67 PHE B CA 1
ATOM 2741 C C . PHE B 1 67 ? -0.276 18.688 -7.766 1 98.38 67 PHE B C 1
ATOM 2743 O O . PHE B 1 67 ? 0.215 19.359 -6.855 1 98.38 67 PHE B O 1
ATOM 2750 N N . GLU B 1 68 ? -0.761 19.188 -8.836 1 98.44 68 GLU B N 1
ATOM 2751 C CA . GLU B 1 68 ? -0.75 20.641 -9.055 1 98.44 68 GLU B CA 1
ATOM 2752 C C . GLU B 1 68 ? -1.579 21.359 -8 1 98.44 68 GLU B C 1
ATOM 2754 O O . GLU B 1 68 ? -1.256 22.484 -7.609 1 98.44 68 GLU B O 1
ATOM 2759 N N . ASP B 1 69 ? -2.654 20.734 -7.555 1 98.69 69 ASP B N 1
ATOM 2760 C CA . ASP B 1 69 ? -3.447 21.312 -6.477 1 98.69 69 ASP B CA 1
ATOM 2761 C C . ASP B 1 69 ? -2.641 21.391 -5.184 1 98.69 69 ASP B C 1
ATOM 2763 O O . ASP B 1 69 ? -2.771 22.359 -4.422 1 98.69 69 ASP B O 1
ATOM 2767 N N . MET B 1 70 ? -1.827 20.375 -4.918 1 98.75 70 MET B N 1
ATOM 2768 C CA . MET B 1 70 ? -0.993 20.359 -3.719 1 98.75 70 MET B CA 1
ATOM 2769 C C . MET B 1 70 ? 0.056 21.469 -3.783 1 98.75 70 MET B C 1
ATOM 2771 O O . MET B 1 70 ? 0.32 22.141 -2.781 1 98.75 70 MET B O 1
ATOM 2775 N N . GLU B 1 71 ? 0.629 21.641 -4.957 1 98.69 71 GLU B N 1
ATOM 2776 C CA . GLU B 1 71 ? 1.571 22.734 -5.148 1 98.69 71 GLU B CA 1
ATOM 2777 C C . GLU B 1 71 ? 0.903 24.094 -4.906 1 98.69 71 GLU B C 1
ATOM 2779 O O . GLU B 1 71 ? 1.481 24.969 -4.262 1 98.69 71 GLU B O 1
ATOM 2784 N N . MET B 1 72 ? -0.27 24.188 -5.457 1 98.75 72 MET B N 1
ATOM 2785 C CA . MET B 1 72 ? -1.039 25.422 -5.27 1 98.75 72 MET B CA 1
ATOM 2786 C C . MET B 1 72 ? -1.324 25.656 -3.793 1 98.75 72 MET B C 1
ATOM 2788 O O . MET B 1 72 ? -1.194 26.781 -3.309 1 98.75 72 MET B O 1
ATOM 2792 N N . LEU B 1 73 ? -1.654 24.625 -3.07 1 98.81 73 LEU B N 1
ATOM 2793 C CA . LEU B 1 73 ? -1.925 24.719 -1.64 1 98.81 73 LEU B CA 1
ATOM 2794 C C . LEU B 1 73 ? -0.716 25.266 -0.893 1 98.81 73 LEU B C 1
ATOM 2796 O O . LEU B 1 73 ? -0.855 26.156 -0.053 1 98.81 73 LEU B O 1
ATOM 2800 N N . ALA B 1 74 ? 0.432 24.75 -1.201 1 98.81 74 ALA B N 1
ATOM 2801 C CA . ALA B 1 74 ? 1.665 25.203 -0.557 1 98.81 74 ALA B CA 1
ATOM 2802 C C . ALA B 1 74 ? 1.958 26.656 -0.886 1 98.81 74 ALA B C 1
ATOM 2804 O O . ALA B 1 74 ? 2.355 27.438 -0.01 1 98.81 74 ALA B O 1
ATOM 2805 N N . LYS B 1 75 ? 1.795 26.953 -2.152 1 98.62 75 LYS B N 1
ATOM 2806 C CA . LYS B 1 75 ? 2.045 28.328 -2.588 1 98.62 75 LYS B CA 1
ATOM 2807 C C . LYS B 1 75 ? 1.159 29.312 -1.833 1 98.62 75 LYS B C 1
ATOM 2809 O O . LYS B 1 75 ? 1.645 30.312 -1.321 1 98.62 75 LYS B O 1
ATOM 2814 N N . ILE B 1 76 ? -0.115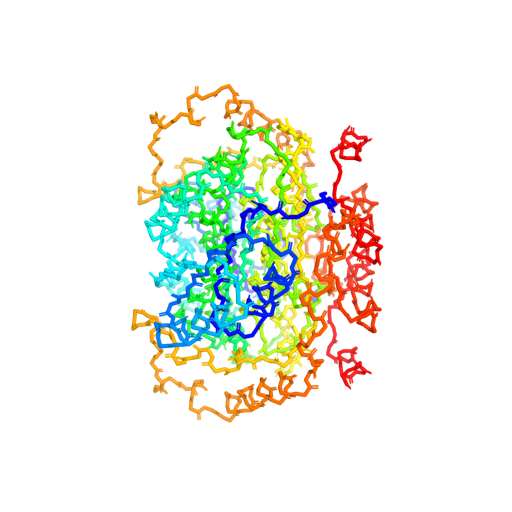 29.031 -1.723 1 98.38 76 ILE B N 1
ATOM 2815 C CA . ILE B 1 76 ? -1.082 29.891 -1.062 1 98.38 76 ILE B CA 1
ATOM 2816 C C . ILE B 1 76 ? -0.747 30 0.423 1 98.38 76 ILE B C 1
ATOM 2818 O O . ILE B 1 76 ? -0.788 31.094 0.995 1 98.38 76 ILE B O 1
ATOM 2822 N N . ALA B 1 77 ? -0.405 28.891 1.044 1 98.5 77 ALA B N 1
ATOM 2823 C CA . ALA B 1 77 ? -0.047 28.875 2.461 1 98.5 77 ALA B CA 1
ATOM 2824 C C . ALA B 1 77 ? 1.176 29.75 2.725 1 98.5 77 ALA B C 1
ATOM 2826 O O . ALA B 1 77 ? 1.188 30.547 3.668 1 98.5 77 ALA B O 1
ATOM 2827 N N . LEU B 1 78 ? 2.172 29.656 1.889 1 98.44 78 LEU B N 1
ATOM 2828 C CA . LEU B 1 78 ? 3.422 30.391 2.066 1 98.44 78 LEU B CA 1
ATOM 2829 C C . LEU B 1 78 ? 3.221 31.875 1.799 1 98.44 78 LEU B C 1
ATOM 2831 O O . LEU B 1 78 ? 3.848 32.719 2.445 1 98.44 78 LEU B O 1
ATOM 2835 N N . GLU B 1 79 ? 2.441 32.125 0.773 1 98.25 79 GLU B N 1
ATOM 2836 C CA . GLU B 1 79 ? 2.152 33.531 0.486 1 98.25 79 GLU B CA 1
ATOM 2837 C C . GLU B 1 79 ? 1.478 34.219 1.674 1 98.25 79 GLU B C 1
ATOM 2839 O O . GLU B 1 79 ? 1.775 35.375 1.988 1 98.25 79 GLU B O 1
ATOM 2844 N N . ARG B 1 80 ? 0.656 33.469 2.32 1 97.88 80 ARG B N 1
ATOM 2845 C CA . ARG B 1 80 ? -0.133 34.031 3.404 1 97.88 80 ARG B CA 1
ATOM 2846 C C . ARG B 1 80 ? 0.659 34.062 4.707 1 97.88 80 ARG B C 1
ATOM 2848 O O . ARG B 1 80 ? 0.621 35.031 5.449 1 97.88 80 ARG B O 1
ATOM 2855 N N . PHE B 1 81 ? 1.365 32.969 5.039 1 98 81 PHE B N 1
ATOM 2856 C CA . PHE B 1 81 ? 1.86 32.812 6.402 1 98 81 PHE B CA 1
ATOM 2857 C C . PHE B 1 81 ? 3.383 32.75 6.418 1 98 81 PHE B C 1
ATOM 2859 O O . PHE B 1 81 ? 3.996 32.75 7.488 1 98 81 PHE B O 1
ATOM 2866 N N . LYS B 1 82 ? 4.02 32.469 5.277 1 97.56 82 LYS B N 1
ATOM 2867 C CA . LYS B 1 82 ? 5.453 32.625 5.031 1 97.56 82 LYS B CA 1
ATOM 2868 C C . LYS B 1 82 ? 6.223 31.391 5.488 1 97.56 82 LYS B C 1
ATOM 2870 O O . LYS B 1 82 ? 7.387 31.203 5.125 1 97.56 82 LYS B O 1
ATOM 2875 N N . HIS B 1 83 ? 5.68 30.594 6.328 1 97.69 83 HIS B N 1
ATOM 2876 C CA . HIS B 1 83 ? 6.309 29.359 6.754 1 97.69 83 HIS B CA 1
ATOM 2877 C C . HIS B 1 83 ? 5.27 28.266 6.988 1 97.69 83 HIS B C 1
ATOM 2879 O O . HIS B 1 83 ? 4.07 28.547 7.043 1 97.69 83 HIS B O 1
ATOM 2885 N N . ILE B 1 84 ? 5.684 27.031 7.016 1 98.44 84 ILE B N 1
ATOM 2886 C CA . ILE B 1 84 ? 4.852 25.859 7.293 1 98.44 84 ILE B CA 1
ATOM 2887 C C . ILE B 1 84 ? 5.516 25 8.359 1 98.44 84 ILE B C 1
ATOM 2889 O O . ILE B 1 84 ? 6.629 24.5 8.164 1 98.44 84 ILE B O 1
ATOM 2893 N N . ASP B 1 85 ? 4.805 24.703 9.422 1 98.75 85 ASP B N 1
ATOM 2894 C CA . ASP B 1 85 ? 5.398 24 10.555 1 98.75 85 ASP B CA 1
ATOM 2895 C C . ASP B 1 85 ? 4.781 22.609 10.727 1 98.75 85 ASP B C 1
ATOM 2897 O O . ASP B 1 85 ? 5.441 21.688 11.195 1 98.75 85 ASP B O 1
ATOM 2901 N N . LEU B 1 86 ? 3.494 22.531 10.43 1 98.81 86 LEU B N 1
ATOM 2902 C CA . LEU B 1 86 ? 2.75 21.281 10.594 1 98.81 86 LEU B CA 1
ATOM 2903 C C . LEU B 1 86 ? 2.031 20.906 9.297 1 98.81 86 LEU B C 1
ATOM 2905 O O . LEU B 1 86 ? 1.41 21.766 8.656 1 98.81 86 LEU B O 1
ATOM 2909 N N . LEU B 1 87 ? 2.17 19.703 8.898 1 98.94 87 LEU B N 1
ATOM 2910 C CA . LEU B 1 87 ? 1.421 19.141 7.781 1 98.94 87 LEU B CA 1
ATOM 2911 C C . LEU B 1 87 ? 0.608 17.938 8.227 1 98.94 87 LEU B C 1
ATOM 2913 O O . LEU B 1 87 ? 1.153 17 8.82 1 98.94 87 LEU B O 1
ATOM 2917 N N . PHE B 1 88 ? -0.655 18.031 8.031 1 98.88 88 PHE B N 1
ATOM 2918 C CA . PHE B 1 88 ? -1.536 16.891 8.273 1 98.88 88 PHE B CA 1
ATOM 2919 C C . PHE B 1 88 ? -2.094 16.359 6.965 1 98.88 88 PHE B C 1
ATOM 2921 O O . PHE B 1 88 ? -3.047 16.906 6.414 1 98.88 88 PHE B O 1
ATOM 2928 N N . ASN B 1 89 ? -1.485 15.305 6.461 1 98.75 89 ASN B N 1
ATOM 2929 C CA . ASN B 1 89 ? -2.09 14.539 5.371 1 98.75 89 ASN B CA 1
ATOM 2930 C C . ASN B 1 89 ? -3.219 13.641 5.875 1 98.75 89 ASN B C 1
ATOM 2932 O O . ASN B 1 89 ? -2.977 12.516 6.309 1 98.75 89 ASN B O 1
ATOM 2936 N N . ASN B 1 90 ? -4.43 14.156 5.738 1 98 90 ASN B N 1
ATOM 2937 C CA . ASN B 1 90 ? -5.543 13.508 6.43 1 98 90 ASN B CA 1
ATOM 2938 C C . ASN B 1 90 ? -6.629 13.07 5.457 1 98 90 ASN B C 1
ATOM 2940 O O . ASN B 1 90 ? -7.449 12.203 5.781 1 98 90 ASN B O 1
ATOM 2944 N N . ALA B 1 91 ? -6.645 13.633 4.242 1 94.94 91 ALA B N 1
ATOM 2945 C CA . ALA B 1 91 ? -7.68 13.281 3.27 1 94.94 91 ALA B CA 1
ATOM 2946 C C . ALA B 1 91 ? -7.656 11.789 2.959 1 94.94 91 ALA B C 1
ATOM 2948 O O . ALA B 1 91 ? -6.582 11.188 2.836 1 94.94 91 ALA B O 1
ATOM 2949 N N . GLY B 1 92 ? -8.836 11.18 2.887 1 93.38 92 GLY B N 1
ATOM 2950 C CA . GLY B 1 92 ? -8.922 9.773 2.555 1 93.38 92 GLY B CA 1
ATOM 2951 C C . GLY B 1 92 ? -10.344 9.312 2.293 1 93.38 92 GLY B C 1
ATOM 2952 O O . GLY B 1 92 ? -11.297 10.047 2.551 1 93.38 92 GLY B O 1
ATOM 2953 N N . VAL B 1 93 ? -10.445 8.156 1.722 1 93.81 93 VAL B N 1
ATOM 2954 C CA . VAL B 1 93 ? -11.734 7.551 1.413 1 93.81 93 VAL B CA 1
ATOM 2955 C C . VAL B 1 93 ? -11.727 6.082 1.819 1 93.81 93 VAL B C 1
ATOM 2957 O O . VAL B 1 93 ? -10.672 5.508 2.082 1 93.81 93 VAL B O 1
ATOM 2960 N N . VAL B 1 94 ? -12.922 5.539 1.922 1 92.88 94 VAL B N 1
ATOM 2961 C CA . VAL B 1 94 ? -13.055 4.129 2.271 1 92.88 94 VAL B CA 1
ATOM 2962 C C . VAL B 1 94 ? -13.945 3.428 1.247 1 92.88 94 VAL B C 1
ATOM 2964 O O . VAL B 1 94 ? -14.938 4 0.777 1 92.88 94 VAL B O 1
ATOM 2967 N N . ILE B 1 95 ? -13.531 2.318 0.793 1 90.19 95 ILE B N 1
ATOM 2968 C CA . ILE B 1 95 ? -14.273 1.446 -0.107 1 90.19 95 ILE B CA 1
ATOM 2969 C C . ILE B 1 95 ? -14.391 0.052 0.504 1 90.19 95 ILE B C 1
ATOM 2971 O O . ILE B 1 95 ? -13.414 -0.494 1.015 1 90.19 95 ILE B O 1
ATOM 2975 N N . ALA B 1 96 ? -15.602 -0.498 0.417 1 90.06 96 ALA B N 1
ATOM 2976 C CA . ALA B 1 96 ? -15.828 -1.831 0.967 1 90.06 96 ALA B CA 1
ATOM 2977 C C . ALA B 1 96 ? -16 -2.861 -0.145 1 90.06 96 ALA B C 1
ATOM 2979 O O . ALA B 1 96 ? -16.625 -2.578 -1.171 1 90.06 96 ALA B O 1
ATOM 2980 N N . GLY B 1 97 ? -15.445 -4.059 0.09 1 93.12 97 GLY B N 1
ATOM 2981 C CA . GLY B 1 97 ? -15.641 -5.172 -0.829 1 93.12 97 GLY B CA 1
ATOM 2982 C C . GLY B 1 97 ? -14.398 -6.039 -0.981 1 93.12 97 GLY B C 1
ATOM 2983 O O . GLY B 1 97 ? -13.289 -5.59 -0.701 1 93.12 97 GLY B O 1
ATOM 2984 N N . PRO B 1 98 ? -14.617 -7.262 -1.442 1 95.12 98 PRO B N 1
ATOM 2985 C CA . PRO B 1 98 ? -13.484 -8.148 -1.722 1 95.12 98 PRO B CA 1
ATOM 2986 C C . PRO B 1 98 ? -12.641 -7.668 -2.9 1 95.12 98 PRO B C 1
ATOM 2988 O O . PRO B 1 98 ? -13.164 -7.051 -3.832 1 95.12 98 PRO B O 1
ATOM 2991 N N . ALA B 1 99 ? -11.406 -8.016 -2.857 1 95.62 99 ALA B N 1
ATOM 2992 C CA . ALA B 1 99 ? -10.414 -7.512 -3.811 1 95.62 99 ALA B CA 1
ATOM 2993 C C . ALA B 1 99 ? -10.852 -7.793 -5.246 1 95.62 99 ALA B C 1
ATOM 2995 O O . ALA B 1 99 ? -10.758 -6.922 -6.113 1 95.62 99 ALA B O 1
ATOM 2996 N N . TRP B 1 100 ? -11.367 -8.977 -5.5 1 97 100 TRP B N 1
ATOM 2997 C CA . TRP B 1 100 ? -11.578 -9.414 -6.875 1 97 100 TRP B CA 1
ATOM 2998 C C . TRP B 1 100 ? -12.938 -8.953 -7.387 1 97 100 TRP B C 1
ATOM 3000 O O . TRP B 1 100 ? -13.234 -9.062 -8.578 1 97 100 TRP B O 1
ATOM 3010 N N . LEU B 1 101 ? -13.758 -8.359 -6.512 1 96.12 101 LEU B N 1
ATOM 3011 C CA . LEU B 1 101 ? -15.086 -7.906 -6.918 1 96.12 101 LEU B CA 1
ATOM 3012 C C . LEU B 1 101 ? -15.102 -6.398 -7.145 1 96.12 101 LEU B C 1
ATOM 3014 O O . LEU B 1 101 ? -15.945 -5.887 -7.883 1 96.12 101 LEU B O 1
ATOM 3018 N N . LEU B 1 102 ? -14.188 -5.703 -6.539 1 96.06 102 LEU B N 1
ATOM 3019 C CA . LEU B 1 102 ? -14.109 -4.254 -6.676 1 96.06 102 LEU B CA 1
ATOM 3020 C C . LEU B 1 102 ? -13.703 -3.859 -8.094 1 96.06 102 LEU B C 1
ATOM 3022 O O . LEU B 1 102 ? -12.852 -4.508 -8.695 1 96.06 102 LEU B O 1
ATOM 3026 N N . SER B 1 103 ? -14.32 -2.828 -8.594 1 96.5 103 SER B N 1
ATOM 3027 C CA . SER B 1 103 ? -13.953 -2.326 -9.914 1 96.5 103 SER B CA 1
ATOM 3028 C C . SER B 1 103 ? -12.547 -1.723 -9.898 1 96.5 103 SER B C 1
ATOM 3030 O O . SER B 1 103 ? -12.023 -1.373 -8.844 1 96.5 103 SER B O 1
ATOM 3032 N N . LEU B 1 104 ? -11.984 -1.64 -11.078 1 96.69 104 LEU B N 1
ATOM 3033 C CA . LEU B 1 104 ? -10.688 -0.972 -11.18 1 96.69 104 LEU B CA 1
ATOM 3034 C C . LEU B 1 104 ? -10.805 0.504 -10.812 1 96.69 104 LEU B C 1
ATOM 3036 O O . LEU B 1 104 ? -9.859 1.096 -10.289 1 96.69 104 LEU B O 1
ATOM 3040 N N . ASN B 1 105 ? -11.953 1.098 -11.039 1 96.88 105 ASN B N 1
ATOM 3041 C CA . ASN B 1 105 ? -12.18 2.475 -10.617 1 96.88 105 ASN B CA 1
ATOM 3042 C C . ASN B 1 105 ? -12.148 2.611 -9.102 1 96.88 105 ASN B C 1
ATOM 3044 O O . ASN B 1 105 ? -11.625 3.598 -8.57 1 96.88 105 ASN B O 1
ATOM 3048 N N . ASP B 1 106 ? -12.727 1.622 -8.406 1 96.56 106 ASP B N 1
ATOM 3049 C CA . ASP B 1 106 ? -12.648 1.604 -6.949 1 96.56 106 ASP B CA 1
ATOM 3050 C C . ASP B 1 106 ? -11.195 1.571 -6.48 1 96.56 106 ASP B C 1
ATOM 3052 O O . ASP B 1 106 ? -10.789 2.367 -5.629 1 96.56 106 ASP B O 1
ATOM 3056 N N . TRP B 1 107 ? -10.453 0.685 -7.07 1 97.56 107 TRP B N 1
ATOM 3057 C CA . TRP B 1 107 ? -9.047 0.518 -6.703 1 97.56 107 TRP B CA 1
ATOM 3058 C C . TRP B 1 107 ? -8.266 1.797 -6.969 1 97.56 107 TRP B C 1
ATOM 3060 O O . TRP B 1 107 ? -7.504 2.256 -6.109 1 97.56 107 TRP B O 1
ATOM 3070 N N . GLU B 1 108 ? -8.445 2.328 -8.125 1 96.94 108 GLU B N 1
ATOM 3071 C CA . GLU B 1 108 ? -7.703 3.529 -8.484 1 96.94 108 GLU B CA 1
ATOM 3072 C C . GLU B 1 108 ? -8.055 4.695 -7.566 1 96.94 108 GLU B C 1
ATOM 3074 O O . GLU B 1 108 ? -7.164 5.418 -7.105 1 96.94 108 GLU B O 1
ATOM 3079 N N . TRP B 1 109 ? -9.312 4.879 -7.309 1 96.81 109 TRP B N 1
ATOM 3080 C CA . TRP B 1 109 ? -9.766 6 -6.488 1 96.81 109 TRP B CA 1
ATOM 3081 C C . TRP B 1 109 ? -9.164 5.922 -5.09 1 96.81 109 TRP B C 1
ATOM 3083 O O . TRP B 1 109 ? -8.578 6.895 -4.605 1 96.81 109 TRP B O 1
ATOM 3093 N N . VAL B 1 110 ? -9.242 4.77 -4.465 1 97.06 110 VAL B N 1
ATOM 3094 C CA . VAL B 1 110 ? -8.812 4.633 -3.076 1 97.06 110 VAL B CA 1
ATOM 3095 C C . VAL B 1 110 ? -7.293 4.762 -2.986 1 97.06 110 VAL B C 1
ATOM 3097 O O . VAL B 1 110 ? -6.77 5.398 -2.068 1 97.06 110 VAL B O 1
ATOM 3100 N N . MET B 1 111 ? -6.559 4.211 -3.912 1 97.75 111 MET B N 1
ATOM 3101 C CA . MET B 1 111 ? -5.102 4.277 -3.881 1 97.75 111 MET B CA 1
ATOM 3102 C C . MET B 1 111 ? -4.613 5.699 -4.145 1 97.75 111 MET B C 1
ATOM 3104 O O . MET B 1 111 ? -3.674 6.168 -3.502 1 97.75 111 MET B O 1
ATOM 3108 N N . ARG B 1 112 ? -5.242 6.344 -5.07 1 97.31 112 ARG B N 1
ATOM 3109 C CA . ARG B 1 112 ? -4.84 7.707 -5.398 1 97.31 112 ARG B CA 1
ATOM 3110 C C . ARG B 1 112 ? -5.152 8.664 -4.25 1 97.31 112 ARG B C 1
ATOM 3112 O O . ARG B 1 112 ? -4.359 9.555 -3.947 1 97.31 112 ARG B O 1
ATOM 3119 N N . ALA B 1 113 ? -6.23 8.492 -3.637 1 97.5 113 ALA B N 1
ATOM 3120 C CA . ALA B 1 113 ? -6.641 9.391 -2.555 1 97.5 113 ALA B CA 1
ATOM 3121 C C . ALA B 1 113 ? -5.832 9.125 -1.288 1 97.5 113 ALA B C 1
ATOM 3123 O O . ALA B 1 113 ? -5.234 10.039 -0.721 1 97.5 113 ALA B O 1
ATOM 3124 N N . ASN B 1 114 ? -5.816 7.836 -0.875 1 98.06 114 ASN B N 1
ATOM 3125 C CA . ASN B 1 114 ? -5.293 7.484 0.44 1 98.06 114 ASN B CA 1
ATOM 3126 C C . ASN B 1 114 ? -3.768 7.434 0.441 1 98.06 114 ASN B C 1
ATOM 3128 O O . ASN B 1 114 ? -3.137 7.66 1.474 1 98.06 114 ASN B O 1
ATOM 3132 N N . VAL B 1 115 ? -3.164 7.078 -0.709 1 98.38 115 VAL B N 1
ATOM 3133 C CA . VAL B 1 115 ? -1.713 6.949 -0.798 1 98.38 115 VAL B CA 1
ATOM 3134 C C . VAL B 1 115 ? -1.143 8.102 -1.622 1 98.38 115 VAL B C 1
ATOM 3136 O O . VAL B 1 115 ? -0.218 8.789 -1.182 1 98.38 115 VAL B O 1
ATOM 3139 N N . GLY B 1 116 ? -1.737 8.305 -2.779 1 98.25 116 GLY B N 1
ATOM 3140 C CA . GLY B 1 116 ? -1.283 9.375 -3.646 1 98.25 116 GLY B CA 1
ATOM 3141 C C . GLY B 1 116 ? -1.345 10.742 -2.988 1 98.25 116 GLY B C 1
ATOM 3142 O O . GLY B 1 116 ? -0.453 11.57 -3.18 1 98.25 116 GLY B O 1
ATOM 3143 N N . GLY B 1 117 ? -2.375 11 -2.242 1 98.5 117 GLY B N 1
ATOM 3144 C CA . GLY B 1 117 ? -2.494 12.266 -1.527 1 98.5 117 GLY B CA 1
ATOM 3145 C C . GLY B 1 117 ? -1.348 12.516 -0.568 1 98.5 117 GLY B C 1
ATOM 3146 O O . GLY B 1 117 ? -0.843 13.641 -0.479 1 98.5 117 GLY B O 1
ATOM 3147 N N . ILE B 1 118 ? -0.918 11.508 0.163 1 98.75 118 ILE B N 1
ATOM 3148 C CA . ILE B 1 118 ? 0.188 11.633 1.104 1 98.75 118 ILE B CA 1
ATOM 3149 C C . ILE B 1 118 ? 1.491 11.859 0.342 1 98.75 118 ILE B C 1
ATOM 3151 O O . ILE B 1 118 ? 2.303 12.703 0.726 1 98.75 118 ILE B O 1
ATOM 3155 N N . VAL B 1 119 ? 1.68 11.094 -0.748 1 98.69 119 VAL B N 1
ATOM 3156 C CA . VAL B 1 119 ? 2.871 11.242 -1.578 1 98.69 119 VAL B CA 1
ATOM 3157 C C . VAL B 1 119 ? 2.971 12.68 -2.08 1 98.69 119 VAL B C 1
ATOM 3159 O O . VAL B 1 119 ? 4.035 13.305 -1.998 1 98.69 119 VAL B O 1
ATOM 3162 N N . HIS B 1 120 ? 1.862 13.211 -2.592 1 98.75 120 HIS B N 1
ATOM 3163 C CA . HIS B 1 120 ? 1.839 14.578 -3.082 1 98.75 120 HIS B CA 1
ATOM 3164 C C . HIS B 1 120 ? 2.197 15.57 -1.975 1 98.75 120 HIS B C 1
ATOM 3166 O O . HIS B 1 120 ? 2.99 16.484 -2.189 1 98.75 120 HIS B O 1
ATOM 3172 N N . GLY B 1 121 ? 1.62 15.367 -0.806 1 98.81 121 GLY B N 1
ATOM 3173 C CA . GLY B 1 121 ? 1.932 16.219 0.326 1 98.81 121 GLY B CA 1
ATOM 3174 C C . GLY B 1 121 ? 3.402 16.219 0.695 1 98.81 121 GLY B C 1
ATOM 3175 O O . GLY B 1 121 ? 4.016 17.266 0.847 1 98.81 121 GLY B O 1
ATOM 3176 N N . GLU B 1 122 ? 3.947 15.023 0.798 1 98.62 122 GLU B N 1
ATOM 3177 C CA . GLU B 1 122 ? 5.348 14.898 1.185 1 98.62 122 GLU B CA 1
ATOM 3178 C C . GLU B 1 122 ? 6.27 15.5 0.126 1 98.62 122 GLU B C 1
ATOM 3180 O O . GLU B 1 122 ? 7.254 16.172 0.458 1 98.62 122 GLU B O 1
ATOM 3185 N N . LYS B 1 123 ? 5.949 15.297 -1.122 1 98.31 123 LYS B N 1
ATOM 3186 C CA . LYS B 1 123 ? 6.773 15.805 -2.213 1 98.31 123 LYS B CA 1
ATOM 3187 C C . LYS B 1 123 ? 6.777 17.328 -2.229 1 98.31 123 LYS B C 1
ATOM 3189 O O . LYS B 1 123 ? 7.789 17.953 -2.568 1 98.31 123 LYS B O 1
ATOM 3194 N N . VAL B 1 124 ? 5.695 17.906 -1.871 1 98.75 124 VAL B N 1
ATOM 3195 C CA . VAL B 1 124 ? 5.574 19.359 -1.981 1 98.75 124 VAL B CA 1
ATOM 3196 C C . VAL B 1 124 ? 6.09 20.016 -0.705 1 98.75 124 VAL B C 1
ATOM 3198 O O . VAL B 1 124 ? 6.844 20.984 -0.763 1 98.75 124 VAL B O 1
ATOM 3201 N N . PHE B 1 125 ? 5.801 19.453 0.46 1 98.88 125 PHE B N 1
ATOM 3202 C CA . PHE B 1 125 ? 5.965 20.219 1.694 1 98.88 125 PHE B CA 1
ATOM 3203 C C . PHE B 1 125 ? 7.289 19.875 2.367 1 98.88 125 PHE B C 1
ATOM 3205 O O . PHE B 1 125 ? 7.867 20.703 3.068 1 98.88 125 PHE B O 1
ATOM 3212 N N . ILE B 1 126 ? 7.805 18.641 2.191 1 98.69 126 ILE B N 1
ATOM 3213 C CA . ILE B 1 126 ? 9.047 18.281 2.863 1 98.69 126 ILE B CA 1
ATOM 3214 C C . ILE B 1 126 ? 10.18 19.172 2.383 1 98.69 126 ILE B C 1
ATOM 3216 O O . ILE B 1 126 ? 10.93 19.719 3.191 1 98.69 126 ILE B O 1
ATOM 3220 N N . PRO B 1 127 ? 10.32 19.406 1.01 1 98.38 127 PRO B N 1
ATOM 3221 C CA . PRO B 1 127 ? 11.391 20.297 0.578 1 98.38 127 PRO B CA 1
ATOM 3222 C C . PRO B 1 127 ? 11.258 21.703 1.172 1 98.38 127 PRO B C 1
ATOM 3224 O O . PRO B 1 127 ? 12.258 22.344 1.489 1 98.38 127 PRO B O 1
ATOM 3227 N N . ILE B 1 128 ? 10.07 22.188 1.338 1 98.62 128 ILE B N 1
ATOM 3228 C CA . ILE B 1 128 ? 9.82 23.5 1.924 1 98.62 128 ILE B CA 1
ATOM 3229 C C . ILE B 1 128 ? 10.289 23.5 3.377 1 98.62 128 ILE B C 1
ATOM 3231 O O . ILE B 1 128 ? 11 24.422 3.797 1 98.62 128 ILE B O 1
ATOM 3235 N N . MET B 1 129 ? 9.945 22.5 4.121 1 98.69 129 MET B N 1
ATOM 3236 C CA . MET B 1 129 ? 10.289 22.391 5.535 1 98.69 129 MET B CA 1
ATOM 3237 C C . MET B 1 129 ? 11.797 22.25 5.711 1 98.69 129 MET B C 1
ATOM 3239 O O . MET B 1 129 ? 12.375 22.812 6.645 1 98.69 129 MET B O 1
ATOM 3243 N N . LEU B 1 130 ? 12.375 21.469 4.836 1 98.19 130 LEU B N 1
ATOM 3244 C CA . LEU B 1 130 ? 13.82 21.297 4.891 1 98.19 130 LEU B CA 1
ATOM 3245 C C . LEU B 1 130 ? 14.531 22.641 4.684 1 98.19 130 LEU B C 1
ATOM 3247 O O . LEU B 1 130 ? 15.492 22.953 5.387 1 98.19 130 LEU B O 1
ATOM 3251 N N . LYS B 1 131 ? 14.008 23.359 3.715 1 97.81 131 LYS B N 1
ATOM 3252 C CA . LYS B 1 131 ? 14.594 24.672 3.426 1 97.81 131 LYS B CA 1
ATOM 3253 C C . LYS B 1 131 ? 14.406 25.625 4.598 1 97.81 131 LYS B C 1
ATOM 3255 O O . LYS B 1 131 ? 15.305 26.406 4.914 1 97.81 131 LYS B O 1
ATOM 3260 N N . GLN B 1 132 ? 13.258 25.594 5.258 1 97.44 132 GLN B N 1
ATOM 3261 C CA . GLN B 1 132 ? 12.953 26.422 6.418 1 97.44 132 GLN B CA 1
ATOM 3262 C C . GLN B 1 132 ? 13.914 26.141 7.566 1 97.44 132 GLN B C 1
ATOM 3264 O O . GLN B 1 132 ? 14.227 27.031 8.359 1 97.44 132 GLN B O 1
ATOM 3269 N N . ASP B 1 133 ? 14.281 24.906 7.703 1 97.44 133 ASP B N 1
ATOM 3270 C CA . ASP B 1 133 ? 15.234 24.453 8.719 1 97.44 133 ASP B CA 1
ATOM 3271 C C . ASP B 1 133 ? 14.742 24.812 10.117 1 97.44 133 ASP B C 1
ATOM 3273 O O . ASP B 1 133 ? 15.516 25.312 10.938 1 97.44 133 ASP B O 1
ATOM 3277 N N . THR B 1 134 ? 13.492 24.688 10.328 1 96.75 134 THR B N 1
ATOM 3278 C CA . THR B 1 134 ? 12.859 24.875 11.633 1 96.75 134 THR B CA 1
ATOM 3279 C C . THR B 1 134 ? 12.164 23.594 12.086 1 96.75 134 THR B C 1
ATOM 3281 O O . THR B 1 134 ? 12.055 22.625 11.32 1 96.75 134 THR B O 1
ATOM 3284 N N . ASP B 1 135 ? 11.773 23.578 13.336 1 97.62 135 ASP B N 1
ATOM 3285 C CA . ASP B 1 135 ? 11.039 22.422 13.844 1 97.62 135 ASP B CA 1
ATOM 3286 C C . ASP B 1 135 ? 9.711 22.25 13.102 1 97.62 135 ASP B C 1
ATOM 3288 O O . ASP B 1 135 ? 8.883 23.156 13.086 1 97.62 135 ASP B O 1
ATOM 3292 N N . CYS B 1 136 ? 9.586 21.125 12.469 1 98.5 136 CYS B N 1
ATOM 3293 C CA . CYS B 1 136 ? 8.367 20.781 11.75 1 98.5 136 CYS B CA 1
ATOM 3294 C C . CYS B 1 136 ? 7.867 19.406 12.141 1 98.5 136 CYS B C 1
ATOM 3296 O O . CYS B 1 136 ? 8.617 18.609 12.703 1 98.5 136 CYS B O 1
ATOM 3298 N N . HIS B 1 137 ? 6.586 19.172 11.961 1 98.81 137 HIS B N 1
ATOM 3299 C CA . HIS B 1 137 ? 5.996 17.859 12.211 1 98.81 137 HIS B CA 1
ATOM 3300 C C . HIS B 1 137 ? 4.988 17.5 11.125 1 98.81 137 HIS B C 1
ATOM 3302 O O . HIS B 1 137 ? 4.176 18.328 10.719 1 98.81 137 HIS B O 1
ATOM 3308 N N . ILE B 1 138 ? 5.113 16.328 10.617 1 98.81 138 ILE B N 1
ATOM 3309 C CA . ILE B 1 138 ? 4.184 15.812 9.625 1 98.81 138 ILE B CA 1
ATOM 3310 C C . ILE B 1 138 ? 3.377 14.664 10.227 1 98.81 138 ILE B C 1
ATOM 3312 O O . ILE B 1 138 ? 3.938 13.766 10.867 1 98.81 138 ILE B O 1
ATOM 3316 N N . VAL B 1 139 ? 2.068 14.711 10.109 1 98.88 139 VAL B N 1
ATOM 3317 C CA . VAL B 1 139 ? 1.204 13.602 10.516 1 98.88 139 VAL B CA 1
ATOM 3318 C C . VAL B 1 139 ? 0.491 13.031 9.289 1 98.88 139 VAL B C 1
ATOM 3320 O O . VAL B 1 139 ? -0.254 13.742 8.609 1 98.88 139 VAL B O 1
ATOM 3323 N N . ASN B 1 140 ? 0.772 11.789 8.953 1 98.62 140 ASN B N 1
ATOM 3324 C CA . ASN B 1 140 ? 0.013 11.039 7.953 1 98.62 140 ASN B CA 1
ATOM 3325 C C . ASN B 1 140 ? -1.104 10.219 8.594 1 98.62 140 ASN B C 1
ATOM 3327 O O . ASN B 1 140 ? -0.855 9.445 9.516 1 98.62 140 ASN B O 1
ATOM 3331 N N . THR B 1 141 ? -2.303 10.445 8.094 1 96.62 141 THR B N 1
ATOM 3332 C CA . THR B 1 141 ? -3.42 9.672 8.633 1 96.62 141 THR B CA 1
ATOM 3333 C C . THR B 1 141 ? -3.572 8.352 7.879 1 96.62 141 THR B C 1
ATOM 3335 O O . THR B 1 141 ? -3.793 8.344 6.668 1 96.62 141 THR B O 1
ATOM 3338 N N . SER B 1 142 ? -3.404 7.32 8.57 1 94.81 142 SER B N 1
ATOM 3339 C CA . SER B 1 142 ? -3.723 5.977 8.102 1 94.81 142 SER B CA 1
ATOM 3340 C C . SER B 1 142 ? -4.945 5.414 8.82 1 94.81 142 SER B C 1
ATOM 3342 O O . SER B 1 142 ? -6.027 6.008 8.773 1 94.81 142 SER B O 1
ATOM 3344 N N . SER B 1 143 ? -4.863 4.27 9.359 1 88.75 143 SER B N 1
ATOM 3345 C CA . SER B 1 143 ? -5.902 3.549 10.086 1 88.75 143 SER B CA 1
ATOM 3346 C C . SER B 1 143 ? -5.34 2.316 10.781 1 88.75 143 SER B C 1
ATOM 3348 O O . SER B 1 143 ? -4.23 1.873 10.477 1 88.75 143 SER B O 1
ATOM 3350 N N . VAL B 1 144 ? -6.07 1.926 11.781 1 85.75 144 VAL B N 1
ATOM 3351 C CA . VAL B 1 144 ? -5.734 0.608 12.312 1 85.75 144 VAL B CA 1
ATOM 3352 C C . VAL B 1 144 ? -5.816 -0.434 11.195 1 85.75 144 VAL B C 1
ATOM 3354 O O . VAL B 1 144 ? -5.121 -1.452 11.242 1 85.75 144 VAL B O 1
ATOM 3357 N N . ALA B 1 145 ? -6.555 -0.138 10.195 1 84.38 145 ALA B N 1
ATOM 3358 C CA . ALA B 1 145 ? -6.656 -0.97 9 1 84.38 145 ALA B CA 1
ATOM 3359 C C . ALA B 1 145 ? -5.32 -1.038 8.266 1 84.38 145 ALA B C 1
ATOM 3361 O O . ALA B 1 145 ? -5.16 -1.822 7.324 1 84.38 145 ALA B O 1
ATOM 3362 N N . GLY B 1 146 ? -4.348 -0.331 8.68 1 90.19 146 GLY B N 1
ATOM 3363 C CA . GLY B 1 146 ? -2.994 -0.404 8.156 1 90.19 146 GLY B CA 1
ATOM 3364 C C . GLY B 1 146 ? -2.064 -1.231 9.031 1 90.19 146 GLY B C 1
ATOM 3365 O O . GLY B 1 146 ? -0.872 -1.344 8.734 1 90.19 146 GLY B O 1
ATOM 3366 N N . LEU B 1 147 ? -2.654 -1.807 10.117 1 87.25 147 LEU B N 1
ATOM 3367 C CA . LEU B 1 147 ? -1.844 -2.555 11.07 1 87.25 147 LEU B CA 1
ATOM 3368 C C . LEU B 1 147 ? -2.412 -3.951 11.289 1 87.25 147 LEU B C 1
ATOM 3370 O O . LEU B 1 147 ? -1.731 -4.828 11.828 1 87.25 147 LEU B O 1
ATOM 3374 N N . LEU B 1 148 ? -3.684 -4.051 10.867 1 83.19 148 LEU B N 1
ATOM 3375 C CA . LEU B 1 148 ? -4.383 -5.328 10.961 1 83.19 148 LEU B CA 1
ATOM 3376 C C . LEU B 1 148 ? -5.414 -5.465 9.844 1 83.19 148 LEU B C 1
ATOM 3378 O O . LEU B 1 148 ? -5.641 -4.516 9.086 1 83.19 148 LEU B O 1
ATOM 3382 N N . HIS B 1 149 ? -5.984 -6.711 9.789 1 86.44 149 HIS B N 1
ATOM 3383 C CA . HIS B 1 149 ? -6.926 -6.922 8.695 1 86.44 149 HIS B CA 1
ATOM 3384 C C . HIS B 1 149 ? -8.266 -7.426 9.211 1 86.44 149 HIS B C 1
ATOM 3386 O O . HIS B 1 149 ? -8.32 -8.18 10.188 1 86.44 149 HIS B O 1
ATOM 3392 N N . LEU B 1 150 ? -9.242 -6.891 8.547 1 80.94 150 LEU B N 1
ATOM 3393 C CA . LEU B 1 150 ? -10.594 -7.445 8.594 1 80.94 150 LEU B CA 1
ATOM 3394 C C . LEU B 1 150 ? -11.086 -7.789 7.191 1 80.94 150 LEU B C 1
ATOM 3396 O O . LEU B 1 150 ? -10.5 -7.352 6.199 1 80.94 150 LEU B O 1
ATOM 3400 N N . ASN B 1 151 ? -12.094 -8.594 7.152 1 84.19 151 ASN B N 1
ATOM 3401 C CA . ASN B 1 151 ? -12.641 -8.938 5.844 1 84.19 151 ASN B CA 1
ATOM 3402 C C . ASN B 1 151 ? -13.477 -7.797 5.27 1 84.19 151 ASN B C 1
ATOM 3404 O O . ASN B 1 151 ? -13.984 -6.953 6.012 1 84.19 151 ASN B O 1
ATOM 3408 N N . GLY B 1 152 ? -13.57 -7.805 3.957 1 87.94 152 GLY B N 1
ATOM 3409 C CA . GLY B 1 152 ? -14.539 -6.977 3.25 1 87.94 152 GLY B CA 1
ATOM 3410 C C . GLY B 1 152 ? -14.023 -5.578 2.961 1 87.94 152 GLY B C 1
ATOM 3411 O O . GLY B 1 152 ? -14.797 -4.695 2.586 1 87.94 152 GLY B O 1
ATOM 3412 N N . MET B 1 153 ? -12.758 -5.332 3.145 1 91.31 153 MET B N 1
ATOM 3413 C CA . MET B 1 153 ? -12.203 -4.004 2.91 1 91.31 153 MET B CA 1
ATOM 3414 C C . MET B 1 153 ? -10.805 -4.094 2.312 1 91.31 153 MET B C 1
ATOM 3416 O O . MET B 1 153 ? -9.875 -3.441 2.795 1 91.31 153 MET B O 1
ATOM 3420 N N . SER B 1 154 ? -10.719 -4.801 1.281 1 93.38 154 SER B N 1
ATOM 3421 C CA . SER B 1 154 ? -9.422 -5.184 0.734 1 93.38 154 SER B CA 1
ATOM 3422 C C . SER B 1 154 ? -8.664 -3.967 0.211 1 93.38 154 SER B C 1
ATOM 3424 O O . SER B 1 154 ? -7.5 -3.762 0.55 1 93.38 154 SER B O 1
ATOM 3426 N N . ALA B 1 155 ? -9.344 -3.154 -0.615 1 94.81 155 ALA B N 1
ATOM 3427 C CA . ALA B 1 155 ? -8.68 -1.99 -1.191 1 94.81 155 ALA B CA 1
ATOM 3428 C C . ALA B 1 155 ? -8.312 -0.979 -0.111 1 94.81 155 ALA B C 1
ATOM 3430 O O . ALA B 1 155 ? -7.242 -0.362 -0.167 1 94.81 155 ALA B O 1
ATOM 3431 N N . TYR B 1 156 ? -9.18 -0.814 0.819 1 94.31 156 TYR B N 1
ATOM 3432 C CA . TYR B 1 156 ? -8.922 0.108 1.92 1 94.31 156 TYR B CA 1
ATOM 3433 C C . TYR B 1 156 ? -7.734 -0.355 2.754 1 94.31 156 TYR B C 1
ATOM 3435 O O . TYR B 1 156 ? -6.812 0.421 3.016 1 94.31 156 TYR B O 1
ATOM 3443 N N . HIS B 1 157 ? -7.699 -1.635 3.15 1 94.56 157 HIS B N 1
ATOM 3444 C CA . HIS B 1 157 ? -6.562 -2.18 3.883 1 94.56 157 HIS B CA 1
ATOM 3445 C C . HIS B 1 157 ? -5.266 -2.014 3.096 1 94.56 157 HIS B C 1
ATOM 3447 O O . HIS B 1 157 ? -4.25 -1.591 3.65 1 94.56 157 HIS B O 1
ATOM 3453 N N . THR B 1 158 ? -5.32 -2.357 1.846 1 96.56 158 THR B N 1
ATOM 3454 C CA . THR B 1 158 ? -4.16 -2.213 0.975 1 96.56 158 THR B CA 1
ATOM 3455 C C . THR B 1 158 ? -3.611 -0.791 1.035 1 96.56 158 THR B C 1
ATOM 3457 O O . THR B 1 158 ? -2.412 -0.59 1.234 1 96.56 158 THR B O 1
ATOM 3460 N N . SER B 1 159 ? -4.473 0.189 0.937 1 97.06 159 SER B N 1
ATOM 3461 C CA . SER B 1 159 ? -4.078 1.593 0.913 1 97.06 159 SER B CA 1
ATOM 3462 C C . SER B 1 159 ? -3.514 2.031 2.26 1 97.06 159 SER B C 1
ATOM 3464 O O . SER B 1 159 ? -2.543 2.791 2.316 1 97.06 159 SER B O 1
ATOM 3466 N N . LYS B 1 160 ? -4.121 1.599 3.275 1 96.5 160 LYS B N 1
ATOM 3467 C CA . LYS B 1 160 ? -3.705 2.059 4.598 1 96.5 160 LYS B CA 1
ATOM 3468 C C . LYS B 1 160 ? -2.41 1.381 5.035 1 96.5 160 LYS B C 1
ATOM 3470 O O . LYS B 1 160 ? -1.591 1.984 5.73 1 96.5 160 LYS B O 1
ATOM 3475 N N . PHE B 1 161 ? -2.186 0.129 4.633 1 96.38 161 PHE B N 1
ATOM 3476 C CA . PHE B 1 161 ? -0.874 -0.482 4.812 1 96.38 161 PHE B CA 1
ATOM 3477 C C . PHE B 1 161 ? 0.192 0.287 4.043 1 96.38 161 PHE B C 1
ATOM 3479 O O . PHE B 1 161 ? 1.288 0.522 4.555 1 96.38 161 PHE B O 1
ATOM 3486 N N . ALA B 1 162 ? -0.151 0.628 2.863 1 97.5 162 ALA B N 1
ATOM 3487 C CA . ALA B 1 162 ? 0.758 1.437 2.055 1 97.5 162 ALA B CA 1
ATOM 3488 C C . ALA B 1 162 ? 1.104 2.744 2.762 1 97.5 162 ALA B C 1
ATOM 3490 O O . ALA B 1 162 ? 2.266 3.162 2.775 1 97.5 162 ALA B O 1
ATOM 3491 N N . ALA B 1 163 ? 0.105 3.377 3.344 1 97.81 163 ALA B N 1
ATOM 3492 C CA . ALA B 1 163 ? 0.296 4.648 4.031 1 97.81 163 ALA B CA 1
ATOM 3493 C C . ALA B 1 163 ? 1.254 4.5 5.211 1 97.81 163 ALA B C 1
ATOM 3495 O O . ALA B 1 163 ? 2.109 5.355 5.438 1 97.81 163 ALA B O 1
ATOM 3496 N N . VAL B 1 164 ? 1.089 3.43 5.957 1 97.25 164 VAL B N 1
ATOM 3497 C CA . VAL B 1 164 ? 1.978 3.178 7.086 1 97.25 164 VAL B CA 1
ATOM 3498 C C . VAL B 1 164 ? 3.402 2.949 6.582 1 97.25 164 VAL B C 1
ATOM 3500 O O . VAL B 1 164 ? 4.352 3.549 7.098 1 97.25 164 VAL B O 1
ATOM 3503 N N . GLY B 1 165 ? 3.562 2.084 5.562 1 96.5 165 GLY B N 1
ATOM 3504 C CA . GLY B 1 165 ? 4.879 1.834 4.996 1 96.5 165 GLY B CA 1
ATOM 3505 C C . GLY B 1 165 ? 5.543 3.088 4.457 1 96.5 165 GLY B C 1
ATOM 3506 O O . GLY B 1 165 ? 6.734 3.307 4.676 1 96.5 165 GLY B O 1
ATOM 3507 N N . LEU B 1 166 ? 4.77 3.895 3.787 1 97.31 166 LEU B N 1
ATOM 3508 C CA . LEU B 1 166 ? 5.246 5.164 3.256 1 97.31 166 LEU B CA 1
ATOM 3509 C C . LEU B 1 166 ? 5.746 6.07 4.379 1 97.31 166 LEU B C 1
ATOM 3511 O O . LEU B 1 166 ? 6.816 6.672 4.266 1 97.31 166 LEU B O 1
ATOM 3515 N N . SER B 1 167 ? 5 6.145 5.438 1 97.81 167 SER B N 1
ATOM 3516 C CA . SER B 1 167 ? 5.34 7.008 6.562 1 97.81 167 SER B CA 1
ATOM 3517 C C . SER B 1 167 ? 6.641 6.566 7.223 1 97.81 167 SER B C 1
ATOM 3519 O O . SER B 1 167 ? 7.516 7.387 7.492 1 97.81 167 SER B O 1
ATOM 3521 N N . GLU B 1 168 ? 6.758 5.301 7.496 1 96.44 168 GLU B N 1
ATOM 3522 C CA . GLU B 1 168 ? 7.953 4.773 8.141 1 96.44 168 GLU B CA 1
ATOM 3523 C C . GLU B 1 168 ? 9.195 5.012 7.289 1 96.44 168 GLU B C 1
ATOM 3525 O O . GLU B 1 168 ? 10.227 5.461 7.793 1 96.44 168 GLU B O 1
ATOM 3530 N N . SER B 1 169 ? 9.086 4.688 6.047 1 95.44 169 SER B N 1
ATOM 3531 C CA . SER B 1 169 ? 10.227 4.836 5.148 1 95.44 169 SER B CA 1
ATOM 3532 C C . SER B 1 169 ? 10.633 6.297 5.004 1 95.44 169 SER B C 1
ATOM 3534 O O . SER B 1 169 ? 11.82 6.621 5.016 1 95.44 169 SER B O 1
ATOM 3536 N N . THR B 1 170 ? 9.68 7.156 4.848 1 97.19 170 THR B N 1
ATOM 3537 C CA . THR B 1 170 ? 9.953 8.578 4.711 1 97.19 170 THR B CA 1
ATOM 3538 C C . THR B 1 170 ? 10.656 9.117 5.957 1 97.19 170 THR B C 1
ATOM 3540 O O . THR B 1 170 ? 11.602 9.898 5.855 1 97.19 170 THR B O 1
ATOM 3543 N N . TYR B 1 171 ? 10.164 8.719 7.09 1 97.62 171 TYR B N 1
ATOM 3544 C CA . TYR B 1 171 ? 10.758 9.219 8.328 1 97.62 171 TYR B CA 1
ATOM 3545 C C . TYR B 1 171 ? 12.211 8.789 8.453 1 97.62 171 TYR B C 1
ATOM 3547 O O . TYR B 1 171 ? 13.055 9.562 8.914 1 97.62 171 TYR B O 1
ATOM 3555 N N . LEU B 1 172 ? 12.508 7.547 8.07 1 95.62 172 LEU B N 1
ATOM 3556 C CA . LEU B 1 172 ? 13.898 7.09 8.07 1 95.62 172 LEU B CA 1
ATOM 3557 C C . LEU B 1 172 ? 14.75 7.938 7.137 1 95.62 172 LEU B C 1
ATOM 3559 O O . LEU B 1 172 ? 15.867 8.32 7.484 1 95.62 172 LEU B O 1
ATOM 3563 N N . ASP B 1 173 ? 14.234 8.25 6.012 1 95.69 173 ASP B N 1
ATOM 3564 C CA . ASP B 1 173 ? 14.961 9.094 5.062 1 95.69 173 ASP B CA 1
ATOM 3565 C C . ASP B 1 173 ? 15.172 10.5 5.625 1 95.69 173 ASP B C 1
ATOM 3567 O O . ASP B 1 173 ? 16.234 11.094 5.438 1 95.69 173 ASP B O 1
ATOM 3571 N N . LEU B 1 174 ? 14.156 11.008 6.262 1 96.94 174 LEU B N 1
ATOM 3572 C CA . LEU B 1 174 ? 14.258 12.328 6.863 1 96.94 174 LEU B CA 1
ATOM 3573 C C . LEU B 1 174 ? 15.344 12.359 7.93 1 96.94 174 LEU B C 1
ATOM 3575 O O . LEU B 1 174 ? 16.078 13.344 8.047 1 96.94 174 LEU B O 1
ATOM 3579 N N . GLN B 1 175 ? 15.453 11.289 8.695 1 96.19 175 GLN B N 1
ATOM 3580 C CA . GLN B 1 175 ? 16.484 11.211 9.734 1 96.19 175 GLN B CA 1
ATOM 3581 C C . GLN B 1 175 ? 17.875 11.336 9.141 1 96.19 175 GLN B C 1
ATOM 3583 O O . GLN B 1 175 ? 18.812 11.789 9.812 1 96.19 175 GLN B O 1
ATOM 3588 N N . CYS B 1 176 ? 17.969 10.945 7.879 1 94.31 176 CYS B N 1
ATOM 3589 C CA . CYS B 1 176 ? 19.25 11.047 7.195 1 94.31 176 CYS B CA 1
ATOM 3590 C C . CYS B 1 176 ? 19.516 12.469 6.734 1 94.31 176 CYS B C 1
ATOM 3592 O O . CYS B 1 176 ? 20.641 12.812 6.363 1 94.31 176 CYS B O 1
ATOM 3594 N N . GLU B 1 177 ? 18.5 13.32 6.816 1 95.06 177 GLU B N 1
ATOM 3595 C CA . GLU B 1 177 ? 18.609 14.672 6.273 1 95.06 177 GLU B CA 1
ATOM 3596 C C . GLU B 1 177 ? 18.594 15.719 7.387 1 95.06 177 GLU B C 1
ATOM 3598 O O . GLU B 1 177 ? 19.25 16.75 7.281 1 95.06 177 GLU B O 1
ATOM 3603 N N . THR B 1 178 ? 17.797 15.453 8.422 1 96.88 178 THR B N 1
ATOM 3604 C CA . THR B 1 178 ? 17.609 16.453 9.461 1 96.88 178 THR B CA 1
ATOM 3605 C C . THR B 1 178 ? 17.016 15.828 10.719 1 96.88 178 THR B C 1
ATOM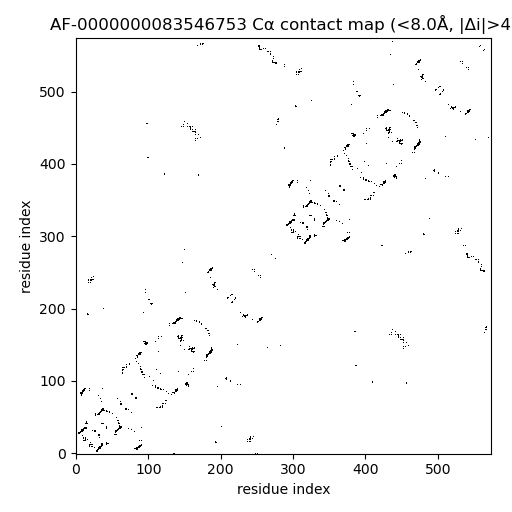 3607 O O . THR B 1 178 ? 16.438 14.742 10.664 1 96.88 178 THR B O 1
ATOM 3610 N N . ASP B 1 179 ? 17.156 16.453 11.789 1 95.38 179 ASP B N 1
ATOM 3611 C CA . ASP B 1 179 ? 16.5 16.047 13.031 1 95.38 179 ASP B CA 1
ATOM 3612 C C . ASP B 1 179 ? 15.367 17 13.391 1 95.38 179 ASP B C 1
ATOM 3614 O O . ASP B 1 179 ? 14.719 16.828 14.43 1 95.38 179 ASP B O 1
ATOM 3618 N N . LYS B 1 180 ? 15.062 17.922 12.484 1 97.5 180 LYS B N 1
ATOM 3619 C CA . LYS B 1 180 ? 14.102 18.969 12.805 1 97.5 180 LYS B CA 1
ATOM 3620 C C . LYS B 1 180 ? 12.703 18.609 12.305 1 97.5 180 LYS B C 1
ATOM 3622 O O . LYS B 1 180 ? 11.711 19.188 12.766 1 97.5 180 LYS B O 1
ATOM 3627 N N . ILE B 1 181 ? 12.648 17.781 11.367 1 98.19 181 ILE B N 1
ATOM 3628 C CA . ILE B 1 181 ? 11.344 17.359 10.859 1 98.19 181 ILE B CA 1
ATOM 3629 C C . ILE B 1 181 ? 10.984 15.992 11.445 1 98.19 181 ILE B C 1
ATOM 3631 O O . ILE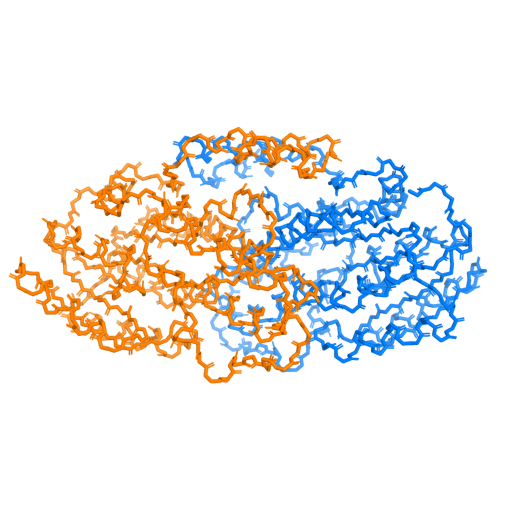 B 1 181 ? 11.633 14.984 11.141 1 98.19 181 ILE B O 1
ATOM 3635 N N . LYS B 1 182 ? 9.984 15.992 12.297 1 98.31 182 LYS B N 1
ATOM 3636 C CA . LYS B 1 182 ? 9.469 14.758 12.875 1 98.31 182 LYS B CA 1
ATOM 3637 C C . LYS B 1 182 ? 8.211 14.297 12.141 1 98.31 182 LYS B C 1
ATOM 3639 O O . LYS B 1 182 ? 7.641 15.039 11.344 1 98.31 182 LYS B O 1
ATOM 3644 N N . MET B 1 183 ? 7.891 13.047 12.414 1 98.19 183 MET B N 1
ATOM 3645 C CA . MET B 1 183 ? 6.738 12.484 11.719 1 98.19 183 MET B CA 1
ATOM 3646 C C . MET B 1 183 ? 5.945 11.555 12.625 1 98.19 183 MET B C 1
ATOM 3648 O O . MET B 1 183 ? 6.516 10.914 13.516 1 98.19 183 MET B O 1
ATOM 3652 N N . SER B 1 184 ? 4.66 11.539 12.391 1 98.56 184 SER B N 1
ATOM 3653 C CA . SER B 1 184 ? 3.764 10.57 13.008 1 98.56 184 SER B CA 1
ATOM 3654 C C . SER B 1 184 ? 2.842 9.938 11.977 1 98.56 184 SER B C 1
ATOM 3656 O O . SER B 1 184 ? 2.553 10.539 10.938 1 98.56 184 SER B O 1
ATOM 3658 N N . VAL B 1 185 ? 2.514 8.719 12.234 1 98.25 185 VAL B N 1
ATOM 3659 C CA . VAL B 1 185 ? 1.43 8.07 11.508 1 98.25 185 VAL B CA 1
ATOM 3660 C C . VAL B 1 185 ? 0.261 7.797 12.453 1 98.25 185 VAL B C 1
ATOM 3662 O O . VAL B 1 185 ? 0.423 7.121 13.469 1 98.25 185 VAL B O 1
ATOM 3665 N N . PHE B 1 186 ? -0.896 8.445 12.148 1 98.19 186 PHE B N 1
ATOM 3666 C CA . PHE B 1 186 ? -2.107 8.312 12.945 1 98.19 186 PHE B CA 1
ATOM 3667 C C . PHE B 1 186 ? -2.936 7.125 12.484 1 98.19 186 PHE B C 1
ATOM 3669 O O . PHE B 1 186 ? -3.395 7.086 11.344 1 98.19 186 PHE B O 1
ATOM 3676 N N . CYS B 1 187 ? -3.119 6.152 13.352 1 96.5 187 CYS B N 1
ATOM 3677 C CA . CYS B 1 187 ? -3.803 4.902 13.031 1 96.5 187 CYS B CA 1
ATOM 3678 C C . CYS B 1 187 ? -5.012 4.695 13.938 1 96.5 187 CYS B C 1
ATOM 3680 O O . CYS B 1 187 ? -5.023 3.785 14.766 1 96.5 187 CYS B O 1
ATOM 3682 N N . PRO B 1 188 ? -6.047 5.414 13.648 1 93.94 188 PRO B N 1
ATOM 3683 C CA . PRO B 1 188 ? -7.238 5.285 14.484 1 93.94 188 PRO B CA 1
ATOM 3684 C C . PRO B 1 188 ? -8.062 4.039 14.156 1 93.94 188 PRO B C 1
ATOM 3686 O O . PRO B 1 188 ? -8.008 3.541 13.031 1 93.94 188 PRO B O 1
ATOM 3689 N N . GLY B 1 189 ? -8.742 3.559 15.188 1 91.44 189 GLY B N 1
ATOM 3690 C CA . GLY B 1 189 ? -9.836 2.641 14.914 1 91.44 189 GLY B CA 1
ATOM 3691 C C . GLY B 1 189 ? -11.07 3.332 14.359 1 91.44 189 GLY B C 1
ATOM 3692 O O . GLY B 1 189 ? -10.961 4.234 13.523 1 91.44 189 GLY B O 1
ATOM 3693 N N . PHE B 1 190 ? -12.18 2.859 14.742 1 87.31 190 PHE B N 1
ATOM 3694 C CA . PHE B 1 190 ? -13.414 3.461 14.242 1 87.31 190 PHE B CA 1
ATOM 3695 C C . PHE B 1 190 ? -13.727 4.75 14.992 1 87.31 190 PHE B C 1
ATOM 3697 O O . PHE B 1 190 ? -13.844 4.746 16.219 1 87.31 190 PHE B O 1
ATOM 3704 N N . ILE B 1 191 ? -13.711 5.816 14.258 1 88.5 191 ILE B N 1
ATOM 3705 C CA . ILE B 1 191 ? -14.055 7.133 14.773 1 88.5 191 ILE B CA 1
ATOM 3706 C C . ILE B 1 191 ? -15.32 7.645 14.094 1 88.5 191 ILE B C 1
ATOM 3708 O O . ILE B 1 191 ? -15.508 7.457 12.891 1 88.5 191 ILE B O 1
ATOM 3712 N N . GLN B 1 192 ? -16.125 8.281 14.844 1 87.19 192 GLN B N 1
ATOM 3713 C CA . GLN B 1 192 ? -17.344 8.844 14.273 1 87.19 192 GLN B CA 1
ATOM 3714 C C . GLN B 1 192 ? -17.031 10.023 13.359 1 87.19 192 GLN B C 1
ATOM 3716 O O . GLN B 1 192 ? -16.656 11.102 13.828 1 87.19 192 GLN B O 1
ATOM 3721 N N . THR B 1 193 ? -17.109 9.758 12.07 1 88.56 193 THR B N 1
ATOM 3722 C CA . THR B 1 193 ? -16.875 10.758 11.039 1 88.56 193 THR B CA 1
ATOM 3723 C C . THR B 1 193 ? -17.875 10.602 9.891 1 88.56 193 THR B C 1
ATOM 3725 O O . THR B 1 193 ? -18.781 9.773 9.969 1 88.56 193 THR B O 1
ATOM 3728 N N . ASP B 1 194 ? -17.703 11.445 8.984 1 84.25 194 ASP B N 1
ATOM 3729 C CA . ASP B 1 194 ? -18.516 11.359 7.777 1 84.25 194 ASP B CA 1
ATOM 3730 C C . ASP B 1 194 ? -17.844 10.508 6.707 1 84.25 194 ASP B C 1
ATOM 3732 O O . ASP B 1 194 ? -18.188 10.586 5.531 1 84.25 194 ASP B O 1
ATOM 3736 N N . LEU B 1 195 ? -16.922 9.711 7.094 1 81.12 195 LEU B N 1
ATOM 3737 C CA . LEU B 1 195 ? -16.125 8.914 6.164 1 81.12 195 LEU B CA 1
ATOM 3738 C C . LEU B 1 195 ? -17 7.91 5.422 1 81.12 195 LEU B C 1
ATOM 3740 O O . LEU B 1 195 ? -16.734 7.578 4.266 1 81.12 195 LEU B O 1
ATOM 3744 N N . ASP B 1 196 ? -18.062 7.465 6.035 1 85.44 196 ASP B N 1
ATOM 3745 C CA . ASP B 1 196 ? -18.969 6.48 5.434 1 85.44 196 ASP B CA 1
ATOM 3746 C C . ASP B 1 196 ? -19.719 7.074 4.25 1 85.44 196 ASP B C 1
ATOM 3748 O O . ASP B 1 196 ? -20.312 6.344 3.457 1 85.44 196 ASP B O 1
ATOM 3752 N N . ASN B 1 197 ? -19.641 8.367 4.09 1 86.56 197 ASN B N 1
ATOM 3753 C CA . ASN B 1 197 ? -20.359 9.039 3.008 1 86.56 197 ASN B CA 1
ATOM 3754 C C . ASN B 1 197 ? -19.391 9.562 1.945 1 86.56 197 ASN B C 1
ATOM 3756 O O . ASN B 1 197 ? -19.75 10.438 1.151 1 86.56 197 ASN B O 1
ATOM 3760 N N . CYS B 1 198 ? -18.266 9.039 1.887 1 85.69 198 CYS B N 1
ATOM 3761 C CA . CYS B 1 198 ? -17.234 9.57 0.998 1 85.69 198 CYS B CA 1
ATOM 3762 C C . CYS B 1 198 ? -17.641 9.406 -0.462 1 85.69 198 CYS B C 1
ATOM 3764 O O . CYS B 1 198 ? -17.156 10.133 -1.329 1 85.69 198 CYS B O 1
ATOM 3766 N N . GLU B 1 199 ? -18.562 8.555 -0.778 1 89 199 GLU B N 1
ATOM 3767 C CA . GLU B 1 199 ? -19 8.312 -2.148 1 89 199 GLU B CA 1
ATOM 3768 C C . GLU B 1 199 ? -19.547 9.586 -2.779 1 89 199 GLU B C 1
ATOM 3770 O O . GLU B 1 199 ? -19.5 9.758 -4 1 89 199 GLU B O 1
ATOM 3775 N N . ARG B 1 200 ? -20.031 10.477 -1.953 1 87.25 200 ARG B N 1
ATOM 3776 C CA . ARG B 1 200 ? -20.609 11.727 -2.428 1 87.25 200 ARG B CA 1
ATOM 3777 C C . ARG B 1 200 ? -19.562 12.586 -3.119 1 87.25 200 ARG B C 1
ATOM 3779 O O . ARG B 1 200 ? -19.906 13.492 -3.887 1 87.25 200 ARG B O 1
ATOM 3786 N N . HIS B 1 201 ? -18.266 12.297 -2.873 1 89.25 201 HIS B N 1
ATOM 3787 C CA . HIS B 1 201 ? -17.203 13.141 -3.389 1 89.25 201 HIS B CA 1
ATOM 3788 C C . HIS B 1 201 ? -16.359 12.391 -4.43 1 89.25 201 HIS B C 1
ATOM 3790 O O . HIS B 1 201 ? -15.305 12.867 -4.832 1 89.25 201 HIS B O 1
ATOM 3796 N N . ARG B 1 202 ? -16.844 11.227 -4.797 1 92.5 202 ARG B N 1
ATOM 3797 C CA . ARG B 1 202 ? -16.125 10.477 -5.828 1 92.5 202 ARG B CA 1
ATOM 3798 C C . ARG B 1 202 ? -16.078 11.258 -7.137 1 92.5 202 ARG B C 1
ATOM 3800 O O . ARG B 1 202 ? -17.125 11.617 -7.688 1 92.5 202 ARG B O 1
ATOM 3807 N N . PRO B 1 203 ? -14.906 11.516 -7.586 1 93.19 203 PRO B N 1
ATOM 3808 C CA . PRO B 1 203 ? -14.828 12.211 -8.875 1 93.19 203 PRO B CA 1
ATOM 3809 C C . PRO B 1 203 ? -15.438 11.398 -10.016 1 93.19 203 PRO B C 1
ATOM 3811 O O . PRO B 1 203 ? -15.344 10.164 -10.023 1 93.19 203 PRO B O 1
ATOM 3814 N N . ASP B 1 204 ? -15.898 12.055 -11.062 1 93.44 204 ASP B N 1
ATOM 3815 C CA . ASP B 1 204 ? -16.578 11.422 -12.195 1 93.44 204 ASP B CA 1
ATOM 3816 C C . ASP B 1 204 ? -15.664 10.414 -12.891 1 93.44 204 ASP B C 1
ATOM 3818 O O . ASP B 1 204 ? -16.125 9.375 -13.359 1 93.44 204 ASP B O 1
ATOM 3822 N N . ILE B 1 205 ? -14.438 10.703 -12.914 1 92.81 205 ILE B N 1
ATOM 3823 C CA . ILE B 1 205 ? -13.5 9.867 -13.656 1 92.81 205 ILE B CA 1
ATOM 3824 C C . ILE B 1 205 ? -13.375 8.508 -12.969 1 92.81 205 ILE B C 1
ATOM 3826 O O . ILE B 1 205 ? -12.93 7.539 -13.586 1 92.81 205 ILE B O 1
ATOM 3830 N N . TYR B 1 206 ? -13.805 8.414 -11.719 1 94.94 206 TYR B N 1
ATOM 3831 C CA . TYR B 1 206 ? -13.695 7.168 -10.977 1 94.94 206 TYR B CA 1
ATOM 3832 C C . TYR B 1 206 ? -15.07 6.582 -10.688 1 94.94 206 TYR B C 1
ATOM 3834 O O . TYR B 1 206 ? -15.219 5.723 -9.812 1 94.94 206 TYR B O 1
ATOM 3842 N N . LYS B 1 207 ? -16.078 7.059 -11.344 1 93.69 207 LYS B N 1
ATOM 3843 C CA . LYS B 1 207 ? -17.438 6.531 -11.156 1 93.69 207 LYS B CA 1
ATOM 3844 C C . LYS B 1 207 ? -17.5 5.047 -11.5 1 93.69 207 LYS B C 1
ATOM 3846 O O . LYS B 1 207 ? -16.859 4.594 -12.453 1 93.69 207 LYS B O 1
ATOM 3851 N N . ASN B 1 208 ? -18.266 4.383 -10.734 1 91.94 208 ASN B N 1
ATOM 3852 C CA . ASN B 1 208 ? -18.453 2.957 -10.977 1 91.94 208 ASN B CA 1
ATOM 3853 C C . ASN B 1 208 ? -19.656 2.693 -11.883 1 91.94 208 ASN B C 1
ATOM 3855 O O . ASN B 1 208 ? -20.641 3.428 -11.844 1 91.94 208 ASN B O 1
ATOM 3859 N N . ASP B 1 209 ? -19.469 1.682 -12.672 1 91.25 209 ASP B N 1
ATOM 3860 C CA . ASP B 1 209 ? -20.641 1.155 -13.352 1 91.25 209 ASP B CA 1
ATOM 3861 C C . ASP B 1 209 ? -21.516 0.339 -12.406 1 91.25 209 ASP B C 1
ATOM 3863 O O . ASP B 1 209 ? -21.281 -0.854 -12.203 1 91.25 209 ASP B O 1
ATOM 3867 N N . MET B 1 210 ? -22.531 0.928 -11.961 1 91.38 210 MET B N 1
ATOM 3868 C CA . MET B 1 210 ? -23.359 0.353 -10.906 1 91.38 210 MET B CA 1
ATOM 3869 C C . MET B 1 210 ? -24.172 -0.821 -11.43 1 91.38 210 MET B C 1
ATOM 3871 O O . MET B 1 210 ? -24.797 -1.55 -10.656 1 91.38 210 MET B O 1
ATOM 3875 N N . SER B 1 211 ? -24.141 -1.074 -12.75 1 92.25 211 SER B N 1
ATOM 3876 C CA . SER B 1 211 ? -24.844 -2.207 -13.328 1 92.25 211 SER B CA 1
ATOM 3877 C C . SER B 1 211 ? -24.062 -3.5 -13.18 1 92.25 211 SER B C 1
ATOM 3879 O O . SER B 1 211 ? -24.594 -4.59 -13.375 1 92.25 211 SER B O 1
ATOM 3881 N N . GLN B 1 212 ? -22.828 -3.377 -12.758 1 91.06 212 GLN B N 1
ATOM 3882 C CA . GLN B 1 212 ? -22.016 -4.57 -12.531 1 91.06 212 GLN B CA 1
ATOM 3883 C C . GLN B 1 212 ? -22.594 -5.426 -11.414 1 91.06 212 GLN B C 1
ATOM 3885 O O . GLN B 1 212 ? -23.141 -4.902 -10.438 1 91.06 212 GLN B O 1
ATOM 3890 N N . SER B 1 213 ? -22.406 -6.664 -11.523 1 91.81 213 SER B N 1
ATOM 3891 C CA . SER B 1 213 ? -23.062 -7.656 -10.672 1 91.81 213 SER B CA 1
ATOM 3892 C C . SER B 1 213 ? -22.75 -7.418 -9.203 1 91.81 213 SER B C 1
ATOM 3894 O O . SER B 1 213 ? -23.641 -7.543 -8.352 1 91.81 213 SER B O 1
ATOM 3896 N N . TYR B 1 214 ? -21.578 -7.051 -8.93 1 92.62 214 TYR B N 1
ATOM 3897 C CA . TYR B 1 214 ? -21.219 -6.852 -7.531 1 92.62 214 TYR B CA 1
ATOM 3898 C C . TYR B 1 214 ? -22.031 -5.727 -6.906 1 92.62 214 TYR B C 1
ATOM 3900 O O . TYR B 1 214 ? -22.578 -5.883 -5.812 1 92.62 214 TYR B O 1
ATOM 3908 N N . TYR B 1 215 ? -22.234 -4.676 -7.586 1 93.56 215 TYR B N 1
ATOM 3909 C CA . TYR B 1 215 ? -22.844 -3.48 -7.027 1 93.56 215 TYR B CA 1
ATOM 3910 C C . TYR B 1 215 ? -24.359 -3.627 -6.961 1 93.56 215 TYR B C 1
ATOM 3912 O O . TYR B 1 215 ? -25.047 -2.801 -6.352 1 93.56 215 TYR B O 1
ATOM 3920 N N . GLN B 1 216 ? -24.859 -4.715 -7.539 1 94.06 216 GLN B N 1
ATOM 3921 C CA . GLN B 1 216 ? -26.281 -5.066 -7.449 1 94.06 216 GLN B CA 1
ATOM 3922 C C . GLN B 1 216 ? -26.5 -6.184 -6.434 1 94.06 216 GLN B C 1
ATOM 3924 O O . GLN B 1 216 ? -27.641 -6.594 -6.199 1 94.06 216 GLN B O 1
ATOM 3929 N N . SER B 1 217 ? -25.5 -6.633 -5.836 1 94.25 217 SER B N 1
ATOM 3930 C CA . SER B 1 217 ? -25.562 -7.832 -5.012 1 94.25 217 SER B CA 1
ATOM 3931 C C . SER B 1 217 ? -25.938 -7.496 -3.576 1 94.25 217 SER B C 1
ATOM 3933 O O . SER B 1 217 ? -25.797 -6.355 -3.139 1 94.25 217 SER B O 1
ATOM 3935 N N . ASP B 1 218 ? -26.344 -8.531 -2.83 1 93.81 218 ASP B N 1
ATOM 3936 C CA . ASP B 1 218 ? -26.609 -8.398 -1.401 1 93.81 218 ASP B CA 1
ATOM 3937 C C . ASP B 1 218 ? -25.312 -8.18 -0.623 1 93.81 218 ASP B C 1
ATOM 3939 O O . ASP B 1 218 ? -25.297 -7.473 0.385 1 93.81 218 ASP B O 1
ATOM 3943 N N . LEU B 1 219 ? -24.375 -8.766 -1.159 1 91.75 219 LEU B N 1
ATOM 3944 C CA . LEU B 1 219 ? -23.078 -8.609 -0.506 1 91.75 219 LEU B CA 1
ATOM 3945 C C . LEU B 1 219 ? -22.656 -7.141 -0.468 1 91.75 219 LEU B C 1
ATOM 3947 O O . LEU B 1 219 ? -22.203 -6.648 0.564 1 91.75 219 LEU B O 1
ATOM 3951 N N . TYR B 1 220 ? -22.766 -6.5 -1.577 1 91.94 220 TYR B N 1
ATOM 3952 C CA . TYR B 1 220 ? -22.422 -5.086 -1.647 1 91.94 220 TYR B CA 1
ATOM 3953 C C . TYR B 1 220 ? -23.25 -4.277 -0.648 1 91.94 220 TYR B C 1
ATOM 3955 O O . TYR B 1 220 ? -22.703 -3.438 0.075 1 91.94 220 TYR B O 1
ATOM 3963 N N . LYS B 1 221 ? -24.547 -4.535 -0.573 1 92.56 221 LYS B N 1
ATOM 3964 C CA . LYS B 1 221 ? -25.438 -3.834 0.348 1 92.56 221 LYS B CA 1
ATOM 3965 C C . LYS B 1 221 ? -25.031 -4.082 1.799 1 92.56 221 LYS B C 1
ATOM 3967 O O . LYS B 1 221 ? -25.031 -3.158 2.617 1 92.56 221 LYS B O 1
ATOM 3972 N N . GLU B 1 222 ? -24.688 -5.262 2.027 1 91.88 222 GLU B N 1
ATOM 3973 C CA . GLU B 1 222 ? -24.281 -5.633 3.379 1 91.88 222 GLU B CA 1
ATOM 3974 C C . GLU B 1 222 ? -22.984 -4.938 3.773 1 91.88 222 GLU B C 1
ATOM 3976 O O . GLU B 1 222 ? -22.844 -4.453 4.902 1 91.88 222 GLU B O 1
ATOM 3981 N N . GLU B 1 223 ? -22.094 -4.973 2.893 1 88.62 223 GLU B N 1
ATOM 3982 C CA . GLU B 1 223 ? -20.812 -4.324 3.164 1 88.62 223 GLU B CA 1
ATOM 3983 C C . GLU B 1 223 ? -20.984 -2.826 3.389 1 88.62 223 GLU B C 1
ATOM 3985 O O . GLU B 1 223 ? -20.359 -2.246 4.266 1 88.62 223 GLU B O 1
ATOM 3990 N N . GLU B 1 224 ? -21.797 -2.188 2.633 1 88.25 224 GLU B N 1
ATOM 3991 C CA . GLU B 1 224 ? -22.062 -0.762 2.785 1 88.25 224 GLU B CA 1
ATOM 3992 C C . GLU B 1 224 ? -22.734 -0.468 4.129 1 88.25 224 GLU B C 1
ATOM 3994 O O . GLU B 1 224 ? -22.391 0.521 4.785 1 88.25 224 GLU B O 1
ATOM 3999 N N . GLN B 1 225 ? -23.641 -1.326 4.504 1 89.44 225 GLN B N 1
ATOM 4000 C CA . GLN B 1 225 ? -24.312 -1.152 5.789 1 89.44 225 GLN B CA 1
ATOM 4001 C C . GLN B 1 225 ? -23.328 -1.314 6.945 1 89.44 225 GLN B C 1
ATOM 4003 O O . GLN B 1 225 ? -23.391 -0.575 7.93 1 89.44 225 GLN B O 1
ATOM 4008 N N . LYS B 1 226 ? -22.516 -2.295 6.816 1 86.88 226 LYS B N 1
ATOM 4009 C CA . LYS B 1 226 ? -21.5 -2.527 7.844 1 86.88 226 LYS B CA 1
ATOM 4010 C C . LYS B 1 226 ? -20.578 -1.324 7.984 1 86.88 226 LYS B C 1
ATOM 4012 O O . LYS B 1 226 ? -20.234 -0.927 9.102 1 86.88 226 LYS B O 1
ATOM 4017 N N . LYS B 1 227 ? -20.188 -0.839 6.859 1 86.06 227 LYS B N 1
ATOM 4018 C CA . LYS B 1 227 ? -19.344 0.353 6.832 1 86.06 227 LYS B CA 1
ATOM 4019 C C . LYS B 1 227 ? -19.984 1.501 7.602 1 86.06 227 LYS B C 1
ATOM 4021 O O . LYS B 1 227 ? -19.344 2.139 8.438 1 86.06 227 LYS B O 1
ATOM 4026 N N . HIS B 1 228 ? -21.234 1.764 7.406 1 88 228 HIS B N 1
ATOM 4027 C CA . HIS B 1 228 ? -21.969 2.818 8.102 1 88 228 HIS B CA 1
ATOM 4028 C C . HIS B 1 228 ? -22.062 2.529 9.594 1 88 228 HIS B C 1
ATOM 4030 O O . HIS B 1 228 ? -21.844 3.418 10.422 1 88 228 HIS B O 1
ATOM 4036 N N . LYS B 1 229 ? -22.344 1.278 9.875 1 87.62 229 LYS B N 1
ATOM 4037 C CA . LYS B 1 229 ? -22.562 0.881 11.266 1 87.62 229 LYS B CA 1
ATOM 4038 C C . LYS B 1 229 ? -21.281 1.045 12.086 1 87.62 229 LYS B C 1
ATOM 4040 O O . LYS B 1 229 ? -21.312 1.588 13.195 1 87.62 229 LYS B O 1
ATOM 4045 N N . VAL B 1 230 ? -20.156 0.657 11.523 1 84.56 230 VAL B N 1
ATOM 4046 C CA . VAL B 1 230 ? -18.922 0.649 12.289 1 84.56 230 VAL B CA 1
ATOM 4047 C C . VAL B 1 230 ? -18.422 2.078 12.477 1 84.56 230 VAL B C 1
ATOM 4049 O O . VAL B 1 230 ? -17.844 2.416 13.516 1 84.56 230 VAL B O 1
ATOM 4052 N N . ILE B 1 231 ? -18.625 2.908 11.57 1 86.5 231 ILE B N 1
ATOM 4053 C CA . ILE B 1 231 ? -18.156 4.289 11.664 1 86.5 231 ILE B CA 1
ATOM 4054 C C . ILE B 1 231 ? -19.062 5.066 12.625 1 86.5 231 ILE B C 1
ATOM 4056 O O . ILE B 1 231 ? -18.562 5.75 13.531 1 86.5 231 ILE B O 1
ATOM 4060 N N . LYS B 1 232 ? -20.344 4.93 12.508 1 86.5 232 LYS B N 1
ATOM 4061 C CA . LYS B 1 232 ? -21.281 5.637 13.375 1 86.5 232 LYS B CA 1
ATOM 4062 C C . LYS B 1 232 ? -21.172 5.156 14.812 1 86.5 232 LYS B C 1
ATOM 4064 O O . LYS B 1 232 ? -21.422 5.918 15.75 1 86.5 232 LYS B O 1
ATOM 4069 N N . GLY B 1 233 ? -20.766 3.902 14.953 1 86.44 233 GLY B N 1
ATOM 4070 C CA . GLY B 1 233 ? -20.641 3.322 16.281 1 86.44 233 GLY B CA 1
ATOM 4071 C C . GLY B 1 233 ? -19.266 3.492 16.875 1 86.44 233 GLY B C 1
ATOM 4072 O O . GLY B 1 233 ? -18.984 2.979 17.969 1 86.44 233 GLY B O 1
ATOM 4073 N N . GLY B 1 234 ? -18.406 4.227 16.25 1 88.94 234 GLY B N 1
ATOM 4074 C CA . GLY B 1 234 ? -17.016 4.367 16.688 1 88.94 234 GLY B CA 1
ATOM 4075 C C . GLY B 1 234 ? -16.859 5.359 17.828 1 88.94 234 GLY B C 1
ATOM 4076 O O . GLY B 1 234 ? -17.844 5.828 18.391 1 88.94 234 GLY B O 1
ATOM 4077 N N . MET B 1 235 ? -15.578 5.586 18.188 1 91 235 MET B N 1
ATOM 4078 C CA . MET B 1 235 ? -15.195 6.527 19.234 1 91 235 MET B CA 1
ATOM 4079 C C . MET B 1 235 ? -15.602 7.949 18.859 1 91 235 MET B C 1
ATOM 4081 O O . MET B 1 235 ? -15.477 8.352 17.703 1 91 235 MET B O 1
ATOM 4085 N N . PRO B 1 236 ? -16.094 8.68 19.828 1 92.44 236 PRO B N 1
ATOM 4086 C CA . PRO B 1 236 ? -16.391 10.086 19.547 1 92.44 236 PRO B CA 1
ATOM 4087 C C . PRO B 1 236 ? -15.164 10.875 19.094 1 92.44 236 PRO B C 1
ATOM 4089 O O . PRO B 1 236 ? -14.055 10.617 19.562 1 92.44 236 PRO B O 1
ATOM 4092 N N . ILE B 1 237 ? -15.391 11.844 18.25 1 93.81 237 ILE B N 1
ATOM 4093 C CA . ILE B 1 237 ? -14.336 12.555 17.547 1 93.81 237 ILE B CA 1
ATOM 4094 C C . ILE B 1 237 ? -13.75 13.641 18.438 1 93.81 237 ILE B C 1
ATOM 4096 O O . ILE B 1 237 ? -12.664 14.156 18.156 1 93.81 237 ILE B O 1
ATOM 4100 N N . ASP B 1 238 ? -14.297 14.016 19.547 1 91.94 238 ASP B N 1
ATOM 4101 C CA . ASP B 1 238 ? -14.055 15.227 20.328 1 91.94 238 ASP B CA 1
ATOM 4102 C C . ASP B 1 238 ? -12.641 15.234 20.891 1 91.94 238 ASP B C 1
ATOM 4104 O O . ASP B 1 238 ? -12.047 16.297 21.094 1 91.94 238 ASP B O 1
ATOM 4108 N N . THR B 1 239 ? -12.094 14.016 21.141 1 93.56 239 THR B N 1
ATOM 4109 C CA . THR B 1 239 ? -10.805 13.961 21.812 1 93.56 239 THR B CA 1
ATOM 4110 C C . THR B 1 239 ? -9.68 13.75 20.797 1 93.56 239 THR B C 1
ATOM 4112 O O . THR B 1 239 ? -8.5 13.766 21.172 1 93.56 239 THR B O 1
ATOM 4115 N N . ILE B 1 240 ? -9.984 13.617 19.547 1 95.75 240 ILE B N 1
ATOM 4116 C CA . ILE B 1 240 ? -9.016 13.148 18.562 1 95.75 240 ILE B CA 1
ATOM 4117 C C . ILE B 1 240 ? -7.953 14.219 18.328 1 95.75 240 ILE B C 1
ATOM 4119 O O . ILE B 1 240 ? -6.762 13.914 18.281 1 95.75 240 ILE B O 1
ATOM 4123 N N . GLY B 1 241 ? -8.367 15.484 18.172 1 97.5 241 GLY B N 1
ATOM 4124 C CA . GLY B 1 241 ? -7.398 16.562 18.016 1 97.5 2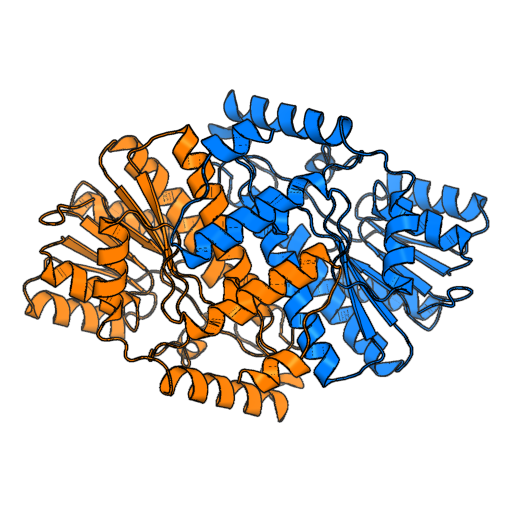41 GLY B CA 1
ATOM 4125 C C . GLY B 1 241 ? -6.367 16.609 19.125 1 97.5 241 GLY B C 1
ATOM 4126 O O . GLY B 1 241 ? -5.164 16.656 18.859 1 97.5 241 GLY B O 1
ATOM 4127 N N . ALA B 1 242 ? -6.859 16.547 20.344 1 97.25 242 ALA B N 1
ATOM 4128 C CA . ALA B 1 242 ? -5.977 16.594 21.516 1 97.25 242 ALA B CA 1
ATOM 4129 C C . ALA B 1 242 ? -5.039 15.383 21.531 1 97.25 242 ALA B C 1
ATOM 4131 O O . ALA B 1 242 ? -3.873 15.508 21.922 1 97.25 242 ALA B O 1
ATOM 4132 N N . THR B 1 243 ? -5.59 14.273 21.188 1 97.19 243 THR B N 1
ATOM 4133 C CA . THR B 1 243 ? -4.801 13.047 21.141 1 97.19 243 THR B CA 1
ATOM 4134 C C . THR B 1 243 ? -3.627 13.188 20.188 1 97.19 243 THR B C 1
ATOM 4136 O O . THR B 1 243 ? -2.498 12.82 20.516 1 97.19 243 THR B O 1
ATOM 4139 N N . ILE B 1 244 ? -3.852 13.727 19.047 1 98.12 244 ILE B N 1
ATOM 4140 C CA . ILE B 1 244 ? -2.828 13.867 18.016 1 98.12 244 ILE B CA 1
ATOM 4141 C C . ILE B 1 244 ? -1.769 14.867 18.469 1 98.12 244 ILE B C 1
ATOM 4143 O O . ILE B 1 244 ? -0.569 14.602 18.359 1 98.12 244 ILE B O 1
ATOM 4147 N N . PHE B 1 245 ? -2.148 15.992 19.031 1 98.56 245 PHE B N 1
ATOM 4148 C CA . PHE B 1 245 ? -1.188 17.016 19.438 1 98.56 245 PHE B CA 1
ATOM 4149 C C . PHE B 1 245 ? -0.37 16.562 20.641 1 98.56 245 PHE B C 1
ATOM 4151 O O . PHE B 1 245 ? 0.808 16.906 20.75 1 98.56 245 PHE B O 1
ATOM 4158 N N . LYS B 1 246 ? -1.016 15.773 21.531 1 98 246 LYS B N 1
ATOM 4159 C CA . LYS B 1 246 ? -0.23 15.18 22.609 1 98 246 LYS B CA 1
ATOM 4160 C C . LYS B 1 246 ? 0.869 14.273 22.062 1 98 246 LYS B C 1
ATOM 4162 O O . LYS B 1 246 ? 1.995 14.281 22.562 1 98 246 LYS B O 1
ATOM 4167 N N . ALA B 1 247 ? 0.512 13.516 21.078 1 97.88 247 ALA B N 1
ATOM 4168 C CA . ALA B 1 247 ? 1.494 12.641 20.453 1 97.88 247 ALA B CA 1
ATOM 4169 C C . ALA B 1 247 ? 2.611 13.453 19.797 1 97.88 247 ALA B C 1
ATOM 4171 O O . ALA B 1 247 ? 3.777 13.055 19.828 1 97.88 247 ALA B O 1
ATOM 4172 N N . ILE B 1 248 ? 2.279 14.578 19.141 1 98.25 248 ILE B N 1
ATOM 4173 C CA . ILE B 1 248 ? 3.271 15.461 18.531 1 98.25 248 ILE B CA 1
ATOM 4174 C C . ILE B 1 248 ? 4.223 15.984 19.609 1 98.25 248 ILE B C 1
ATOM 4176 O O . ILE B 1 248 ? 5.445 15.945 19.438 1 98.25 248 ILE B O 1
ATOM 4180 N N . GLU B 1 249 ? 3.658 16.391 20.75 1 98.06 249 GLU B N 1
ATOM 4181 C CA . GLU B 1 249 ? 4.453 16.906 21.859 1 98.06 249 GLU B CA 1
ATOM 4182 C C . GLU B 1 249 ? 5.402 15.828 22.391 1 98.06 249 GLU B C 1
ATOM 4184 O O . GLU B 1 249 ? 6.531 16.125 22.797 1 98.06 249 GLU B O 1
ATOM 4189 N N . GLU B 1 250 ? 4.941 14.641 22.328 1 97.44 250 GLU B N 1
ATOM 4190 C CA . GLU B 1 250 ? 5.711 13.531 22.875 1 97.44 250 GLU B CA 1
ATOM 4191 C C . GLU B 1 250 ? 6.566 12.867 21.797 1 97.44 250 GLU B C 1
ATOM 4193 O O . GLU B 1 250 ? 7.242 11.867 22.062 1 97.44 250 GLU B O 1
ATOM 4198 N N . GLU B 1 251 ? 6.48 13.328 20.594 1 96.94 251 GLU B N 1
ATOM 4199 C CA . GLU B 1 251 ? 7.23 12.836 19.453 1 96.94 251 GLU B CA 1
ATOM 4200 C C . GLU B 1 251 ? 6.973 11.352 19.219 1 96.94 251 GLU B C 1
ATOM 4202 O O . GLU B 1 251 ? 7.906 10.578 19.016 1 96.94 251 GLU B O 1
ATOM 4207 N N . LYS B 1 252 ? 5.723 11.023 19.328 1 97.62 252 LYS B N 1
ATOM 4208 C CA . LYS B 1 252 ? 5.312 9.656 19.016 1 97.62 252 LYS B CA 1
ATOM 4209 C C . LYS B 1 252 ? 5.145 9.469 17.516 1 97.62 252 LYS B C 1
ATOM 4211 O O . LYS B 1 252 ? 4.465 10.258 16.859 1 97.62 252 LYS B O 1
ATOM 4216 N N . PHE B 1 253 ? 5.758 8.43 17.047 1 98.06 253 PHE B N 1
ATOM 4217 C CA . PHE B 1 253 ? 5.586 8.133 15.633 1 98.06 253 PHE B CA 1
ATOM 4218 C C . PHE B 1 253 ? 4.238 7.457 15.383 1 98.06 253 PHE B C 1
ATOM 4220 O O . PHE B 1 253 ? 3.482 7.883 14.508 1 98.06 253 PHE B O 1
ATOM 4227 N N . TYR B 1 254 ? 3.973 6.418 16.125 1 97.62 254 TYR B N 1
ATOM 4228 C CA . TYR B 1 254 ? 2.682 5.746 16.031 1 97.62 254 TYR B CA 1
ATOM 4229 C C . TYR B 1 254 ? 1.674 6.348 17 1 97.62 254 TYR B C 1
ATOM 4231 O O . TYR B 1 254 ? 1.93 6.418 18.203 1 97.62 254 TYR B O 1
ATOM 4239 N N . ILE B 1 255 ? 0.55 6.785 16.438 1 97.62 255 ILE B N 1
ATOM 4240 C CA . ILE B 1 255 ? -0.571 7.266 17.234 1 97.62 255 ILE B CA 1
ATOM 4241 C C . ILE B 1 255 ? -1.759 6.32 17.078 1 97.62 255 ILE B C 1
ATOM 4243 O O . ILE B 1 255 ? -2.467 6.359 16.078 1 97.62 255 ILE B O 1
ATOM 4247 N N . LEU B 1 256 ? -1.96 5.492 18.031 1 95.56 256 LEU B N 1
ATOM 4248 C CA . LEU B 1 256 ? -3.078 4.555 18.031 1 95.56 256 LEU B CA 1
ATOM 4249 C C . LEU B 1 256 ? -4.148 4.984 19.031 1 95.56 256 LEU B C 1
ATOM 4251 O O . LEU B 1 256 ? -3.832 5.57 20.078 1 95.56 256 LEU B O 1
ATOM 4255 N N . THR B 1 257 ? -5.367 4.656 18.766 1 93.81 257 THR B N 1
ATOM 4256 C CA . THR B 1 257 ? -6.453 5.113 19.625 1 93.81 257 THR B CA 1
ATOM 4257 C C . THR B 1 257 ? -7.164 3.932 20.281 1 93.81 257 THR B C 1
ATOM 4259 O O . THR B 1 257 ? -7.949 4.109 21.203 1 93.81 257 THR B O 1
ATOM 4262 N N . HIS B 1 258 ? -6.949 2.693 19.812 1 92.25 258 HIS B N 1
ATOM 4263 C CA . HIS B 1 258 ? -7.719 1.525 20.234 1 92.25 258 HIS B CA 1
ATOM 4264 C C . HIS B 1 258 ? -6.797 0.393 20.688 1 92.25 258 HIS B C 1
ATOM 4266 O O . HIS B 1 258 ? -6.676 -0.622 19.984 1 92.25 258 HIS B O 1
ATOM 4272 N N . ALA B 1 259 ? -6.328 0.521 21.891 1 89.81 259 ALA B N 1
ATOM 4273 C CA . ALA B 1 259 ? -5.355 -0.427 22.422 1 89.81 259 ALA B CA 1
ATOM 4274 C C . ALA B 1 259 ? -5.941 -1.835 22.484 1 89.81 259 ALA B C 1
ATOM 4276 O O . ALA B 1 259 ? -5.203 -2.822 22.5 1 89.81 259 ALA B O 1
ATOM 4277 N N . GLU B 1 260 ? -7.262 -1.921 22.484 1 88.62 260 GLU B N 1
ATOM 4278 C CA . GLU B 1 260 ? -7.918 -3.223 22.562 1 88.62 260 GLU B CA 1
ATOM 4279 C C . GLU B 1 260 ? -7.656 -4.047 21.312 1 88.62 260 GLU B C 1
ATOM 4281 O O . GLU B 1 260 ? -7.875 -5.258 21.297 1 88.62 260 GLU B O 1
ATOM 4286 N N . LEU B 1 261 ? -7.152 -3.439 20.281 1 89.62 261 LEU B N 1
ATOM 4287 C CA . LEU B 1 261 ? -6.879 -4.145 19.031 1 89.62 261 LEU B CA 1
ATOM 4288 C C . LEU B 1 261 ? -5.43 -4.621 18.969 1 89.62 261 LEU B C 1
ATOM 4290 O O . LEU B 1 261 ? -5.047 -5.355 18.062 1 89.62 261 LEU B O 1
ATOM 4294 N N . ASN B 1 262 ? -4.633 -4.277 19.969 1 90.56 262 ASN B N 1
ATOM 4295 C CA . ASN B 1 262 ? -3.207 -4.594 19.984 1 90.56 262 ASN B CA 1
ATOM 4296 C C . ASN B 1 262 ? -2.965 -6.098 19.891 1 90.56 262 ASN B C 1
ATOM 4298 O O . ASN B 1 262 ? -2.039 -6.535 19.203 1 90.56 262 ASN B O 1
ATOM 4302 N N . PRO B 1 263 ? -3.82 -6.922 20.531 1 88.56 263 PRO B N 1
ATOM 4303 C CA . PRO B 1 263 ? -3.582 -8.367 20.422 1 88.56 263 PRO B CA 1
ATOM 4304 C C . PRO B 1 263 ? -3.688 -8.867 18.984 1 88.56 263 PRO B C 1
ATOM 4306 O O . PRO B 1 263 ? -2.945 -9.766 18.578 1 88.56 263 PRO B O 1
ATOM 4309 N N . LEU B 1 264 ? -4.539 -8.273 18.203 1 90.69 264 LEU B N 1
ATOM 4310 C CA . LEU B 1 264 ? -4.664 -8.672 16.812 1 90.69 264 LEU B CA 1
ATOM 4311 C C . LEU B 1 264 ? -3.432 -8.25 16.016 1 90.69 264 LEU B C 1
ATOM 4313 O O . LEU B 1 264 ? -2.986 -8.977 15.125 1 90.69 264 LEU B O 1
ATOM 4317 N N . ILE B 1 265 ? -2.922 -7.09 16.344 1 91.94 265 ILE B N 1
ATOM 4318 C CA . ILE B 1 265 ? -1.695 -6.617 15.703 1 91.94 265 ILE B CA 1
ATOM 4319 C C . ILE B 1 265 ? -0.54 -7.551 16.047 1 91.94 265 ILE B C 1
ATOM 4321 O O . ILE B 1 265 ? 0.264 -7.906 15.188 1 91.94 265 ILE B O 1
ATOM 4325 N N . GLY B 1 266 ? -0.508 -7.934 17.312 1 90.69 266 GLY B N 1
ATOM 4326 C CA . GLY B 1 266 ? 0.519 -8.867 17.766 1 90.69 266 GLY B CA 1
ATOM 4327 C C . GLY B 1 266 ? 0.412 -10.227 17.109 1 90.69 266 GLY B C 1
ATOM 4328 O O . GLY B 1 266 ? 1.426 -10.836 16.766 1 90.69 266 GLY B O 1
ATOM 4329 N N . LEU B 1 267 ? -0.816 -10.695 16.938 1 91.31 267 LEU B N 1
ATOM 4330 C CA . LEU B 1 267 ? -1.046 -11.992 16.312 1 91.31 267 LEU B CA 1
ATOM 4331 C C . LEU B 1 267 ? -0.544 -12.008 14.867 1 91.31 267 LEU B C 1
ATOM 4333 O O . LEU B 1 267 ? -0.049 -13.023 14.383 1 91.31 267 LEU B O 1
ATOM 4337 N N . ARG B 1 268 ? -0.688 -10.945 14.211 1 92.31 268 ARG B N 1
ATOM 4338 C CA . ARG B 1 268 ? -0.184 -10.828 12.852 1 92.31 268 ARG B CA 1
ATOM 4339 C C . ARG B 1 268 ? 1.317 -11.094 12.797 1 92.31 268 ARG B C 1
ATOM 4341 O O . ARG B 1 268 ? 1.8 -11.797 11.906 1 92.31 268 ARG B O 1
ATOM 4348 N N . VAL B 1 269 ? 2.02 -10.578 13.703 1 91.38 269 VAL B N 1
ATOM 4349 C CA . VAL B 1 269 ? 3.469 -10.734 13.75 1 91.38 269 VAL B CA 1
ATOM 4350 C C . VAL B 1 269 ? 3.824 -12.18 14.086 1 91.38 269 VAL B C 1
ATOM 4352 O O . VAL B 1 269 ? 4.762 -12.742 13.516 1 91.38 269 VAL B O 1
ATOM 4355 N N . LYS B 1 270 ? 3.07 -12.703 15.031 1 91.19 270 LYS B N 1
ATOM 4356 C CA . LYS B 1 270 ? 3.268 -14.125 15.328 1 91.19 270 LYS B CA 1
ATOM 4357 C C . LYS B 1 270 ? 3.082 -14.977 14.078 1 91.19 270 LYS B C 1
ATOM 4359 O O . LYS B 1 270 ? 3.857 -15.898 13.828 1 91.19 270 LYS B O 1
ATOM 4364 N N . ASN B 1 271 ? 2.062 -14.68 13.328 1 93.69 271 ASN B N 1
ATOM 4365 C CA . ASN B 1 271 ? 1.811 -15.398 12.086 1 93.69 271 ASN B CA 1
ATOM 4366 C C . ASN B 1 271 ? 2.988 -15.281 11.117 1 93.69 271 ASN B C 1
ATOM 4368 O O . ASN B 1 271 ? 3.338 -16.25 10.438 1 93.69 271 ASN B O 1
ATOM 4372 N N . MET B 1 272 ? 3.582 -14.086 11.055 1 93.44 272 MET B N 1
ATOM 4373 C CA . MET B 1 272 ? 4.734 -13.883 10.188 1 93.44 272 MET B CA 1
ATOM 4374 C C . MET B 1 272 ? 5.871 -14.828 10.555 1 93.44 272 MET B C 1
ATOM 4376 O O . MET B 1 272 ? 6.453 -15.477 9.68 1 93.44 272 MET B O 1
ATOM 4380 N N . PHE B 1 273 ? 6.164 -14.953 11.828 1 92.62 273 PHE B N 1
ATOM 4381 C CA . PHE B 1 273 ? 7.316 -15.711 12.305 1 92.62 273 PHE B CA 1
ATOM 4382 C C . PHE B 1 273 ? 7.074 -17.203 12.156 1 92.62 273 PHE B C 1
ATOM 4384 O O . PHE B 1 273 ? 8.008 -17.969 11.906 1 92.62 273 PHE B O 1
ATOM 4391 N N . GLU B 1 274 ? 5.805 -17.594 12.172 1 93 274 GLU B N 1
ATOM 4392 C CA . GLU B 1 274 ? 5.496 -19.016 12.219 1 93 274 GLU B CA 1
ATOM 4393 C C . GLU B 1 274 ? 4.938 -19.516 10.883 1 93 274 GLU B C 1
ATOM 4395 O O . GLU B 1 274 ? 4.672 -20.703 10.719 1 93 274 GLU B O 1
ATOM 4400 N N . GLY B 1 275 ? 4.812 -18.578 9.969 1 93.81 275 GLY B N 1
ATOM 4401 C CA . GLY B 1 275 ? 4.18 -18.906 8.703 1 93.81 275 GLY B CA 1
ATOM 4402 C C . GLY B 1 275 ? 2.676 -19.078 8.82 1 93.81 275 GLY B C 1
ATOM 4403 O O . GLY B 1 275 ? 2.055 -19.75 7.992 1 93.81 275 GLY B O 1
ATOM 4404 N N . GLY B 1 276 ? 2.125 -18.547 9.898 1 94.38 276 GLY B N 1
ATOM 4405 C CA . GLY B 1 276 ? 0.692 -18.641 10.125 1 94.38 276 GLY B CA 1
ATOM 4406 C C . GLY B 1 276 ? -0.119 -17.781 9.172 1 94.38 276 GLY B C 1
ATOM 4407 O O . GLY B 1 276 ? 0.442 -17.094 8.32 1 94.38 276 GLY B O 1
ATOM 4408 N N . SER B 1 277 ? -1.43 -17.891 9.25 1 94 277 SER B N 1
ATOM 4409 C CA . SER B 1 277 ? -2.312 -17.156 8.336 1 94 277 SER B CA 1
ATOM 4410 C C . SER B 1 277 ? -3.307 -16.297 9.102 1 94 277 SER B C 1
ATOM 4412 O O . SER B 1 277 ? -3.611 -16.578 10.266 1 94 277 SER B O 1
ATOM 4414 N N . PRO B 1 278 ? -3.693 -15.188 8.445 1 92.81 278 PRO B N 1
ATOM 4415 C CA . PRO B 1 278 ? -4.902 -14.562 8.984 1 92.81 278 PRO B CA 1
ATOM 4416 C C . PRO B 1 278 ? -6.09 -15.516 9.031 1 92.81 278 PRO B C 1
ATOM 4418 O O . PRO B 1 278 ? -6.176 -16.438 8.219 1 92.81 278 PRO B O 1
ATOM 4421 N N . SER B 1 279 ? -6.949 -15.305 9.992 1 93.81 279 SER B N 1
ATOM 4422 C CA . SER B 1 279 ? -8.039 -16.25 10.195 1 93.81 279 SER B CA 1
ATOM 4423 C C . SER B 1 279 ? -9.344 -15.539 10.531 1 93.81 279 SER B C 1
ATOM 4425 O O . SER B 1 279 ? -9.391 -14.734 11.461 1 93.81 279 SER B O 1
ATOM 4427 N N . MET B 1 280 ? -10.367 -15.914 9.828 1 90.75 280 MET B N 1
ATOM 4428 C CA . MET B 1 280 ? -11.688 -15.367 10.109 1 90.75 280 MET B CA 1
ATOM 4429 C C . MET B 1 280 ? -12.18 -15.789 11.484 1 90.75 280 MET B C 1
ATOM 4431 O O . MET B 1 280 ? -12.93 -15.062 12.141 1 90.75 280 MET B O 1
ATOM 4435 N N . ASP B 1 281 ? -11.68 -16.922 11.906 1 88.38 281 ASP B N 1
ATOM 4436 C CA . ASP B 1 281 ? -12.062 -17.391 13.234 1 88.38 281 ASP B CA 1
ATOM 4437 C C . ASP B 1 281 ? -11.555 -16.453 14.32 1 88.38 281 ASP B C 1
ATOM 4439 O O . ASP B 1 281 ? -12.242 -16.203 15.312 1 88.38 281 ASP B O 1
ATOM 4443 N N . VAL B 1 282 ? -10.414 -15.977 14.094 1 85.06 282 VAL B N 1
ATOM 4444 C CA . VAL B 1 282 ? -9.828 -15.039 15.047 1 85.06 282 VAL B CA 1
ATOM 4445 C C . VAL B 1 282 ? -10.57 -13.703 14.977 1 85.06 282 VAL B C 1
ATOM 4447 O O . VAL B 1 282 ? -10.93 -13.133 16.016 1 85.06 282 VAL B O 1
ATOM 4450 N N . ILE B 1 283 ? -10.844 -13.266 13.797 1 82.19 283 ILE B N 1
ATOM 4451 C CA . ILE B 1 283 ? -11.484 -11.969 13.578 1 82.19 283 ILE B CA 1
ATOM 4452 C C . ILE B 1 283 ? -12.883 -11.977 14.188 1 82.19 283 ILE B C 1
ATOM 4454 O O . ILE B 1 283 ? -13.289 -11.008 14.836 1 82.19 283 ILE B O 1
ATOM 4458 N N . LYS B 1 284 ? -13.617 -13.031 13.977 1 78.69 284 LYS B N 1
ATOM 4459 C CA . LYS B 1 284 ? -14.969 -13.156 14.516 1 78.69 284 LYS B CA 1
ATOM 4460 C C . LYS B 1 284 ? -14.953 -13.156 16.047 1 78.69 284 LYS B C 1
ATOM 4462 O O . LYS B 1 284 ? -15.906 -12.711 16.688 1 78.69 284 LYS B O 1
ATOM 4467 N N . GLY B 1 285 ? -13.891 -13.562 16.625 1 67.44 285 GLY B N 1
ATOM 4468 C CA . GLY B 1 285 ? -13.773 -13.625 18.078 1 67.44 285 GLY B CA 1
ATOM 4469 C C . GLY B 1 285 ? -13.484 -12.273 18.703 1 67.44 285 GLY B C 1
ATOM 4470 O O . GLY B 1 285 ? -13.719 -12.086 19.906 1 67.44 285 GLY B O 1
ATOM 4471 N N . VAL B 1 286 ? -13.016 -11.445 17.922 1 66.19 286 VAL B N 1
ATOM 4472 C CA . VAL B 1 286 ? -12.625 -10.141 18.438 1 66.19 286 VAL B CA 1
ATOM 4473 C C . VAL B 1 286 ? -13.734 -9.125 18.188 1 66.19 286 VAL B C 1
ATOM 4475 O O . VAL B 1 286 ? -13.945 -8.211 18.984 1 66.19 286 VAL B O 1
ATOM 4478 N N . LYS B 1 287 ? -14.352 -9.406 16.984 1 59.53 287 LYS B N 1
ATOM 4479 C CA . LYS B 1 287 ? -15.461 -8.5 16.703 1 59.53 287 LYS B CA 1
ATOM 4480 C C . LYS B 1 287 ? -16.656 -8.797 17.594 1 59.53 287 LYS B C 1
ATOM 4482 O O . LYS B 1 287 ? -16.984 -9.961 17.828 1 59.53 287 LYS B O 1
#

Radius of gyration: 23.22 Å; Cα contacts (8 Å, |Δi|>4): 1198; chains: 2; bounding box: 52×68×48 Å

pLDDT: mean 94.51, std 5.26, range [59.19, 98.94]

Foldseek 3Di:
DAQAALAEEEFEPQLWFLNVLLLLLSLVRNYAYEYEYQDPVSQVVSQVVSVVSVHHYHYAHAALLDLVRLLVSVVVRCVVSVAHAEYELAWAAFDWADPVQDDPLRLVQRQSGLPVSVVSNCVRCVVRCLVVQAAHEYEREAAVLLLFDDPGGVSNSVNRVNSVVVQVVVQVVVVVRHPRYAYAYEHEYAEQIPNLVCVVSRDPVSDDDCPRPCNVDPSVVVRSVVSVVRNNPDDYRNCSNVQVVVCVNVRPHYRYDCCLCVVRSVVVVVCVVVVHDDDPVVVVVSD/DAQAALAEEEFEPLLWFLNVLLLLLSLVRNYAYEYEYQDPVSQVVSQVVSVVSVHNYHYDHAALLDLVRLLVSVVVSCVVSVAHAEYELAWAAFDWADPVQDDPLRLVQRQSGLPVSVVSNCVRCVVRCLVVQAAHEYEREAAVLLLFDDPGGVSNSVNRVNSVVVQVVVQVVVVVRDPRYAYAYEHEYAEQICNLVCVVSRDPVSDDDCPRPCNVDPSVVVRSVVSVVRNNPDDYRNCSNVQVVVCVNVRPHYRYDCCLCVVRSVVVVVCVVVVHDDDPVVVVVSD

Nearest PDB structures (foldseek):
  5ig2-assembly1_B  TM=9.805E-01  e=1.925E-33  Paraburkholderia phymatum STM815
  3tjr-assembly1_A  TM=9.478E-01  e=6.798E-26  Mycobacterium avium subsp. paratuberculosis
  4trr-assembly2_E  TM=9.379E-01  e=3.625E-19  Burkholderia cenocepacia J2315
  4trr-assembly1_C  TM=8.099E-01  e=7.426E-20  Burkholderia cenocepacia J2315
  3r1i-assembly1_A-2  TM=8.289E-01  e=8.514E-19  Mycobacterium marinum M

Sequence (574 aa):
MKEFKGKVAVITGAANGIGFAIAKECARREIKIVIADIDAKDLKRAEEQLKADGAEVLAVEMDVMKFEDMEMLAKIALERFKHIDLLFNNAGVVIAGPAWLLSLNDWEWVMRANVGGIVHGEKVFIPIMLKQDTDCHIVNTSSVAGLLHLNGMSAYHTSKFAAVGLSESTYLDLQCETDKIKMSVFCPGFIQTDLDNCERHRPDIYKNDMSQSYYQSDLYKEEEQKKHKVIKGGMPIDTIGATIFKAIEEEKFYILTHAELNPLIGLRVKNMFEGGSPSMDVIKGVKMKEFKGKVAVITGAANGIGFAIAKECARREIKIVIADIDAKDLKRAEEQLKADGAEVLAVEMDVMKFEDMEMLAKIALERFKHIDLLFNNAGVVIAGPAWLLSLNDWEWVMRANVGGIVHGEKVFIPIMLKQDTDCHIVNTSSVAGLLHLNGMSAYHTSKFAAVGLSESTYLDLQCETDKIKMSVFCPGFIQTDLDNCERHRPDIYKNDMSQSYYQSDLYKEEEQKKHKVIKGGMPIDTIGATIFKAIEEEKFYILTHAELNPLIGLRVKNMFEGGSPSMDVIKGVK

InterPro domains:
  IPR002347 Short-chain dehydrogenase/reductase SDR [PF00106] (7-199)
  IPR002347 Short-chain dehydrogenase/reductase SDR [PR00080] (82-93)
  IPR002347 Short-chain dehydrogenase/reductase SDR [PR00080] (136-144)
  IPR002347 Short-chain dehydrogenase/reductase SDR [PR00080] (156-175)
  IPR002347 Short-chain dehydrogenase/reductase SDR [PR00081] (8-25)
  IPR002347 Short-chain dehydrogenase/reductase SDR [PR00081] (82-93)
  IPR002347 Short-chain dehydrogenase/reductase SDR [PR00081] (130-146)
  IPR002347 Short-chain dehydrogenase/reductase SDR [PR00081] (156-175)
  IPR002347 Short-chain dehydrogenase/reductase SDR [PR00081] (179-196)
  IPR036291 NAD(P)-binding domain superfamily [SSF51735] (1-256)